Protein AF-0000000083409114 (afdb_homodimer)

Radius of gyration: 28.56 Å; Cα contacts (8 Å, |Δi|>4): 705; chains: 2; bounding box: 82×98×66 Å

Nearest PDB structures (foldseek):
  8jpp-assembly1_R  TM=3.481E-01  e=8.626E-03  Escherichia coli
  3ma9-assembly1_A  TM=4.664E-01  e=6.679E+00  Human immunodeficiency virus 1
  5f15-assembly1_A  TM=1.866E-01  e=8.045E-01  Cupriavidus metallidurans CH34
  8jpp-assembly1_R  TM=3.502E-01  e=9.429E-03  Escherichia coli
  3ma9-assembly1_A  TM=4.610E-01  e=5.212E+00  Human immunodeficiency virus 1

pLDDT: mean 72.62, std 21.24, range [25.19, 94.94]

Foldseek 3Di:
DPACALLNLLVLLLVLLVVLLVVLVVLLVVLVCLQQDDPNHGDDPVRHPVVLVVLSVLLNVLSVLLSVLSVVLNCCLVPVVVVVPDHSSQSSQFLLPPSNLSNLVSLLVLLLSLLVVLLVVLCVLVVNPVVLSVVLVVLSVVLSVLSVVLSVCSNPVTGHDCLDPVNVVSVVSNLVSSLVSLVSSLVVLCVVVPDDVCQVVLVVVVVVCVVVVVVPPDDPPPPPPPLSNNLSSLSNNLSVQLSVLSVVLVVCVVVVGSNNSNSSSNSSSSSSSSSSSNSSSVSVSVVPPPPPPPPPVPPVPPPPPPDD/DPACALLNLLVLLLVLLVVLLVVLVVLLVVLLCLQQDDPNHGDDPVRHPVVLVVLSVLLNVLSVLLSVLSVVLNCCLVPVVVVVPDHSSQSSQFLLPPSNLSNLVSLLVLLLSLLVVLLVVLCVLVVNPVVLSVVLVVLSVVLSVLSVVLSVCSNPVTGHDCLDPVNVVSVVSNLVSSLVSLVSSLVVLVVVDDDPVCQVVLVVVVVVVVVVVVVPPPDPPPPVDPLVRNLSSLSNNLSVQLSVLSVVLVVCVVVVGSNNSNSSSNSSSSSSSSSSSNSSSVSVVVVPPPPPPPPPVVPVPPPPPPPD

Structure (mmCIF, N/CA/C/O backbone):
data_AF-0000000083409114-model_v1
#
loop_
_entity.id
_entity.type
_entity.pdbx_description
1 polymer 'Uncharacterized protein'
#
loop_
_atom_site.group_PDB
_atom_site.id
_atom_site.type_symbol
_atom_site.label_atom_id
_atom_site.label_alt_id
_atom_site.label_comp_id
_atom_site.label_asym_id
_atom_site.label_entity_id
_atom_site.label_seq_id
_atom_site.pdbx_PDB_ins_code
_atom_site.Cartn_x
_atom_site.Cartn_y
_atom_site.Cartn_z
_atom_site.occupancy
_atom_site.B_iso_or_equiv
_atom_site.auth_seq_id
_atom_site.auth_comp_id
_atom_site.auth_asym_id
_atom_site.auth_atom_id
_atom_site.pdbx_PDB_model_num
ATOM 1 N N . MET A 1 1 ? -1.697 -9.398 -28.703 1 34.5 1 MET A N 1
ATOM 2 C CA . MET A 1 1 ? -1.269 -9.32 -27.297 1 34.5 1 MET A CA 1
ATOM 3 C C . MET A 1 1 ? -1.819 -10.492 -26.5 1 34.5 1 MET A C 1
ATOM 5 O O . MET A 1 1 ? -2.967 -10.898 -26.688 1 34.5 1 MET A O 1
ATOM 9 N N . PRO A 1 2 ? -1.059 -11.461 -26.156 1 47.22 2 PRO A N 1
ATOM 10 C CA . PRO A 1 2 ? -1.649 -12.617 -25.484 1 47.22 2 PRO A CA 1
ATOM 11 C C . PRO A 1 2 ? -2.738 -12.219 -24.484 1 47.22 2 PRO A C 1
ATOM 13 O O . PRO A 1 2 ? -2.719 -11.109 -23.953 1 47.22 2 PRO A O 1
ATOM 16 N N . GLU A 1 3 ? -3.936 -12.781 -24.672 1 63.16 3 GLU A N 1
ATOM 17 C CA . GLU A 1 3 ? -5.168 -12.578 -23.922 1 63.16 3 GLU A CA 1
ATOM 18 C C . GLU A 1 3 ? -4.902 -12.555 -22.422 1 63.16 3 GLU A C 1
ATOM 20 O O . GLU A 1 3 ? -4.141 -13.375 -21.906 1 63.16 3 GLU A O 1
ATOM 25 N N . PHE A 1 4 ? -4.91 -11.367 -21.828 1 77.06 4 PHE A N 1
ATOM 26 C CA . PHE A 1 4 ? -4.848 -11.203 -20.391 1 77.06 4 PHE A CA 1
ATOM 27 C C . PHE A 1 4 ? -5.727 -12.234 -19.688 1 77.06 4 PHE A C 1
ATOM 29 O O . PHE A 1 4 ? -6.934 -12.031 -19.531 1 77.06 4 PHE A O 1
ATOM 36 N N . GLY A 1 5 ? -5.035 -13.422 -19.469 1 84.88 5 GLY A N 1
ATOM 37 C CA . GLY A 1 5 ? -5.77 -14.539 -18.906 1 84.88 5 GLY A CA 1
ATOM 38 C C . GLY A 1 5 ? -6.223 -14.297 -17.484 1 84.88 5 GLY A C 1
ATOM 39 O O . GLY A 1 5 ? -5.777 -13.344 -16.828 1 84.88 5 GLY A O 1
ATOM 40 N N . ILE A 1 6 ? -7.109 -15.125 -17.062 1 85.62 6 ILE A N 1
ATOM 41 C CA . ILE A 1 6 ? -7.719 -14.992 -15.734 1 85.62 6 ILE A CA 1
ATOM 42 C C . ILE A 1 6 ? -6.652 -15.172 -14.656 1 85.62 6 ILE A C 1
ATOM 44 O O . ILE A 1 6 ? -6.695 -14.508 -13.617 1 85.62 6 ILE A O 1
ATOM 48 N N . THR A 1 7 ? -5.66 -16.031 -14.906 1 88.5 7 THR A N 1
ATOM 49 C CA . THR A 1 7 ? -4.625 -16.297 -13.914 1 88.5 7 THR A CA 1
ATOM 50 C C . THR A 1 7 ? -3.721 -15.086 -13.742 1 88.5 7 THR A C 1
ATOM 52 O O . THR A 1 7 ? -3.4 -14.695 -12.617 1 88.5 7 THR A O 1
ATOM 55 N N . GLU A 1 8 ? -3.4 -14.445 -14.883 1 89.75 8 GLU A N 1
ATOM 56 C CA . GLU A 1 8 ? -2.617 -13.219 -14.828 1 89.75 8 GLU A CA 1
ATOM 57 C C . GLU A 1 8 ? -3.395 -12.102 -14.141 1 89.75 8 GLU A C 1
ATOM 59 O O . GLU A 1 8 ? -2.836 -11.352 -13.344 1 89.75 8 GLU A O 1
ATOM 64 N N . ALA A 1 9 ? -4.582 -12.07 -14.43 1 89.25 9 ALA A N 1
ATOM 65 C CA . ALA A 1 9 ? -5.43 -11.008 -13.906 1 89.25 9 ALA A CA 1
ATOM 66 C C . ALA A 1 9 ? -5.578 -11.117 -12.391 1 89.25 9 ALA A C 1
ATOM 68 O O . ALA A 1 9 ? -5.645 -10.109 -11.688 1 89.25 9 ALA A O 1
ATOM 69 N N . GLN A 1 10 ? -5.598 -12.289 -11.914 1 90.19 10 GLN A N 1
ATOM 70 C CA . GLN A 1 10 ? -5.766 -12.5 -10.477 1 90.19 10 GLN A CA 1
ATOM 71 C C . GLN A 1 10 ? -4.512 -12.102 -9.711 1 90.19 10 GLN A C 1
ATOM 73 O O . GLN A 1 10 ? -4.598 -11.531 -8.625 1 90.19 10 GLN A O 1
ATOM 7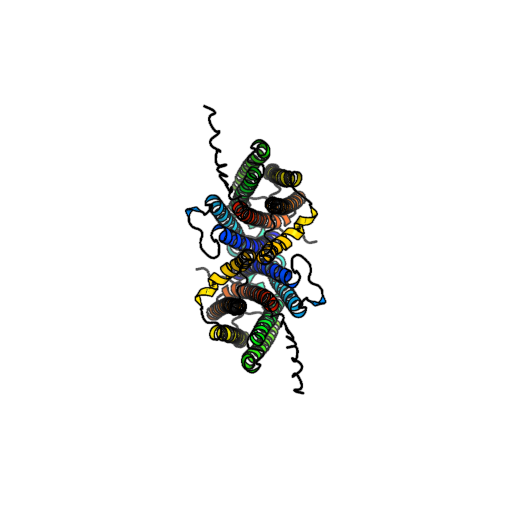8 N N . ILE A 1 11 ? -3.383 -12.359 -10.297 1 91.12 11 ILE A N 1
ATOM 79 C CA . ILE A 1 11 ? -2.131 -11.984 -9.648 1 91.12 11 ILE A CA 1
ATOM 80 C C . ILE A 1 11 ? -1.968 -10.469 -9.672 1 91.12 11 ILE A C 1
ATOM 82 O O . ILE A 1 11 ? -1.666 -9.852 -8.648 1 91.12 11 ILE A O 1
ATOM 86 N N . VAL A 1 12 ? -2.238 -9.93 -10.828 1 91.62 12 VAL A N 1
ATOM 87 C CA . VAL A 1 12 ? -2.129 -8.477 -10.953 1 91.62 12 VAL A CA 1
ATOM 88 C C . VAL A 1 12 ? -3.195 -7.801 -10.102 1 91.62 12 VAL A C 1
ATOM 90 O O . VAL A 1 12 ? -2.949 -6.742 -9.508 1 91.62 12 VAL A O 1
ATOM 93 N N . GLY A 1 13 ? -4.324 -8.414 -10.039 1 92.81 13 GLY A N 1
ATOM 94 C CA . GLY A 1 13 ? -5.383 -7.891 -9.188 1 92.81 13 GLY A CA 1
ATOM 95 C C . GLY A 1 13 ? -5.008 -7.863 -7.719 1 92.81 13 GLY A C 1
ATOM 96 O O . GLY A 1 13 ? -5.285 -6.887 -7.023 1 92.81 13 GLY A O 1
ATOM 97 N N . LEU A 1 14 ? -4.414 -8.914 -7.285 1 93.12 14 LEU A N 1
ATOM 98 C CA . LEU A 1 14 ? -3.979 -8.953 -5.895 1 93.12 14 LEU A CA 1
ATOM 99 C C . LEU A 1 14 ? -2.891 -7.918 -5.637 1 93.12 14 LEU A C 1
ATOM 101 O O . LEU A 1 14 ? -2.865 -7.289 -4.578 1 93.12 14 LEU A O 1
ATOM 105 N N . PHE A 1 15 ? -2.033 -7.812 -6.609 1 93.75 15 PHE A N 1
ATOM 106 C CA . PHE A 1 15 ? -0.981 -6.809 -6.516 1 93.75 15 PHE A CA 1
ATOM 107 C C . PHE A 1 15 ? -1.576 -5.414 -6.359 1 93.75 15 PHE A C 1
ATOM 109 O O . PHE A 1 15 ? -1.217 -4.68 -5.438 1 93.75 15 PHE A O 1
ATOM 116 N N . MET A 1 16 ? -2.445 -5.09 -7.164 1 93.25 16 MET A N 1
ATOM 117 C CA . MET A 1 16 ? -3.078 -3.775 -7.125 1 93.25 16 MET A CA 1
ATOM 118 C C . MET A 1 16 ? -3.861 -3.588 -5.832 1 93.25 16 MET A C 1
ATOM 120 O O . MET A 1 16 ? -3.789 -2.529 -5.203 1 93.25 16 MET A O 1
ATOM 124 N N . GLU A 1 17 ? -4.555 -4.566 -5.488 1 94.94 17 GLU A N 1
ATOM 125 C CA . GLU A 1 17 ? -5.34 -4.52 -4.258 1 94.94 17 GLU A CA 1
ATOM 126 C C . GLU A 1 17 ? -4.449 -4.266 -3.043 1 94.94 17 GLU A C 1
ATOM 128 O O . GLU A 1 17 ? -4.789 -3.463 -2.172 1 94.94 17 GLU A O 1
ATOM 133 N N . SER A 1 18 ? -3.371 -4.91 -3.059 1 94.94 18 SER A N 1
ATOM 134 C CA . SER A 1 18 ? -2.451 -4.793 -1.931 1 94.94 18 SER A CA 1
ATOM 135 C C . SER A 1 18 ? -1.829 -3.402 -1.867 1 94.94 18 SER A C 1
ATOM 137 O O . SER A 1 18 ? -1.67 -2.836 -0.783 1 94.94 18 SER A O 1
ATOM 139 N N . VAL A 1 19 ? -1.502 -2.898 -3.012 1 93.5 19 VAL A N 1
ATOM 140 C CA . VAL A 1 19 ? -0.935 -1.556 -3.059 1 93.5 19 VAL A CA 1
ATOM 141 C C . VAL A 1 19 ? -1.946 -0.548 -2.518 1 93.5 19 VAL A C 1
ATOM 143 O O . VAL A 1 19 ? -1.615 0.274 -1.659 1 93.5 19 VAL A O 1
ATOM 146 N N . PHE A 1 20 ? -3.125 -0.66 -2.957 1 93.62 20 PHE A N 1
ATOM 147 C CA . PHE A 1 20 ? -4.152 0.279 -2.527 1 93.62 20 PHE A CA 1
ATOM 148 C C . PHE A 1 20 ? -4.516 0.053 -1.064 1 93.62 20 PHE A C 1
ATOM 150 O O . PHE A 1 20 ? -4.875 0.995 -0.356 1 93.62 20 PHE A O 1
ATOM 157 N N . TYR A 1 21 ? -4.441 -1.188 -0.615 1 94.5 21 TYR A N 1
ATOM 158 C CA . TYR A 1 21 ? -4.664 -1.463 0.8 1 94.5 21 TYR A CA 1
ATOM 159 C C . TYR A 1 21 ? -3.633 -0.747 1.664 1 94.5 21 TYR A C 1
ATOM 161 O O . TYR A 1 21 ? -3.961 -0.23 2.734 1 94.5 21 TYR A O 1
ATOM 169 N N . GLY A 1 22 ? -2.4 -0.742 1.191 1 92.19 22 GLY A N 1
ATOM 170 C CA . GLY A 1 22 ? -1.379 0.015 1.896 1 92.19 22 GLY A CA 1
ATOM 171 C C . GLY A 1 22 ? -1.703 1.493 2.008 1 92.19 22 GLY A C 1
ATOM 172 O O . GLY A 1 22 ? -1.58 2.08 3.086 1 92.19 22 GLY A O 1
ATOM 173 N N . ILE A 1 23 ? -2.133 2.006 0.949 1 86.94 23 ILE A N 1
ATOM 174 C CA . ILE A 1 23 ? -2.527 3.41 0.94 1 86.94 23 ILE A CA 1
ATOM 175 C C . ILE A 1 23 ? -3.713 3.619 1.88 1 86.94 23 ILE A C 1
ATOM 177 O O . ILE A 1 23 ? -3.75 4.594 2.637 1 86.94 23 ILE A O 1
ATOM 181 N N . TYR A 1 24 ? -4.648 2.713 1.856 1 91.31 24 TYR A N 1
ATOM 182 C CA . TYR A 1 24 ? -5.832 2.768 2.705 1 91.31 24 TYR A CA 1
ATOM 183 C C . TYR A 1 24 ? -5.445 2.75 4.18 1 91.31 24 TYR A C 1
ATOM 185 O O . TYR A 1 24 ? -6.023 3.482 4.988 1 91.31 24 TYR A O 1
ATOM 193 N N . LEU A 1 25 ? -4.449 1.995 4.5 1 89.44 25 LEU A N 1
ATOM 194 C CA . LEU A 1 25 ? -4.035 1.87 5.895 1 89.44 25 LEU A CA 1
ATOM 195 C C . LEU A 1 25 ? -3.496 3.195 6.422 1 89.44 25 LEU A C 1
ATOM 197 O O . LEU A 1 25 ? -3.801 3.59 7.551 1 89.44 25 LEU A O 1
ATOM 201 N N . ILE A 1 26 ? -2.785 3.824 5.602 1 82.56 26 ILE A N 1
ATOM 202 C CA . ILE A 1 26 ? -2.23 5.105 6.027 1 82.56 26 ILE A CA 1
ATOM 203 C C . ILE A 1 26 ? -3.359 6.113 6.234 1 82.56 26 ILE A C 1
ATOM 205 O O . ILE A 1 26 ? -3.365 6.852 7.219 1 82.56 26 ILE A O 1
ATOM 209 N N . THR A 1 27 ? -4.273 6.129 5.301 1 81.94 27 THR A N 1
ATOM 210 C CA . THR A 1 27 ? -5.387 7.062 5.43 1 81.94 27 THR A CA 1
ATOM 211 C C . THR A 1 27 ? -6.254 6.707 6.633 1 81.94 27 THR A C 1
ATOM 213 O O . THR A 1 27 ? -6.801 7.59 7.293 1 81.94 27 THR A O 1
ATOM 216 N N . PHE A 1 28 ? -6.336 5.418 6.934 1 89.12 28 PHE A N 1
ATOM 217 C CA . PHE A 1 28 ? -7.121 4.977 8.078 1 89.12 28 PHE A CA 1
ATOM 218 C C . PHE A 1 28 ? -6.488 5.449 9.383 1 89.12 28 PHE A C 1
ATOM 220 O O . PHE A 1 28 ? -7.172 6.008 10.242 1 89.12 28 PHE A O 1
ATOM 227 N N . PHE A 1 29 ? -5.281 5.262 9.453 1 81.12 29 PHE A N 1
ATOM 228 C CA . PHE A 1 29 ? -4.613 5.633 10.695 1 81.12 29 PHE A CA 1
ATOM 229 C C . PHE A 1 29 ? -4.582 7.145 10.859 1 81.12 29 PHE A C 1
ATOM 231 O O . PHE A 1 29 ? -4.668 7.656 11.977 1 81.12 29 PHE A O 1
ATOM 238 N N . SER A 1 30 ? -4.477 7.77 9.75 1 75.44 30 SER A N 1
ATOM 239 C CA . SER A 1 30 ? -4.578 9.227 9.805 1 75.44 30 SER A CA 1
ATOM 240 C C . SER A 1 30 ? -5.969 9.664 10.25 1 75.44 30 SER A C 1
ATOM 242 O O . SER A 1 30 ? -6.109 10.586 11.055 1 75.44 30 SER A O 1
ATOM 244 N N . CYS A 1 31 ? -6.918 9.039 9.742 1 78.69 31 CYS A N 1
ATOM 245 C CA . CYS A 1 31 ? -8.305 9.344 10.062 1 78.69 31 CYS A CA 1
ATOM 246 C C . CYS A 1 31 ? -8.602 9.047 11.531 1 78.69 31 CYS A C 1
ATOM 248 O O . CYS A 1 31 ? -9.148 9.891 12.242 1 78.69 31 CYS A O 1
ATOM 250 N N . ILE A 1 32 ? -8.164 7.91 12 1 82.5 32 ILE A N 1
ATOM 251 C CA . ILE A 1 32 ? -8.43 7.492 13.367 1 82.5 32 ILE A CA 1
ATOM 252 C C . ILE A 1 32 ? -7.684 8.406 14.344 1 82.5 32 ILE A C 1
ATOM 254 O O . ILE A 1 32 ? -8.188 8.719 15.422 1 82.5 32 ILE A O 1
ATOM 258 N N . SER A 1 33 ? -6.562 8.859 13.969 1 75.12 33 SER A N 1
ATOM 259 C CA . SER A 1 33 ? -5.789 9.766 14.812 1 75.12 33 SER A CA 1
ATOM 260 C C . SER A 1 33 ? -6.512 11.094 15 1 75.12 33 SER A C 1
ATOM 262 O O . SER A 1 33 ? -6.539 11.641 16.109 1 75.12 33 SER A O 1
ATOM 264 N N . VAL A 1 34 ? -7.082 11.523 13.984 1 70.75 34 VAL A N 1
ATOM 265 C CA . VAL A 1 34 ? -7.77 12.812 14.047 1 70.75 34 VAL A CA 1
ATOM 266 C C . VAL A 1 34 ? -9.086 12.664 14.812 1 70.75 34 VAL A C 1
ATOM 268 O O . VAL A 1 34 ? -9.5 13.578 15.523 1 70.75 34 VAL A O 1
ATOM 271 N N . LEU A 1 35 ? -9.625 11.539 14.695 1 77.81 35 LEU A N 1
ATOM 272 C CA . LEU A 1 35 ? -10.898 11.305 15.367 1 77.81 35 LEU A CA 1
ATOM 273 C C . LEU A 1 35 ? -10.695 11.094 16.859 1 77.81 35 LEU A C 1
ATOM 275 O O . LEU A 1 35 ? -11.539 11.484 17.672 1 77.81 35 LEU A O 1
ATOM 279 N N . LEU A 1 36 ? -9.562 10.562 17.172 1 80.62 36 LEU A N 1
ATOM 280 C CA . LEU A 1 36 ? -9.359 10.172 18.562 1 80.62 36 LEU A CA 1
ATOM 281 C C . LEU A 1 36 ? -8.453 11.164 19.281 1 80.62 36 LEU A C 1
ATOM 283 O O . LEU A 1 36 ? -8.484 11.258 20.516 1 80.62 36 LEU A O 1
ATOM 287 N N . MET A 1 37 ? -7.645 11.828 18.578 1 70.06 37 MET A N 1
ATOM 288 C CA . MET A 1 37 ? -6.629 12.656 19.219 1 70.06 37 MET A CA 1
ATOM 289 C C . MET A 1 37 ? -6.922 14.141 18.984 1 70.06 37 MET A C 1
ATOM 291 O O . MET A 1 37 ? -7.352 14.531 17.906 1 70.06 37 MET A O 1
ATOM 295 N N . LYS A 1 38 ? -6.926 14.883 20.125 1 61.81 38 LYS A N 1
ATOM 296 C CA . LYS A 1 38 ? -6.98 16.344 20.094 1 61.81 38 LYS A CA 1
ATOM 297 C C . LYS A 1 38 ? -5.766 16.953 20.781 1 61.81 38 LYS A C 1
ATOM 299 O O . LYS A 1 38 ? -5.512 16.688 21.953 1 61.81 38 LYS A O 1
ATOM 304 N N . ASP A 1 39 ? -5.023 17.766 20.031 1 52.19 39 ASP A N 1
ATOM 305 C CA . ASP A 1 39 ? -3.869 18.469 20.594 1 52.19 39 ASP A CA 1
ATOM 306 C C . ASP A 1 39 ? -2.873 17.5 21.203 1 52.19 39 ASP A C 1
ATOM 308 O O . ASP A 1 39 ? -2.346 17.734 22.297 1 52.19 39 ASP A O 1
ATOM 312 N N . GLY A 1 40 ? -2.65 16.281 20.578 1 54.34 40 GLY A N 1
ATOM 313 C CA . GLY A 1 40 ? -1.663 15.32 21.047 1 54.34 40 GLY A CA 1
ATOM 314 C C . GLY A 1 40 ? -2.193 14.398 22.125 1 54.34 40 GLY A C 1
ATOM 315 O O . GLY A 1 40 ? -1.507 13.461 22.531 1 54.34 40 GLY A O 1
ATOM 316 N N . HIS A 1 41 ? -3.373 14.711 22.594 1 61.94 41 HIS A N 1
ATOM 317 C CA . HIS A 1 41 ? -3.977 13.891 23.641 1 61.94 41 HIS A CA 1
ATOM 318 C C . HIS A 1 41 ? -5.25 13.211 23.141 1 61.94 41 HIS A C 1
ATOM 320 O O . HIS A 1 41 ? -5.848 13.656 22.156 1 61.94 41 HIS A O 1
ATOM 326 N N . LEU A 1 42 ? -5.473 12.031 23.75 1 76.44 42 LEU A N 1
ATOM 327 C CA . LEU A 1 42 ? -6.715 11.336 23.422 1 76.44 42 LEU A CA 1
ATOM 328 C C . LEU A 1 42 ? -7.926 12.18 23.812 1 76.44 42 LEU A C 1
ATOM 330 O O . LEU A 1 42 ? -7.941 12.789 24.891 1 76.44 42 LEU A O 1
ATOM 334 N N . LYS A 1 43 ? -8.82 12.383 22.922 1 76.75 43 LYS A N 1
ATOM 335 C CA . LYS A 1 43 ? -10.047 13.117 23.203 1 76.75 43 LYS A CA 1
ATOM 336 C C . LYS A 1 43 ? -10.859 12.422 24.281 1 76.75 43 LYS A C 1
ATOM 338 O O . LYS A 1 43 ? -10.812 11.195 24.422 1 76.75 43 LYS A O 1
ATOM 343 N N . PRO A 1 44 ? -11.43 13.242 25.125 1 76.62 44 PRO A N 1
ATOM 344 C CA . PRO A 1 44 ? -12.352 12.625 26.078 1 76.62 44 PRO A CA 1
ATOM 345 C C . PRO A 1 44 ? -13.453 11.82 25.406 1 76.62 44 PRO A C 1
ATOM 347 O O . PRO A 1 44 ? -13.875 12.148 24.297 1 76.62 44 PRO A O 1
ATOM 350 N N . TRP A 1 45 ? -13.773 10.664 25.969 1 79.5 45 TRP A N 1
ATOM 351 C CA . TRP A 1 45 ? -14.742 9.711 25.438 1 79.5 45 TRP A CA 1
ATOM 352 C C . TRP A 1 45 ? -16.047 10.414 25.062 1 79.5 45 TRP A C 1
ATOM 354 O O . TRP A 1 45 ? -16.719 10.016 24.109 1 79.5 45 TRP A O 1
ATOM 364 N N . SER A 1 46 ? -16.344 11.539 25.766 1 78.81 46 SER A N 1
ATOM 365 C CA . SER A 1 46 ? -17.609 12.25 25.547 1 78.81 46 SER A CA 1
ATOM 366 C C . SER A 1 46 ? -17.547 13.094 24.281 1 78.81 46 SER A C 1
ATOM 368 O O . SER A 1 46 ? -18.578 13.367 23.672 1 78.81 46 SER A O 1
ATOM 370 N N . THR A 1 47 ? -16.344 13.383 23.781 1 77.38 47 THR A N 1
ATOM 371 C CA . THR A 1 47 ? -16.234 14.281 22.641 1 77.38 47 THR A CA 1
ATOM 372 C C . THR A 1 47 ? -15.953 13.492 21.359 1 77.38 47 THR A C 1
ATOM 374 O O . THR A 1 47 ? -16.047 14.039 20.266 1 77.38 47 THR A O 1
ATOM 377 N N . ILE A 1 48 ? -15.773 12.211 21.562 1 80.19 48 ILE A N 1
ATOM 378 C CA . ILE A 1 48 ? -15.438 11.375 20.406 1 80.19 48 ILE A CA 1
ATOM 379 C C . ILE A 1 48 ? -16.703 11.023 19.641 1 80.19 48 ILE A C 1
ATOM 381 O O . ILE A 1 48 ? -17.719 10.656 20.234 1 80.19 48 ILE A O 1
ATOM 385 N N . ASN A 1 49 ? -16.766 11.32 18.391 1 79.75 49 ASN A N 1
ATOM 386 C CA . ASN A 1 49 ? -17.844 10.883 17.516 1 79.75 49 ASN A CA 1
ATOM 387 C C . ASN A 1 49 ? -17.828 9.367 17.328 1 79.75 49 ASN A C 1
ATOM 389 O O . ASN A 1 49 ? -17.219 8.867 16.375 1 79.75 49 ASN A O 1
ATOM 393 N N . LYS A 1 50 ? -18.531 8.664 18.094 1 84.06 50 LYS A N 1
ATOM 394 C CA . LYS A 1 50 ? -18.5 7.203 18.125 1 84.06 50 LYS A CA 1
ATOM 395 C C . LYS A 1 50 ? -19.016 6.621 16.812 1 84.06 50 LYS A C 1
ATOM 397 O O . LYS A 1 50 ? -18.578 5.555 16.391 1 84.06 50 LYS A O 1
ATOM 402 N N . THR A 1 51 ? -19.953 7.262 16.219 1 82.12 51 THR A N 1
ATOM 403 C CA . THR A 1 51 ? -20.531 6.758 14.977 1 82.12 51 THR A CA 1
ATOM 404 C C . THR A 1 51 ? -19.5 6.766 13.859 1 82.12 51 THR A C 1
ATOM 406 O O . THR A 1 51 ? -19.391 5.805 13.094 1 82.12 51 THR A O 1
ATOM 409 N N . MET A 1 52 ? -18.734 7.793 13.883 1 84.44 52 MET A N 1
ATOM 410 C CA . MET A 1 52 ? -17.719 7.898 12.828 1 84.44 52 MET A CA 1
ATOM 411 C C . MET A 1 52 ? -16.578 6.922 13.078 1 84.44 52 MET A C 1
ATOM 413 O O . MET A 1 52 ? -16.031 6.355 12.133 1 84.44 52 MET A O 1
ATOM 417 N N . VAL A 1 53 ? -16.281 6.711 14.289 1 88.19 53 VAL A N 1
ATOM 418 C CA . VAL A 1 53 ? -15.227 5.77 14.641 1 88.19 53 VAL A CA 1
ATOM 419 C C . VAL A 1 53 ? -15.664 4.348 14.297 1 88.19 53 VAL A C 1
ATOM 421 O O . VAL A 1 53 ? -14.891 3.566 13.742 1 88.19 53 VAL A O 1
ATOM 424 N N . ALA A 1 54 ? -16.891 4.121 14.594 1 89.5 54 ALA A N 1
ATOM 425 C CA . ALA A 1 54 ? -17.422 2.793 14.297 1 89.5 54 ALA A CA 1
ATOM 426 C C . ALA A 1 54 ? -17.453 2.535 12.797 1 89.5 54 ALA A C 1
ATOM 428 O O . ALA A 1 54 ? -17.109 1.439 12.336 1 89.5 54 ALA A O 1
ATOM 429 N N . ALA A 1 55 ? -17.859 3.514 12.094 1 89 55 ALA A N 1
ATOM 430 C CA . ALA A 1 55 ? -17.891 3.377 10.641 1 89 55 ALA A CA 1
ATOM 431 C C . ALA A 1 55 ? -16.5 3.158 10.07 1 89 55 ALA A C 1
ATOM 433 O O . ALA A 1 55 ? -16.312 2.328 9.172 1 89 55 ALA A O 1
ATOM 434 N N . ALA A 1 56 ? -15.57 3.846 10.625 1 90.94 56 ALA A N 1
ATOM 435 C CA . ALA A 1 56 ? -14.188 3.709 10.164 1 90.94 56 ALA A CA 1
ATOM 436 C C . ALA A 1 56 ? -13.641 2.322 10.484 1 90.94 56 ALA A C 1
ATOM 438 O O . ALA A 1 56 ? -12.953 1.715 9.656 1 90.94 56 ALA A O 1
ATOM 439 N N . LEU A 1 57 ? -13.953 1.805 11.617 1 93.06 57 LEU A N 1
ATOM 440 C CA . LEU A 1 57 ? -13.484 0.485 12.023 1 93.06 57 LEU A CA 1
ATOM 441 C C . LEU A 1 57 ? -14.141 -0.607 11.188 1 93.06 57 LEU A C 1
ATOM 443 O O . LEU A 1 57 ? -13.484 -1.586 10.812 1 93.06 57 LEU A O 1
ATOM 447 N N . LEU A 1 58 ? -15.391 -0.372 10.953 1 93.25 58 LEU A N 1
ATOM 448 C CA . LEU A 1 58 ? -16.078 -1.344 10.117 1 93.25 58 LEU A CA 1
ATOM 449 C C . LEU A 1 58 ? -15.484 -1.374 8.711 1 93.25 58 LEU A C 1
ATOM 451 O O . LEU A 1 58 ? -15.297 -2.447 8.133 1 93.25 58 LEU A O 1
ATOM 455 N N . MET A 1 59 ? -15.18 -0.236 8.203 1 93.44 59 MET A N 1
ATOM 456 C CA . MET A 1 59 ? -14.562 -0.153 6.887 1 93.44 59 MET A CA 1
ATOM 457 C C . MET A 1 59 ? -13.203 -0.853 6.875 1 93.44 59 MET A C 1
ATOM 459 O O . MET A 1 59 ? -12.844 -1.499 5.891 1 93.44 59 MET A O 1
ATOM 463 N N . LEU A 1 60 ? -12.461 -0.734 7.938 1 94.56 60 LEU A N 1
ATOM 464 C CA . LEU A 1 60 ? -11.164 -1.396 8.047 1 94.56 60 LEU A CA 1
ATOM 465 C C . LEU A 1 60 ? -11.328 -2.912 8.055 1 94.56 60 LEU A C 1
ATOM 467 O O . LEU A 1 60 ? -10.57 -3.623 7.391 1 94.56 60 LEU A O 1
ATOM 471 N N . ILE A 1 61 ? -12.312 -3.299 8.797 1 94.62 61 ILE A N 1
ATOM 472 C CA . ILE A 1 61 ? -12.531 -4.734 8.922 1 94.62 61 ILE A CA 1
ATOM 473 C C . ILE A 1 61 ? -12.898 -5.32 7.559 1 94.62 61 ILE A C 1
ATOM 475 O O . ILE A 1 61 ? -12.305 -6.309 7.125 1 94.62 61 ILE A O 1
ATOM 479 N N . PHE A 1 62 ? -13.797 -4.703 6.93 1 94.44 62 PHE A N 1
ATOM 480 C CA . PHE A 1 62 ? -14.227 -5.215 5.633 1 94.44 62 PHE A CA 1
ATOM 481 C C . PHE A 1 62 ? -13.109 -5.094 4.602 1 94.44 62 PHE A C 1
ATOM 483 O O . PHE A 1 62 ? -12.938 -5.977 3.762 1 94.44 62 PHE A O 1
ATOM 490 N N . GLY A 1 63 ? -12.406 -4.004 4.633 1 93.12 63 GLY A N 1
ATOM 491 C CA . GLY A 1 63 ? -11.281 -3.846 3.725 1 93.12 63 GLY A CA 1
ATOM 492 C C . GLY A 1 63 ? -10.18 -4.863 3.955 1 93.12 63 GLY A C 1
ATOM 493 O O . GLY A 1 63 ? -9.609 -5.398 3 1 93.12 63 GLY A O 1
ATOM 494 N N . SER A 1 64 ? -9.93 -5.164 5.207 1 94.62 64 SER A N 1
ATOM 495 C CA . SER A 1 64 ? -8.898 -6.141 5.543 1 94.62 64 SER A CA 1
ATOM 496 C C . SER A 1 64 ? -9.328 -7.555 5.18 1 94.62 64 SER A C 1
ATOM 498 O O . SER A 1 64 ? -8.516 -8.359 4.719 1 94.62 64 SER A O 1
ATOM 500 N N . LEU A 1 65 ? -10.531 -7.762 5.414 1 94.56 65 LEU A N 1
ATOM 501 C CA . LEU A 1 65 ? -11.039 -9.078 5.043 1 94.56 65 LEU A CA 1
ATOM 502 C C . LEU A 1 65 ? -11 -9.266 3.531 1 94.56 65 LEU A C 1
ATOM 504 O O . LEU A 1 65 ? -10.703 -10.359 3.047 1 94.56 65 LEU A O 1
ATOM 508 N N . ASP A 1 66 ? -11.289 -8.273 2.84 1 94.38 66 ASP A N 1
ATOM 509 C CA . ASP A 1 66 ? -11.297 -8.344 1.382 1 94.38 66 ASP A CA 1
ATOM 510 C C . ASP A 1 66 ? -9.922 -8.727 0.843 1 94.38 66 ASP A C 1
ATOM 512 O O . ASP A 1 66 ? -9.797 -9.641 0.03 1 94.38 66 ASP A O 1
ATOM 516 N N . VAL A 1 67 ? -8.945 -8.055 1.31 1 94.25 67 VAL A N 1
ATOM 517 C CA . VAL A 1 67 ? -7.59 -8.32 0.832 1 94.25 67 VAL A CA 1
ATOM 518 C C . VAL A 1 67 ? -7.129 -9.688 1.331 1 94.25 67 VAL A C 1
ATOM 520 O O . VAL A 1 67 ? -6.438 -10.422 0.614 1 94.25 67 VAL A O 1
ATOM 523 N N . ALA A 1 68 ? -7.508 -10.047 2.549 1 94.12 68 ALA A N 1
ATOM 524 C CA . ALA A 1 68 ? -7.145 -11.352 3.104 1 94.12 68 ALA A CA 1
ATOM 525 C C . ALA A 1 68 ? -7.762 -12.484 2.291 1 94.12 68 ALA A C 1
ATOM 527 O O . ALA A 1 68 ? -7.102 -13.492 2.023 1 94.12 68 ALA A O 1
ATOM 528 N N . PHE A 1 69 ? -8.969 -12.289 1.929 1 93.69 69 PHE A N 1
ATOM 529 C CA . PHE A 1 69 ? -9.641 -13.32 1.141 1 93.69 69 PHE A CA 1
ATOM 530 C C . PHE A 1 69 ? -9.062 -13.383 -0.268 1 93.69 69 PHE A C 1
ATOM 532 O O . PHE A 1 69 ? -9 -14.453 -0.873 1 93.69 69 PHE A O 1
ATOM 539 N N . GLY A 1 70 ? -8.695 -12.195 -0.792 1 92.88 70 GLY A N 1
ATOM 540 C CA . GLY A 1 70 ? -7.996 -12.211 -2.066 1 92.88 70 GLY A CA 1
ATOM 541 C C . GLY A 1 70 ? -6.691 -12.977 -2.02 1 92.88 70 GLY A C 1
ATOM 542 O O . GLY A 1 70 ? -6.383 -13.742 -2.936 1 92.88 70 GLY A O 1
ATOM 543 N N . LEU A 1 71 ? -5.98 -12.773 -0.973 1 93.5 71 LEU A N 1
ATOM 544 C CA . LEU A 1 71 ? -4.723 -13.492 -0.785 1 93.5 71 LEU A CA 1
ATOM 545 C C . LEU A 1 71 ? -4.973 -14.992 -0.624 1 93.5 71 LEU A C 1
ATOM 547 O O . LEU A 1 71 ? -4.289 -15.805 -1.242 1 93.5 71 LEU A O 1
ATOM 551 N N . ARG A 1 72 ? -5.949 -15.297 0.157 1 93.38 72 ARG A N 1
ATOM 552 C CA . ARG A 1 72 ? -6.277 -16.703 0.381 1 93.38 72 ARG A CA 1
ATOM 553 C C . ARG A 1 72 ? -6.695 -17.375 -0.918 1 93.38 72 ARG A C 1
ATOM 555 O O . ARG A 1 72 ? -6.328 -18.531 -1.172 1 93.38 72 ARG A O 1
ATOM 562 N N . HIS A 1 73 ? -7.418 -16.688 -1.65 1 92.62 73 HIS A N 1
ATOM 563 C CA . HIS A 1 73 ? -7.875 -17.234 -2.924 1 92.62 73 HIS A CA 1
ATOM 564 C C . HIS A 1 73 ? -6.699 -17.516 -3.848 1 92.62 73 HIS A C 1
ATOM 566 O O . HIS A 1 73 ? -6.672 -18.562 -4.512 1 92.62 73 HIS A O 1
ATOM 572 N N . ASN A 1 74 ? -5.785 -16.656 -3.93 1 92.19 74 ASN A N 1
ATOM 573 C CA . ASN A 1 74 ? -4.594 -16.875 -4.742 1 92.19 74 ASN A CA 1
ATOM 574 C C . ASN A 1 74 ? -3.756 -18.031 -4.211 1 92.19 74 ASN A C 1
ATOM 576 O O . ASN A 1 74 ? -3.234 -18.844 -4.992 1 92.19 74 ASN A O 1
ATOM 580 N N . LEU A 1 75 ? -3.65 -18.188 -2.936 1 91.44 75 LEU A N 1
ATOM 581 C CA . LEU A 1 75 ? -2.908 -19.281 -2.338 1 91.44 75 LEU A CA 1
ATOM 582 C C . LEU A 1 75 ? -3.598 -20.625 -2.615 1 91.44 75 LEU A C 1
ATOM 584 O O . LEU A 1 75 ? -2.936 -21.609 -2.916 1 91.44 75 LEU A O 1
ATOM 588 N N . ASP A 1 76 ? -4.859 -20.562 -2.531 1 91.25 76 ASP A N 1
ATOM 589 C CA . ASP A 1 76 ? -5.621 -21.781 -2.805 1 91.25 76 ASP A CA 1
ATOM 590 C C . ASP A 1 76 ? -5.453 -22.219 -4.258 1 91.25 76 ASP A C 1
ATOM 592 O O . ASP A 1 76 ? -5.266 -23.406 -4.539 1 91.25 76 ASP A O 1
ATOM 596 N N . ALA A 1 77 ? -5.461 -21.297 -5.145 1 89.56 77 ALA A N 1
ATOM 597 C CA . ALA A 1 77 ? -5.438 -21.609 -6.574 1 89.56 77 ALA A CA 1
ATOM 598 C C . ALA A 1 77 ? -4.031 -22 -7.023 1 89.56 77 ALA A C 1
ATOM 600 O O . ALA A 1 77 ? -3.857 -22.984 -7.754 1 89.56 77 ALA A O 1
ATOM 601 N N . PHE A 1 78 ? -3.041 -21.297 -6.535 1 89.25 78 PHE A N 1
ATOM 602 C CA . PHE A 1 78 ? -1.701 -21.469 -7.082 1 89.25 78 PHE A CA 1
ATOM 603 C C . PHE A 1 78 ? -0.897 -22.453 -6.234 1 89.25 78 PHE A C 1
ATOM 605 O O . PHE A 1 78 ? 0.108 -23 -6.695 1 89.25 78 PHE A O 1
ATOM 612 N N . VAL A 1 79 ? -1.311 -22.719 -4.996 1 87.88 79 VAL A N 1
ATOM 613 C CA . VAL A 1 79 ? -0.487 -23.562 -4.137 1 87.88 79 VAL A CA 1
ATOM 614 C C . VAL A 1 79 ? -1.277 -24.812 -3.719 1 87.88 79 VAL A C 1
ATOM 616 O O . VAL A 1 79 ? -0.972 -25.922 -4.148 1 87.88 79 VAL A O 1
ATOM 619 N N . TYR A 1 80 ? -2.369 -24.625 -3.012 1 86.06 80 TYR A N 1
ATOM 620 C CA . TYR A 1 80 ? -3.035 -25.734 -2.338 1 86.06 80 TYR A CA 1
ATOM 621 C C . TYR A 1 80 ? -3.777 -26.609 -3.336 1 86.06 80 TYR A C 1
ATOM 623 O O . TYR A 1 80 ? -3.631 -27.828 -3.322 1 86.06 80 TYR A O 1
ATOM 631 N N . GLN A 1 81 ? -4.488 -26 -4.172 1 84.12 81 GLN A N 1
ATOM 632 C CA . GLN A 1 81 ? -5.238 -26.797 -5.145 1 84.12 81 GLN A CA 1
ATOM 633 C C . GLN A 1 81 ? -4.34 -27.266 -6.285 1 84.12 81 GLN A C 1
ATOM 635 O O . GLN A 1 81 ? -4.559 -28.328 -6.852 1 84.12 81 GLN A O 1
ATOM 640 N N . PHE A 1 82 ? -3.402 -26.5 -6.5 1 80.44 82 PHE A N 1
ATOM 641 C CA . PHE A 1 82 ? -2.424 -26.906 -7.5 1 80.44 82 PHE A CA 1
ATOM 642 C C . PHE A 1 82 ? -1.729 -28.203 -7.078 1 80.44 82 PHE A C 1
ATOM 644 O O . PHE A 1 82 ? -1.51 -29.094 -7.898 1 80.44 82 PHE A O 1
ATOM 651 N N . ALA A 1 83 ? -1.404 -28.219 -5.855 1 78.19 83 ALA A N 1
ATOM 652 C CA . ALA A 1 83 ? -0.765 -29.422 -5.316 1 78.19 83 ALA A CA 1
ATOM 653 C C . ALA A 1 83 ? -1.672 -30.641 -5.461 1 78.19 83 ALA A C 1
ATOM 655 O O . ALA A 1 83 ? -1.191 -31.766 -5.547 1 78.19 83 ALA A O 1
ATOM 656 N N . LYS A 1 84 ? -2.939 -30.453 -5.598 1 83.75 84 LYS A N 1
ATOM 657 C CA . LYS A 1 84 ? -3.914 -31.531 -5.738 1 83.75 84 LYS A CA 1
ATOM 658 C C . LYS A 1 84 ? -4.203 -31.812 -7.207 1 83.75 84 LYS A C 1
ATOM 660 O O . LYS A 1 84 ? -5.027 -32.688 -7.523 1 83.75 84 LYS A O 1
ATOM 665 N N . GLY A 1 85 ? -3.623 -31 -8.094 1 83.81 85 GLY A N 1
ATOM 666 C CA . GLY A 1 85 ? -3.752 -31.266 -9.516 1 83.81 85 GLY A CA 1
ATOM 667 C C . GLY A 1 85 ? -4.77 -30.391 -10.203 1 83.81 85 GLY A C 1
ATOM 668 O O . GLY A 1 85 ? -5.066 -30.578 -11.391 1 83.81 85 GLY A O 1
ATOM 669 N N . VAL A 1 86 ? -5.316 -29.5 -9.531 1 86 86 VAL A N 1
ATOM 670 C CA . VAL A 1 86 ? -6.301 -28.594 -10.117 1 86 86 VAL A CA 1
ATOM 671 C C . VAL A 1 86 ? -5.59 -27.391 -10.742 1 86 86 VAL A C 1
ATOM 673 O O . VAL A 1 86 ? -4.738 -26.766 -10.102 1 86 86 VAL A O 1
ATOM 676 N N . ARG A 1 87 ? -5.941 -27.188 -11.945 1 86.75 87 ARG A N 1
ATOM 677 C CA . ARG A 1 87 ? -5.34 -26.031 -12.609 1 86.75 87 ARG A CA 1
ATOM 678 C C . ARG A 1 87 ? -5.875 -24.719 -12.039 1 86.75 87 ARG A C 1
ATOM 680 O O . ARG A 1 87 ? -7.062 -24.625 -11.711 1 86.75 87 ARG A O 1
ATOM 687 N N . PRO A 1 88 ? -5.035 -23.734 -11.922 1 88.06 88 PRO A N 1
ATOM 688 C CA . PRO A 1 88 ? -5.465 -22.453 -11.359 1 88.06 88 PRO A CA 1
ATOM 689 C C . PRO A 1 88 ? -6.617 -21.812 -12.133 1 88.06 88 PRO A C 1
ATOM 691 O O . PRO A 1 88 ? -7.508 -21.203 -11.539 1 88.06 88 PRO A O 1
ATOM 694 N N . GLU A 1 89 ? -6.652 -21.969 -13.352 1 84.88 89 GLU A N 1
ATOM 695 C CA . GLU A 1 89 ? -7.719 -21.406 -14.172 1 84.88 89 GLU A CA 1
ATOM 696 C C . GLU A 1 89 ? -9.078 -22 -13.805 1 84.88 89 GLU A C 1
ATOM 698 O O . GLU A 1 89 ? -10.086 -21.281 -13.797 1 84.88 89 GLU A O 1
ATOM 703 N N . ASP A 1 90 ? -9.086 -23.266 -13.461 1 85.5 90 ASP A N 1
ATOM 704 C CA . ASP A 1 90 ? -10.32 -23.953 -13.094 1 85.5 90 ASP A CA 1
ATOM 705 C C . ASP A 1 90 ? -10.789 -23.516 -11.703 1 85.5 90 ASP A C 1
ATOM 707 O O . ASP A 1 90 ? -11.992 -23.406 -11.453 1 85.5 90 ASP A O 1
ATOM 711 N N . GLU A 1 91 ? -9.836 -23.344 -10.891 1 86.38 91 GLU A N 1
ATOM 712 C CA . GLU A 1 91 ? -10.18 -22.891 -9.547 1 86.38 91 GLU A CA 1
ATOM 713 C C . GLU A 1 91 ? -10.781 -21.484 -9.57 1 86.38 91 GLU A C 1
ATOM 715 O O . GLU A 1 91 ? -11.758 -21.203 -8.867 1 86.38 91 GLU A O 1
ATOM 720 N N . PHE A 1 92 ? -10.227 -20.688 -10.43 1 86.38 92 PHE A N 1
ATOM 721 C CA . PHE A 1 92 ? -10.719 -19.312 -10.5 1 86.38 92 PHE A CA 1
ATOM 722 C C . PHE A 1 92 ? -12.047 -19.25 -11.234 1 86.38 92 PHE A C 1
ATOM 724 O O . PHE A 1 92 ? -12.812 -18.281 -11.078 1 86.38 92 PHE A O 1
ATOM 731 N N . ALA A 1 93 ? -12.336 -20.234 -11.977 1 83.75 93 ALA A N 1
ATOM 732 C CA . ALA A 1 93 ? -13.594 -20.281 -12.711 1 83.75 93 ALA A CA 1
ATOM 733 C C . ALA A 1 93 ? -14.75 -20.688 -11.797 1 83.75 93 ALA A C 1
ATOM 735 O O . ALA A 1 93 ? -15.914 -20.516 -12.148 1 83.75 93 ALA A O 1
ATOM 736 N N . ARG A 1 94 ? -14.43 -21.219 -10.617 1 85.44 94 ARG A N 1
ATOM 737 C CA . ARG A 1 94 ? -15.461 -21.547 -9.625 1 85.44 94 ARG A CA 1
ATOM 738 C C . ARG A 1 94 ? -15.891 -20.297 -8.867 1 85.44 94 ARG A C 1
ATOM 740 O O . ARG A 1 94 ? -15.438 -20.062 -7.746 1 85.44 94 ARG A O 1
ATOM 747 N N . ILE A 1 95 ? -16.812 -19.594 -9.359 1 82.94 95 ILE A N 1
ATOM 748 C CA . ILE A 1 95 ? -17.219 -18.297 -8.852 1 82.94 95 ILE A CA 1
ATOM 749 C C . ILE A 1 95 ? -18.047 -18.469 -7.582 1 82.94 95 ILE A C 1
ATOM 751 O O . ILE A 1 95 ? -18.141 -17.562 -6.758 1 82.94 95 ILE A O 1
ATOM 755 N N . SER A 1 96 ? -18.594 -19.703 -7.398 1 87 96 SER A N 1
ATOM 756 C CA . SER A 1 96 ? -19.453 -19.938 -6.246 1 87 96 SER A CA 1
ATOM 757 C C . SER A 1 96 ? -18.625 -20.266 -5.004 1 87 96 SER A C 1
ATOM 759 O O . SER A 1 96 ? -19.188 -20.469 -3.922 1 87 96 SER A O 1
ATOM 761 N N . LYS A 1 97 ? -17.391 -20.312 -5.191 1 89.12 97 LYS A N 1
ATOM 762 C CA . LYS A 1 97 ? -16.547 -20.547 -4.02 1 89.12 97 LYS A CA 1
ATOM 763 C C . LYS A 1 97 ? -16.812 -19.5 -2.941 1 89.12 97 LYS A C 1
ATOM 765 O O . LYS A 1 97 ? -17 -18.312 -3.246 1 89.12 97 LYS A O 1
ATOM 770 N N . TRP A 1 98 ? -16.797 -19.844 -1.736 1 89.44 98 TRP A N 1
ATOM 771 C CA . TRP A 1 98 ? -17.141 -18.984 -0.615 1 89.44 98 TRP A CA 1
ATOM 772 C C . TRP A 1 98 ? -16.219 -17.766 -0.561 1 89.44 98 TRP A C 1
ATOM 774 O O . TRP A 1 98 ? -16.641 -16.688 -0.147 1 89.44 98 TRP A O 1
ATOM 784 N N . LEU A 1 99 ? -15.008 -17.922 -1.025 1 90.56 99 LEU A N 1
ATOM 785 C CA . LEU A 1 99 ? -14.055 -16.812 -0.999 1 90.56 99 LEU A CA 1
ATOM 786 C C . LEU A 1 99 ? -14.5 -15.695 -1.932 1 90.56 99 LEU A C 1
ATOM 788 O O . LEU A 1 99 ? -14.414 -14.516 -1.578 1 90.56 99 LEU A O 1
ATOM 792 N N . ASN A 1 100 ? -15 -16.062 -3.027 1 88.38 100 ASN A N 1
ATOM 793 C CA . ASN A 1 100 ? -15.469 -15.078 -3.99 1 88.38 100 ASN A CA 1
ATOM 794 C C . ASN A 1 100 ? -16.75 -14.391 -3.508 1 88.38 100 ASN A C 1
ATOM 796 O O . ASN A 1 100 ? -16.891 -13.172 -3.652 1 88.38 100 ASN A O 1
ATOM 800 N N . VAL A 1 101 ? -17.562 -15.18 -2.928 1 89 101 VAL A N 1
ATOM 801 C CA . VAL A 1 101 ? -18.828 -14.648 -2.426 1 89 101 VAL A CA 1
ATOM 802 C C . VAL A 1 101 ? -18.562 -13.656 -1.294 1 89 101 VAL A C 1
ATOM 804 O O . VAL A 1 101 ? -19.156 -12.578 -1.252 1 89 101 VAL A O 1
ATOM 807 N N . MET A 1 102 ? -17.672 -14 -0.485 1 91.56 102 MET A N 1
ATOM 808 C CA . MET A 1 102 ? -17.344 -13.125 0.641 1 91.56 102 MET A CA 1
ATOM 809 C C . MET A 1 102 ? -16.672 -11.852 0.163 1 91.56 102 MET A C 1
ATOM 811 O O . MET A 1 102 ? -16.859 -10.781 0.74 1 91.56 102 MET A O 1
ATOM 815 N N . LYS A 1 103 ? -15.836 -11.977 -0.808 1 90.75 103 LYS A N 1
ATOM 816 C CA . LYS A 1 103 ? -15.195 -10.789 -1.359 1 90.75 103 LYS A CA 1
ATOM 817 C C . LYS A 1 103 ? -16.219 -9.797 -1.899 1 90.75 103 LYS A C 1
ATOM 819 O O . LYS A 1 103 ? -16.109 -8.594 -1.673 1 90.75 103 LYS A O 1
ATOM 824 N N . PHE A 1 104 ? -17.203 -10.328 -2.523 1 88.88 104 PHE A N 1
ATOM 825 C CA . PHE A 1 104 ? -18.25 -9.461 -3.045 1 88.88 104 PHE A CA 1
ATOM 826 C C . PHE A 1 104 ? -19.094 -8.883 -1.912 1 88.88 104 PHE A C 1
ATOM 828 O O . PHE A 1 104 ? -19.516 -7.727 -1.966 1 88.88 104 PHE A O 1
ATOM 835 N N . ALA A 1 105 ? -19.328 -9.727 -1.008 1 90.56 105 ALA A N 1
ATOM 836 C CA . ALA A 1 105 ? -20.078 -9.258 0.153 1 90.56 105 ALA A CA 1
ATOM 837 C C . ALA A 1 105 ? -19.344 -8.125 0.865 1 90.56 105 ALA A C 1
ATOM 839 O O . ALA A 1 105 ? -19.969 -7.156 1.309 1 90.56 105 ALA A O 1
ATOM 840 N N . ASN A 1 106 ? -18.078 -8.289 0.97 1 91.81 106 ASN A N 1
ATOM 841 C CA . ASN A 1 106 ? -17.281 -7.246 1.59 1 91.81 106 ASN A CA 1
ATOM 842 C C . ASN A 1 106 ? -17.312 -5.953 0.778 1 91.81 106 ASN A C 1
ATOM 844 O O . ASN A 1 106 ? -17.422 -4.863 1.341 1 91.81 106 ASN A O 1
ATOM 848 N N . TYR A 1 107 ? -17.188 -6.102 -0.503 1 88.25 107 TYR A N 1
ATOM 849 C CA . TYR A 1 107 ? -17.281 -4.945 -1.389 1 88.25 107 TYR A CA 1
ATOM 850 C C . TYR A 1 107 ? -18.609 -4.234 -1.229 1 88.25 107 TYR A C 1
ATOM 852 O O . TYR A 1 107 ? -18.672 -3.006 -1.126 1 88.25 107 TYR A O 1
ATOM 860 N N . SER A 1 108 ? -19.625 -5.004 -1.178 1 89.56 108 SER A N 1
ATOM 861 C CA . SER A 1 108 ? -20.969 -4.449 -1.039 1 89.56 108 SER A CA 1
ATOM 862 C C . SER A 1 108 ? -21.141 -3.74 0.301 1 89.56 108 SER A C 1
ATOM 864 O O . SER A 1 108 ? -21.719 -2.658 0.366 1 89.56 108 SER A O 1
ATOM 866 N N . ALA A 1 109 ? -20.641 -4.359 1.269 1 91.31 109 ALA A N 1
ATOM 867 C CA . ALA A 1 109 ? -20.734 -3.764 2.6 1 91.31 109 ALA A CA 1
ATOM 868 C C . ALA A 1 109 ? -19.969 -2.449 2.668 1 91.31 109 ALA A C 1
ATOM 870 O O . ALA A 1 109 ? -20.453 -1.464 3.225 1 91.31 109 ALA A O 1
ATOM 871 N N . GLN A 1 110 ? -18.844 -2.441 2.084 1 90.44 110 GLN A N 1
ATOM 872 C CA . GLN A 1 110 ? -18.031 -1.228 2.072 1 90.44 110 GLN A CA 1
ATOM 873 C C . GLN A 1 110 ? -18.719 -0.115 1.285 1 90.44 110 GLN A C 1
ATOM 875 O O . GLN A 1 110 ? -18.703 1.047 1.696 1 90.44 110 GLN A O 1
ATOM 880 N N . THR A 1 111 ? -19.266 -0.525 0.218 1 86.31 111 THR A N 1
ATOM 881 C CA . THR A 1 111 ? -19.969 0.45 -0.606 1 86.31 111 THR A CA 1
ATOM 882 C C . THR A 1 111 ? -21.188 1.009 0.135 1 86.31 111 THR A C 1
ATOM 884 O O . THR A 1 111 ? -21.453 2.211 0.083 1 86.31 111 THR A O 1
ATOM 887 N N . PHE A 1 112 ? -21.812 0.143 0.814 1 89.12 112 PHE A N 1
ATOM 888 C CA . PHE A 1 112 ? -22.984 0.551 1.564 1 89.12 112 PHE A CA 1
ATOM 889 C C . PHE A 1 112 ? -22.625 1.555 2.65 1 89.12 112 PHE A C 1
ATOM 891 O O . PHE A 1 112 ? -23.266 2.592 2.791 1 89.12 112 PHE A O 1
ATOM 898 N N . ILE A 1 113 ? -21.609 1.25 3.314 1 88.19 113 ILE A N 1
ATOM 899 C CA . ILE A 1 113 ? -21.156 2.125 4.391 1 88.19 113 ILE A CA 1
ATOM 900 C C . ILE A 1 113 ? -20.625 3.43 3.805 1 88.19 113 ILE A C 1
ATOM 902 O O . ILE A 1 113 ? -20.953 4.516 4.285 1 88.19 113 ILE A O 1
ATOM 906 N N . GLY A 1 114 ? -19.797 3.283 2.807 1 83.44 114 GLY A N 1
ATOM 907 C CA . GLY A 1 114 ? -19.219 4.457 2.184 1 83.44 114 GLY A CA 1
ATOM 908 C C . GLY A 1 114 ? -20.25 5.418 1.629 1 83.44 114 GLY A C 1
ATOM 909 O O . GLY A 1 114 ? -20.188 6.621 1.894 1 83.44 114 GLY A O 1
ATOM 910 N N . ASP A 1 115 ? -21.188 4.887 0.941 1 82.75 115 ASP A N 1
ATOM 911 C CA . ASP A 1 115 ? -22.25 5.715 0.37 1 82.75 115 ASP A CA 1
ATOM 912 C C . ASP A 1 115 ? -23.125 6.309 1.464 1 82.75 115 ASP A C 1
ATOM 914 O O . ASP A 1 115 ? -23.625 7.434 1.333 1 82.75 115 ASP A O 1
ATOM 918 N N . GLY A 1 116 ? -23.281 5.578 2.477 1 82.88 116 GLY A N 1
ATOM 919 C CA . GLY A 1 116 ? -24.062 6.086 3.592 1 82.88 116 GLY A CA 1
ATOM 920 C C . GLY A 1 116 ? -23.469 7.34 4.215 1 82.88 116 GLY A C 1
ATOM 921 O O . GLY A 1 116 ? -24.203 8.297 4.496 1 82.88 116 GLY A O 1
ATOM 922 N N . ILE A 1 117 ? -22.234 7.293 4.352 1 78.06 117 ILE A N 1
ATOM 923 C CA . ILE A 1 117 ? -21.562 8.438 4.965 1 78.06 117 ILE A CA 1
ATOM 924 C C . ILE A 1 117 ? -21.578 9.617 3.994 1 78.06 117 ILE A C 1
ATOM 926 O O . ILE A 1 117 ? -21.703 10.766 4.41 1 78.06 117 ILE A O 1
ATOM 930 N N . LEU A 1 118 ? -21.422 9.266 2.791 1 77.25 118 LEU A N 1
ATOM 931 C CA . LEU A 1 118 ? -21.484 10.312 1.776 1 77.25 118 LEU A CA 1
ATOM 932 C C . LEU A 1 118 ? -22.844 11.008 1.793 1 77.25 118 LEU A C 1
ATOM 934 O O . LEU A 1 118 ? -22.922 12.234 1.716 1 77.25 118 LEU A O 1
ATOM 938 N N . LEU A 1 119 ? -23.859 10.258 1.943 1 78.88 119 LEU A N 1
ATOM 939 C CA . LEU A 1 119 ? -25.219 10.789 1.995 1 78.88 119 LEU A CA 1
ATOM 940 C C . LEU A 1 119 ? -25.438 11.594 3.27 1 78.88 119 LEU A C 1
ATOM 942 O O . LEU A 1 119 ? -26.094 12.641 3.24 1 78.88 119 LEU A O 1
ATOM 946 N N . PHE A 1 120 ? -24.875 11.148 4.262 1 75.94 120 PHE A N 1
ATOM 947 C CA . PHE A 1 120 ? -24.984 11.836 5.539 1 75.94 120 PHE A CA 1
ATOM 948 C C . PHE A 1 120 ? -24.312 13.203 5.484 1 75.94 120 PHE A C 1
ATOM 950 O O . PHE A 1 120 ? -24.859 14.188 5.988 1 75.94 120 PHE A O 1
ATOM 957 N N . ARG A 1 121 ? -23.25 13.242 4.918 1 67.56 121 ARG A N 1
ATOM 958 C CA . ARG A 1 121 ? -22.531 14.508 4.781 1 67.56 121 ARG A CA 1
ATOM 959 C C . ARG A 1 121 ? -23.297 15.484 3.908 1 67.56 121 ARG A C 1
ATOM 961 O O . ARG A 1 121 ? -23.344 16.688 4.195 1 67.56 121 ARG A O 1
ATOM 968 N N . CYS A 1 122 ? -23.797 14.922 2.9 1 70.5 122 CYS A N 1
ATOM 969 C CA . CYS A 1 122 ? -24.609 15.758 2.023 1 70.5 122 CYS A CA 1
ATOM 970 C C . CYS A 1 122 ? -25.844 16.297 2.762 1 70.5 122 CYS A C 1
ATOM 972 O O . CYS A 1 122 ? -26.234 17.438 2.566 1 70.5 122 CYS A O 1
ATOM 974 N N . TYR A 1 123 ? -26.328 15.492 3.617 1 72.81 123 TYR A N 1
ATOM 975 C CA . TYR A 1 123 ? -27.484 15.891 4.414 1 72.81 123 TYR A CA 1
ATOM 976 C C . TYR A 1 123 ? -27.125 17.031 5.363 1 72.81 123 TYR A C 1
ATOM 978 O O . TYR A 1 123 ? -27.891 17.969 5.531 1 72.81 123 TYR A O 1
ATOM 986 N N . ILE A 1 124 ? -25.922 16.969 5.875 1 66.44 124 ILE A N 1
ATOM 987 C CA . ILE A 1 124 ? -25.484 17.984 6.832 1 66.44 124 ILE A CA 1
ATOM 988 C C . ILE A 1 124 ? -25.141 19.281 6.098 1 66.44 124 ILE A C 1
ATOM 990 O O . ILE A 1 124 ? -25.453 20.375 6.578 1 66.44 124 ILE A O 1
ATOM 994 N N . ILE A 1 125 ? -24.578 19.203 5.039 1 63.97 125 ILE A N 1
ATOM 995 C CA . ILE A 1 125 ? -24.141 20.375 4.281 1 63.97 125 ILE A CA 1
ATOM 996 C C . ILE A 1 125 ? -25.359 21.125 3.75 1 63.97 125 ILE A C 1
ATOM 998 O O . ILE A 1 125 ? -25.344 22.359 3.689 1 63.97 125 ILE A O 1
ATOM 1002 N N . TYR A 1 126 ? -26.406 20.344 3.406 1 66.06 126 TYR A N 1
ATOM 1003 C CA . TYR A 1 126 ? -27.594 21 2.873 1 66.06 126 TYR A CA 1
ATOM 1004 C C . TYR A 1 126 ? -28.594 21.312 3.986 1 66.06 126 TYR A C 1
ATOM 1006 O O . TYR A 1 126 ? -29.797 21.188 3.799 1 66.06 126 TYR A O 1
ATOM 1014 N N . ASN A 1 127 ? -27.984 21.719 5.008 1 62.66 127 ASN A N 1
ATOM 1015 C CA . ASN A 1 127 ? -28.766 22.219 6.141 1 62.66 127 ASN A CA 1
ATOM 1016 C C . ASN A 1 127 ? -29.875 21.25 6.543 1 62.66 127 ASN A C 1
ATOM 1018 O O . ASN A 1 127 ? -31 21.672 6.809 1 62.66 127 ASN A O 1
ATOM 1022 N N . ARG A 1 128 ? -29.625 19.906 6.324 1 68.5 128 ARG A N 1
ATOM 1023 C CA . ARG A 1 128 ? -30.484 18.844 6.805 1 68.5 128 ARG A CA 1
ATOM 1024 C C . ARG A 1 128 ? -31.828 18.844 6.062 1 68.5 128 ARG A C 1
ATOM 1026 O O . ARG A 1 128 ? -32.875 18.625 6.672 1 68.5 128 ARG A O 1
ATOM 1033 N N . ARG A 1 129 ? -31.75 19.516 4.93 1 65.88 129 ARG A N 1
ATOM 1034 C CA . ARG A 1 129 ? -32.938 19.422 4.094 1 65.88 129 ARG A CA 1
ATOM 1035 C C . ARG A 1 129 ? -33.094 18.031 3.498 1 65.88 129 ARG A C 1
ATOM 1037 O O . ARG A 1 129 ? -32.312 17.625 2.648 1 65.88 129 ARG A O 1
ATOM 1044 N N . TRP A 1 130 ? -34.125 17.281 3.852 1 73.75 130 TRP A N 1
ATOM 1045 C CA . TRP A 1 130 ? -34.312 15.867 3.539 1 73.75 130 TRP A CA 1
ATOM 1046 C C . TRP A 1 130 ? -34.656 15.672 2.068 1 73.75 130 TRP A C 1
ATOM 1048 O O . TRP A 1 130 ? -34.344 14.641 1.479 1 73.75 130 TRP A O 1
ATOM 1058 N N . TRP A 1 131 ? -35.25 16.703 1.453 1 72.19 131 TRP A N 1
ATOM 1059 C CA . TRP A 1 131 ? -35.719 16.516 0.088 1 72.19 131 TRP A CA 1
ATOM 1060 C C . TRP A 1 131 ? -34.562 16.391 -0.887 1 72.19 131 TRP A C 1
ATOM 1062 O O . TRP A 1 131 ? -34.688 15.766 -1.944 1 72.19 131 TRP A O 1
ATOM 1072 N N . VAL A 1 132 ? -33.438 16.922 -0.567 1 69.5 132 VAL A N 1
ATOM 1073 C CA . VAL A 1 132 ? -32.281 16.906 -1.462 1 69.5 132 VAL A CA 1
ATOM 1074 C C . VAL A 1 132 ? -31.656 15.516 -1.459 1 69.5 132 VAL A C 1
ATOM 1076 O O . VAL A 1 132 ? -31.109 15.078 -2.471 1 69.5 132 VAL A O 1
ATOM 1079 N N . VAL A 1 133 ? -31.953 14.727 -0.331 1 76.69 133 VAL A N 1
ATOM 1080 C CA . VAL A 1 133 ? -31.219 13.469 -0.212 1 76.69 133 VAL A CA 1
ATOM 1081 C C . VAL A 1 133 ? -32.156 12.297 -0.445 1 76.69 133 VAL A C 1
ATOM 1083 O O . VAL A 1 133 ? -31.734 11.133 -0.416 1 76.69 133 VAL A O 1
ATOM 1086 N N . VAL A 1 134 ? -33.406 12.547 -0.817 1 81.69 134 VAL A N 1
ATOM 1087 C CA . VAL A 1 134 ? -34.375 11.461 -0.96 1 81.69 134 VAL A CA 1
ATOM 1088 C C . VAL A 1 134 ? -34 10.586 -2.154 1 81.69 134 VAL A C 1
ATOM 1090 O O . VAL A 1 134 ? -33.969 9.359 -2.051 1 81.69 134 VAL A O 1
ATOM 1093 N N . LEU A 1 135 ? -33.688 11.148 -3.258 1 82.12 135 LEU A N 1
ATOM 1094 C CA . LEU A 1 135 ? -33.375 10.391 -4.461 1 82.12 135 LEU A CA 1
ATOM 1095 C C . LEU A 1 135 ? -32.094 9.594 -4.266 1 82.12 135 LEU A C 1
ATOM 1097 O O . LEU A 1 135 ? -32.062 8.383 -4.5 1 82.12 135 LEU A O 1
ATOM 1101 N N . PRO A 1 136 ? -31.109 10.281 -3.725 1 84.19 136 PRO A N 1
ATOM 1102 C CA . PRO A 1 136 ? -29.891 9.508 -3.5 1 84.19 136 PRO A CA 1
ATOM 1103 C C . PRO A 1 136 ? -30.078 8.383 -2.482 1 84.19 136 PRO A C 1
ATOM 1105 O O . PRO A 1 136 ? -29.422 7.344 -2.58 1 84.19 136 PRO A O 1
ATOM 1108 N N . VAL A 1 137 ? -30.953 8.508 -1.6 1 87.25 137 VAL A N 1
ATOM 1109 C CA . VAL A 1 137 ? -31.203 7.469 -0.604 1 87.25 137 VAL A CA 1
ATOM 1110 C C . VAL A 1 137 ? -31.906 6.285 -1.258 1 87.25 137 VAL A C 1
ATOM 1112 O O . VAL A 1 137 ? -31.594 5.129 -0.966 1 87.25 137 VAL A O 1
ATOM 1115 N N . LEU A 1 138 ? -32.812 6.586 -2.094 1 89.94 138 LEU A N 1
ATOM 1116 C CA . LEU A 1 138 ? -33.5 5.52 -2.809 1 89.94 138 LEU A CA 1
ATOM 1117 C C . LEU A 1 138 ? -32.531 4.738 -3.693 1 89.94 138 LEU A C 1
ATOM 1119 O O . LEU A 1 138 ? -32.594 3.51 -3.766 1 89.94 138 LEU A O 1
ATOM 1123 N N . MET A 1 139 ? -31.703 5.395 -4.309 1 90.31 139 MET A N 1
ATOM 1124 C CA . MET A 1 139 ? -30.688 4.75 -5.152 1 90.31 139 MET A CA 1
ATOM 1125 C C . MET A 1 139 ? -29.719 3.924 -4.312 1 90.31 139 MET A C 1
ATOM 1127 O O . MET A 1 139 ? -29.297 2.852 -4.734 1 90.31 139 MET A O 1
ATOM 1131 N N . TRP A 1 140 ? -29.422 4.484 -3.166 1 89.75 140 TRP A N 1
ATOM 1132 C CA . TRP A 1 140 ? -28.547 3.779 -2.229 1 89.75 140 TRP A CA 1
ATOM 1133 C C . TRP A 1 140 ? -29.172 2.461 -1.788 1 89.75 140 TRP A C 1
ATOM 1135 O O . TRP A 1 140 ? -28.516 1.423 -1.776 1 89.75 140 TRP A O 1
ATOM 1145 N N . LEU A 1 141 ? -30.453 2.453 -1.568 1 91.88 141 LEU A N 1
ATOM 1146 C CA . LEU A 1 141 ? -31.156 1.25 -1.159 1 91.88 141 LEU A CA 1
ATOM 1147 C C . LEU A 1 141 ? -31.297 0.275 -2.324 1 91.88 141 LEU A C 1
ATOM 1149 O O . LEU A 1 141 ? -31.203 -0.94 -2.137 1 91.88 141 LEU A O 1
ATOM 1153 N N . ALA A 1 142 ? -31.5 0.833 -3.422 1 91.75 142 ALA A N 1
ATOM 1154 C CA . ALA A 1 142 ? -31.578 -0.005 -4.613 1 91.75 142 ALA A CA 1
ATOM 1155 C C . ALA A 1 142 ? -30.25 -0.695 -4.887 1 91.75 142 ALA A C 1
ATOM 1157 O O . ALA A 1 142 ? -30.219 -1.865 -5.273 1 91.75 142 ALA A O 1
ATOM 1158 N N . THR A 1 143 ? -29.203 0.025 -4.688 1 90.69 143 THR A N 1
ATOM 1159 C CA . THR A 1 143 ? -27.875 -0.548 -4.867 1 90.69 143 THR A CA 1
ATOM 1160 C C . THR A 1 143 ? -27.641 -1.691 -3.883 1 90.69 143 THR A C 1
ATOM 1162 O O . THR A 1 143 ? -27.094 -2.73 -4.25 1 90.69 143 THR A O 1
ATOM 1165 N N . ALA A 1 144 ? -28.062 -1.506 -2.686 1 91.38 144 ALA A N 1
ATOM 1166 C CA . ALA A 1 144 ? -27.922 -2.553 -1.676 1 91.38 144 ALA A CA 1
ATOM 1167 C C . ALA A 1 144 ? -28.719 -3.793 -2.055 1 91.38 144 ALA A C 1
ATOM 1169 O O . ALA A 1 144 ? -28.25 -4.918 -1.905 1 91.38 144 ALA A O 1
ATOM 1170 N N . ALA A 1 145 ? -29.859 -3.562 -2.574 1 91.94 145 ALA A N 1
ATOM 1171 C CA . ALA A 1 145 ? -30.719 -4.672 -2.969 1 91.94 145 ALA A CA 1
ATOM 1172 C C . ALA A 1 145 ? -30.125 -5.445 -4.141 1 91.94 145 ALA A C 1
ATOM 1174 O O . ALA A 1 145 ? -30.047 -6.676 -4.109 1 91.94 145 ALA A O 1
ATOM 1175 N N . THR A 1 146 ? -29.719 -4.734 -5.113 1 91.12 146 THR A N 1
ATOM 1176 C CA . THR A 1 146 ? -29.141 -5.383 -6.289 1 91.12 146 THR A CA 1
ATOM 1177 C C . THR A 1 146 ? -27.859 -6.113 -5.926 1 91.12 146 THR A C 1
ATOM 1179 O O . THR A 1 146 ? -27.578 -7.199 -6.445 1 91.12 146 THR A O 1
ATOM 1182 N N . SER A 1 147 ? -27.062 -5.523 -5.082 1 90.69 147 SER A N 1
ATOM 1183 C CA . SER A 1 147 ? -25.812 -6.168 -4.66 1 90.69 147 SER A CA 1
ATOM 1184 C C . SER A 1 147 ? -26.094 -7.445 -3.873 1 90.69 147 SER A C 1
ATOM 1186 O O . SER A 1 147 ? -25.375 -8.43 -4.004 1 90.69 147 SER A O 1
ATOM 1188 N N . THR A 1 148 ? -27.141 -7.441 -3.074 1 90.44 148 THR A N 1
ATOM 1189 C CA . THR A 1 148 ? -27.516 -8.625 -2.299 1 90.44 148 THR A CA 1
ATOM 1190 C C . THR A 1 148 ? -27.969 -9.75 -3.217 1 90.44 148 THR A C 1
ATOM 1192 O O . THR A 1 148 ? -27.625 -10.914 -3.01 1 90.44 148 THR A O 1
ATOM 1195 N N . VAL A 1 149 ? -28.703 -9.375 -4.219 1 90 149 VAL A N 1
ATOM 1196 C CA . VAL A 1 149 ? -29.172 -10.375 -5.172 1 90 149 VAL A CA 1
ATOM 1197 C C . VAL A 1 149 ? -27.984 -10.945 -5.949 1 90 149 VAL A C 1
ATOM 1199 O O . VAL A 1 149 ? -27.922 -12.148 -6.207 1 90 149 VAL A O 1
ATOM 1202 N N . THR A 1 150 ? -27.078 -10.094 -6.301 1 88.06 150 THR A N 1
ATOM 1203 C CA . THR A 1 150 ? -25.875 -10.539 -7.004 1 88.06 150 THR A CA 1
ATOM 1204 C C . THR A 1 150 ? -25.094 -11.523 -6.148 1 88.06 150 THR A C 1
ATOM 1206 O O . THR A 1 150 ? -24.578 -12.531 -6.656 1 88.06 150 THR A O 1
ATOM 1209 N N . CYS A 1 151 ? -24.969 -11.242 -4.895 1 88.88 151 CYS A N 1
ATOM 1210 C CA . CYS A 1 151 ? -24.281 -12.141 -3.979 1 88.88 151 CYS A CA 1
ATOM 1211 C C . CYS A 1 151 ? -24.969 -13.492 -3.916 1 88.88 151 CYS A C 1
ATOM 1213 O O . CYS A 1 151 ? -24.312 -14.531 -3.887 1 88.88 151 CYS A O 1
ATOM 1215 N N . TYR A 1 152 ? -26.266 -13.445 -3.922 1 88.5 152 TYR A N 1
ATOM 1216 C CA . TYR A 1 152 ? -27.031 -14.68 -3.875 1 88.5 152 TYR A CA 1
ATOM 1217 C C . TYR A 1 152 ? -26.812 -15.508 -5.137 1 88.5 152 TYR A C 1
ATOM 1219 O O . TYR A 1 152 ? -26.625 -16.719 -5.066 1 88.5 152 TYR A O 1
ATOM 1227 N N . ILE A 1 153 ? -26.859 -14.906 -6.25 1 87.38 153 ILE A N 1
ATOM 1228 C CA . ILE A 1 153 ? -26.656 -15.594 -7.52 1 87.38 153 ILE A CA 1
ATOM 1229 C C . ILE A 1 153 ? -25.234 -16.172 -7.57 1 87.38 153 ILE A C 1
ATOM 1231 O O . ILE A 1 153 ? -25.031 -17.297 -8.031 1 87.38 153 ILE A O 1
ATOM 1235 N N . GLU A 1 154 ? -24.297 -15.43 -7.098 1 87.25 154 GLU A N 1
ATOM 1236 C CA . GLU A 1 154 ? -22.906 -15.891 -7.078 1 87.25 154 GLU A CA 1
ATOM 1237 C C . GLU A 1 154 ? -22.75 -17.141 -6.219 1 87.25 154 GLU A C 1
ATOM 1239 O O . GLU A 1 154 ? -22 -18.062 -6.57 1 87.25 154 GLU A O 1
ATOM 1244 N N . ALA A 1 155 ? -23.453 -17.188 -5.156 1 88.5 155 ALA A N 1
ATOM 1245 C CA . ALA A 1 155 ? -23.328 -18.312 -4.23 1 88.5 155 ALA A CA 1
ATOM 1246 C C . ALA A 1 155 ? -23.953 -19.562 -4.82 1 88.5 155 ALA A C 1
ATOM 1248 O O . ALA A 1 155 ? -23.609 -20.688 -4.43 1 88.5 155 ALA A O 1
ATOM 1249 N N . THR A 1 156 ? -24.812 -19.422 -5.867 1 87.25 156 THR A N 1
ATOM 1250 C CA . THR A 1 156 ? -25.594 -20.578 -6.32 1 87.25 156 THR A CA 1
ATOM 1251 C C . THR A 1 156 ? -25.219 -20.953 -7.758 1 87.25 156 THR A C 1
ATOM 1253 O O . THR A 1 156 ? -25.531 -22.047 -8.227 1 87.25 156 THR A O 1
ATOM 1256 N N . ILE A 1 157 ? -24.5 -20.266 -8.516 1 81.5 157 ILE A N 1
ATOM 1257 C CA . ILE A 1 157 ? -24.312 -20.438 -9.953 1 81.5 157 ILE A CA 1
ATOM 1258 C C . ILE A 1 157 ? -23.266 -21.516 -10.211 1 81.5 157 ILE A C 1
ATOM 1260 O O . ILE A 1 157 ? -23.297 -22.172 -11.25 1 81.5 157 ILE A O 1
ATOM 1264 N N . GLY A 1 158 ? -22.438 -21.891 -9.305 1 79.19 158 GLY A N 1
ATOM 1265 C CA . GLY A 1 158 ? -21.391 -22.875 -9.516 1 79.19 158 GLY A CA 1
ATOM 1266 C C . GLY A 1 158 ? -20.188 -22.328 -10.25 1 79.19 158 GLY A C 1
ATOM 1267 O O . GLY A 1 158 ? -19.438 -21.5 -9.711 1 79.19 158 GLY A O 1
ATOM 1268 N N . SER A 1 159 ? -20.078 -22.75 -11.609 1 78.44 159 SER A N 1
ATOM 1269 C CA . SER A 1 159 ? -18.922 -22.312 -12.375 1 78.44 159 SER A CA 1
ATOM 1270 C C . SER A 1 159 ? -19.328 -21.328 -13.469 1 78.44 159 SER A C 1
ATOM 1272 O O . SER A 1 159 ? -20.469 -21.344 -13.938 1 78.44 159 SER A O 1
ATOM 1274 N N . GLY A 1 160 ? -18.594 -20.281 -13.641 1 70.25 160 GLY A N 1
ATOM 1275 C CA . GLY A 1 160 ? -18.859 -19.344 -14.727 1 70.25 160 GLY A CA 1
ATOM 1276 C C . GLY A 1 160 ? -18.031 -18.078 -14.656 1 70.25 160 GLY A C 1
ATOM 1277 O O . GLY A 1 160 ? -16.969 -18.062 -14.031 1 70.25 160 GLY A O 1
ATOM 1278 N N . ASN A 1 161 ? -18.391 -17.188 -15.617 1 67.81 161 ASN A N 1
ATOM 1279 C CA . ASN A 1 161 ? -17.75 -15.883 -15.68 1 67.81 161 ASN A CA 1
ATOM 1280 C C . ASN A 1 161 ? -18.688 -14.766 -15.258 1 67.81 161 ASN A C 1
ATOM 1282 O O . ASN A 1 161 ? -19.906 -14.961 -15.195 1 67.81 161 ASN A O 1
ATOM 1286 N N . LEU A 1 162 ? -18.141 -13.695 -14.836 1 66.56 162 LEU A N 1
ATOM 1287 C CA . LEU A 1 162 ? -18.906 -12.547 -14.375 1 66.56 162 LEU A CA 1
ATOM 1288 C C . LEU A 1 162 ? -19.781 -11.992 -15.492 1 66.56 162 LEU A C 1
ATOM 1290 O O . LEU A 1 162 ? -20.719 -11.227 -15.242 1 66.56 162 LEU A O 1
ATOM 1294 N N . ASN A 1 163 ? -19.562 -12.398 -16.641 1 67.56 163 ASN A N 1
ATOM 1295 C CA . ASN A 1 163 ? -20.312 -11.891 -17.797 1 67.56 163 ASN A CA 1
ATOM 1296 C C . ASN A 1 163 ? -21.453 -12.82 -18.172 1 67.56 163 ASN A C 1
ATOM 1298 O O . ASN A 1 163 ? -22.047 -12.68 -19.25 1 67.56 163 ASN A O 1
ATOM 1302 N N . GLN A 1 164 ? -21.797 -13.633 -17.312 1 74.5 164 GLN A N 1
ATOM 1303 C CA . GLN A 1 164 ? -22.938 -14.523 -17.562 1 74.5 164 GLN A CA 1
ATOM 1304 C C . GLN A 1 164 ? -24.25 -13.758 -17.5 1 74.5 164 GLN A C 1
ATOM 1306 O O . GLN A 1 164 ? -24.375 -12.781 -16.75 1 74.5 164 GLN A O 1
ATOM 1311 N N . THR A 1 165 ? -25.109 -14.18 -18.219 1 75.06 165 THR A N 1
ATOM 1312 C CA . THR A 1 165 ? -26.406 -13.523 -18.438 1 75.06 165 THR A CA 1
ATOM 1313 C C . THR A 1 165 ? -27.125 -13.336 -17.109 1 75.06 165 THR A C 1
ATOM 1315 O O . THR A 1 165 ? -27.891 -12.383 -16.938 1 75.06 165 THR A O 1
ATOM 1318 N N . GLN A 1 166 ? -26.828 -14.109 -16.219 1 75.75 166 GLN A N 1
ATOM 1319 C CA . GLN A 1 166 ? -27.516 -14.039 -14.93 1 75.75 166 GLN A CA 1
ATOM 1320 C C . GLN A 1 166 ? -27 -12.883 -14.086 1 75.75 166 GLN A C 1
ATOM 1322 O O . GLN A 1 166 ? -27.75 -12.297 -13.297 1 75.75 166 GLN A O 1
ATOM 1327 N N . PHE A 1 167 ? -25.734 -12.492 -14.352 1 81.5 167 PHE A N 1
ATOM 1328 C CA . PHE A 1 167 ? -25.109 -11.453 -13.555 1 81.5 167 PHE A CA 1
ATOM 1329 C C . PHE A 1 167 ? -25.281 -10.086 -14.203 1 81.5 167 PHE A C 1
ATOM 1331 O O . PHE A 1 167 ? -25.297 -9.062 -13.523 1 81.5 167 PHE A O 1
ATOM 1338 N N . GLU A 1 168 ? -25.516 -10.07 -15.43 1 81.94 168 GLU A N 1
ATOM 1339 C CA . GLU A 1 168 ? -25.344 -8.859 -16.234 1 81.94 168 GLU A CA 1
ATOM 1340 C C . GLU A 1 168 ? -26.312 -7.77 -15.789 1 81.94 168 GLU A C 1
ATOM 1342 O O . GLU A 1 168 ? -25.906 -6.633 -15.539 1 81.94 168 GLU A O 1
ATOM 1347 N N . PRO A 1 169 ? -27.609 -8.133 -15.578 1 84.5 169 PRO A N 1
ATOM 1348 C CA . PRO A 1 169 ? -28.516 -7.039 -15.203 1 84.5 169 PRO A CA 1
ATOM 1349 C C . PRO A 1 169 ? -28.234 -6.492 -13.805 1 84.5 169 PRO A C 1
ATOM 1351 O O . PRO A 1 169 ? -28.375 -5.289 -13.57 1 84.5 169 PRO A O 1
ATOM 1354 N N . PHE A 1 170 ? -27.844 -7.27 -12.969 1 85.94 170 PHE A N 1
ATOM 1355 C CA . PHE A 1 170 ? -27.656 -6.855 -11.586 1 85.94 170 PHE A CA 1
ATOM 1356 C C . PHE A 1 170 ? -26.328 -6.117 -11.414 1 85.94 170 PHE A C 1
ATOM 1358 O O . PHE A 1 170 ? -26.266 -5.098 -10.727 1 85.94 170 PHE A O 1
ATOM 1365 N N . ILE A 1 171 ? -25.312 -6.574 -12.094 1 83.88 171 ILE A N 1
ATOM 1366 C CA . ILE A 1 171 ? -24.016 -5.91 -12.023 1 83.88 171 ILE A CA 1
ATOM 1367 C C . ILE A 1 171 ? -24.094 -4.551 -12.711 1 83.88 171 ILE A C 1
ATOM 1369 O O . ILE A 1 171 ? -23.609 -3.549 -12.172 1 83.88 171 ILE A O 1
ATOM 1373 N N . THR A 1 172 ? -24.719 -4.539 -13.781 1 85.62 172 THR A N 1
ATOM 1374 C CA . THR A 1 172 ? -24.875 -3.285 -14.508 1 85.62 172 THR A CA 1
ATOM 1375 C C . THR A 1 172 ? -25.703 -2.289 -13.703 1 85.62 172 THR A C 1
ATOM 1377 O O . THR A 1 172 ? -25.359 -1.112 -13.609 1 85.62 172 THR A O 1
ATOM 1380 N N . SER A 1 173 ? -26.766 -2.805 -13.164 1 87.88 173 SER A N 1
ATOM 1381 C CA . SER A 1 173 ? -27.609 -1.941 -12.344 1 87.88 173 SER A CA 1
ATOM 1382 C C . SER A 1 173 ? -26.844 -1.382 -11.148 1 87.88 173 SER A C 1
ATOM 1384 O O . SER A 1 173 ? -26.953 -0.197 -10.828 1 87.88 173 SER A O 1
ATOM 1386 N N . THR A 1 174 ? -26.109 -2.195 -10.555 1 85.5 174 THR A N 1
ATOM 1387 C CA . THR A 1 174 ? -25.328 -1.765 -9.398 1 85.5 174 THR A CA 1
ATOM 1388 C C . THR A 1 174 ? -24.328 -0.679 -9.789 1 85.5 174 THR A C 1
ATOM 1390 O O . THR A 1 174 ? -24.203 0.334 -9.102 1 85.5 174 THR A O 1
ATOM 1393 N N . LEU A 1 175 ? -23.672 -0.86 -10.906 1 85.56 175 LEU A N 1
ATOM 1394 C CA . LEU A 1 175 ? -22.656 0.093 -11.359 1 85.56 175 LEU A CA 1
ATOM 1395 C C . LEU A 1 175 ? -23.297 1.409 -11.781 1 85.56 175 LEU A C 1
ATOM 1397 O O . LEU A 1 175 ? -22.812 2.484 -11.43 1 85.56 175 LEU A O 1
ATOM 1401 N N . VAL A 1 176 ? -24.391 1.3 -12.383 1 86.88 176 VAL A N 1
ATOM 1402 C CA . VAL A 1 176 ? -25.094 2.492 -12.859 1 86.88 176 VAL A CA 1
ATOM 1403 C C . VAL A 1 176 ? -25.672 3.262 -11.672 1 86.88 176 VAL A C 1
ATOM 1405 O O . VAL A 1 176 ? -25.578 4.488 -11.609 1 86.88 176 VAL A O 1
ATOM 1408 N N . LEU A 1 177 ? -26.234 2.561 -10.781 1 87.44 177 LEU A N 1
ATOM 1409 C CA . LEU A 1 177 ? -26.797 3.193 -9.594 1 87.44 177 LEU A CA 1
ATOM 1410 C C . LEU A 1 177 ? -25.719 3.861 -8.758 1 87.44 177 LEU A C 1
ATOM 1412 O O . LEU A 1 177 ? -25.906 4.973 -8.258 1 87.44 177 LEU A O 1
ATOM 1416 N N . THR A 1 178 ? -24.656 3.215 -8.641 1 83.75 178 THR A N 1
ATOM 1417 C CA . THR A 1 178 ? -23.547 3.777 -7.895 1 83.75 178 THR A CA 1
ATOM 1418 C C . THR A 1 178 ? -23 5.023 -8.586 1 83.75 178 THR A C 1
ATOM 1420 O O . THR A 1 178 ? -22.719 6.031 -7.934 1 83.75 178 THR A O 1
ATOM 1423 N N . LEU A 1 179 ? -22.875 4.898 -9.844 1 83.69 179 LEU A N 1
ATOM 1424 C CA . LEU A 1 179 ? -22.391 6.039 -10.617 1 83.69 179 LEU A CA 1
ATOM 1425 C C . LEU A 1 179 ? -23.359 7.211 -10.5 1 83.69 179 LEU A C 1
ATOM 1427 O O . LEU A 1 179 ? -22.938 8.352 -10.281 1 83.69 179 LEU A O 1
ATOM 1431 N N . ALA A 1 180 ? -24.562 6.91 -10.594 1 83.12 180 ALA A N 1
ATOM 1432 C CA . ALA A 1 180 ? -25.594 7.945 -10.516 1 83.12 180 ALA A CA 1
ATOM 1433 C C . ALA A 1 180 ? -25.641 8.586 -9.133 1 83.12 180 ALA A C 1
ATOM 1435 O O . ALA A 1 180 ? -25.719 9.812 -9.016 1 83.12 180 ALA A O 1
ATOM 1436 N N . THR A 1 181 ? -25.609 7.801 -8.164 1 81.19 181 THR A N 1
ATOM 1437 C CA . THR A 1 181 ? -25.641 8.305 -6.793 1 81.19 181 THR A CA 1
ATOM 1438 C C . THR A 1 181 ? -24.438 9.211 -6.531 1 81.19 181 THR A C 1
ATOM 1440 O O . THR A 1 181 ? -24.578 10.289 -5.957 1 81.19 181 THR A O 1
ATOM 1443 N N . ASN A 1 182 ? -23.266 8.859 -6.984 1 78.5 182 ASN A N 1
ATOM 1444 C CA . ASN A 1 182 ? -22.047 9.641 -6.766 1 78.5 182 ASN A CA 1
ATOM 1445 C C . ASN A 1 182 ? -22.047 10.93 -7.586 1 78.5 182 ASN A C 1
ATOM 1447 O O . ASN A 1 182 ? -21.625 11.977 -7.098 1 78.5 182 ASN A O 1
ATOM 1451 N N . LEU A 1 183 ? -22.531 10.773 -8.734 1 77.19 183 LEU A N 1
ATOM 1452 C CA . LEU A 1 183 ? -22.609 11.953 -9.586 1 77.19 183 LEU A CA 1
ATOM 1453 C C . LEU A 1 183 ? -23.594 12.969 -9.023 1 77.19 183 LEU A C 1
ATOM 1455 O O . LEU A 1 183 ? -23.297 14.172 -8.984 1 77.19 183 LEU A O 1
ATOM 1459 N N . ILE A 1 184 ? -24.688 12.539 -8.555 1 75.88 184 ILE A N 1
ATOM 1460 C CA . ILE A 1 184 ? -25.719 13.414 -8.016 1 75.88 184 ILE A CA 1
ATOM 1461 C C . ILE A 1 184 ? -25.219 14.055 -6.719 1 75.88 184 ILE A C 1
ATOM 1463 O O . ILE A 1 184 ? -25.391 15.258 -6.504 1 75.88 184 ILE A O 1
ATOM 1467 N N . THR A 1 185 ? -24.578 13.32 -5.957 1 73.38 185 THR A N 1
ATOM 1468 C CA . THR A 1 185 ? -24.109 13.828 -4.676 1 73.38 185 THR A CA 1
ATOM 1469 C C . THR A 1 185 ? -22.922 14.773 -4.879 1 73.38 185 THR A C 1
ATOM 1471 O O . THR A 1 185 ? -22.797 15.773 -4.16 1 73.38 185 THR A O 1
ATOM 1474 N N . THR A 1 186 ? -22.016 14.43 -5.824 1 69.31 186 THR A N 1
ATOM 1475 C CA . THR A 1 186 ? -20.859 15.281 -6.109 1 69.31 186 THR A CA 1
ATOM 1476 C C . THR A 1 186 ? -21.297 16.578 -6.793 1 69.31 186 THR A C 1
ATOM 1478 O O . THR A 1 186 ? -20.781 17.656 -6.488 1 69.31 186 THR A O 1
ATOM 1481 N N . PHE A 1 187 ? -22.156 16.484 -7.684 1 64.19 187 PHE A N 1
ATOM 1482 C CA . PHE A 1 187 ? -22.625 17.672 -8.406 1 64.19 187 PHE A CA 1
ATOM 1483 C C . PHE A 1 187 ? -23.484 18.547 -7.504 1 64.19 187 PHE A C 1
ATOM 1485 O O . PHE A 1 187 ? -23.438 19.766 -7.598 1 64.19 187 PHE A O 1
ATOM 1492 N N . CYS A 1 188 ? -24.266 17.922 -6.73 1 57.12 188 CYS A N 1
ATOM 1493 C CA . CYS A 1 188 ? -25.016 18.703 -5.766 1 57.12 188 CYS A CA 1
ATOM 1494 C C . CYS A 1 188 ? -24.078 19.562 -4.918 1 57.12 188 CYS A C 1
ATOM 1496 O O . CYS A 1 188 ? -24.406 20.719 -4.602 1 57.12 188 CYS A O 1
ATOM 1498 N N . ASP A 1 189 ? -22.922 18.984 -4.723 1 52.28 189 ASP A N 1
ATOM 1499 C CA . ASP A 1 189 ? -21.938 19.719 -3.941 1 52.28 189 ASP A CA 1
ATOM 1500 C C . ASP A 1 189 ? -21.312 20.844 -4.762 1 52.28 189 ASP A C 1
ATOM 1502 O O . ASP A 1 189 ? -21.094 21.953 -4.254 1 52.28 189 ASP A O 1
ATOM 1506 N N . ILE A 1 190 ? -20.891 20.469 -5.988 1 49.47 190 ILE A N 1
ATOM 1507 C CA . ILE A 1 190 ? -20.312 21.469 -6.883 1 49.47 190 ILE A CA 1
ATOM 1508 C C . ILE A 1 190 ? -21.281 22.625 -7.066 1 49.47 190 ILE A C 1
ATOM 1510 O O . ILE A 1 190 ? -20.875 23.781 -7.078 1 49.47 190 ILE A O 1
ATOM 1514 N N . SER A 1 191 ? -22.453 22.297 -7.492 1 43.09 191 SER A N 1
ATOM 1515 C CA . SER A 1 191 ? -23.438 23.359 -7.719 1 43.09 191 SER A CA 1
ATOM 1516 C C . SER A 1 191 ? -23.453 24.344 -6.559 1 43.09 191 SER A C 1
ATOM 1518 O O . SER A 1 191 ? -23.641 25.547 -6.766 1 43.09 191 SER A O 1
ATOM 1520 N N . SER A 1 192 ? -23.391 23.75 -5.484 1 38.34 192 SER A N 1
ATOM 1521 C CA . SER A 1 192 ? -23.344 24.766 -4.438 1 38.34 192 SER A CA 1
ATOM 1522 C C . SER A 1 192 ? -22 25.469 -4.402 1 38.34 192 SER A C 1
ATOM 1524 O O . SER A 1 192 ? -21.891 26.625 -3.99 1 38.34 192 SER A O 1
ATOM 1526 N N . GLY A 1 193 ? -20.672 24.656 -4.258 1 37.72 193 GLY A N 1
ATOM 1527 C CA . GLY A 1 193 ? -19.328 25.219 -4.23 1 37.72 193 GLY A CA 1
ATOM 1528 C C . GLY A 1 193 ? -18.594 25.094 -5.551 1 37.72 193 GLY A C 1
ATOM 1529 O O . GLY A 1 193 ? -18.312 23.984 -6.004 1 37.72 193 GLY A O 1
ATOM 1530 N N . LEU A 1 194 ? -18.359 25.922 -6.434 1 32.91 194 LEU A N 1
ATOM 1531 C CA . LEU A 1 194 ? -18.203 25.984 -7.879 1 32.91 194 LEU A CA 1
ATOM 1532 C C . LEU A 1 194 ? -16.906 25.312 -8.312 1 32.91 194 LEU A C 1
ATOM 1534 O O . LEU A 1 194 ? -16.844 24.703 -9.391 1 32.91 194 LEU A O 1
ATOM 1538 N N . THR A 1 195 ? -15.492 25.672 -8.125 1 29.81 195 THR A N 1
ATOM 1539 C CA . THR A 1 195 ? -14.391 25.672 -9.078 1 29.81 195 THR A CA 1
ATOM 1540 C C . THR A 1 195 ? -13.734 24.297 -9.148 1 29.81 195 THR A C 1
ATOM 1542 O O . THR A 1 195 ? -13.281 23.766 -8.133 1 29.81 195 THR A O 1
ATOM 1545 N N . ALA A 1 196 ? -13.836 23.422 -10.133 1 31.08 196 ALA A N 1
ATOM 1546 C CA . ALA A 1 196 ? -13.461 22.094 -10.609 1 31.08 196 ALA A CA 1
ATOM 1547 C C . ALA A 1 196 ? -11.969 21.859 -10.453 1 31.08 196 ALA A C 1
ATOM 1549 O O . ALA A 1 196 ? -11.539 20.75 -10.148 1 31.08 196 ALA A O 1
ATOM 1550 N N . HIS A 1 197 ? -11.125 22.703 -11.039 1 30.78 197 HIS A N 1
ATOM 1551 C CA . HIS A 1 197 ? -9.688 22.609 -11.266 1 30.78 197 HIS A CA 1
ATOM 1552 C C . HIS A 1 197 ? -8.938 22.328 -9.961 1 30.78 197 HIS A C 1
ATOM 1554 O O . HIS A 1 197 ? -7.75 22.016 -9.977 1 30.78 197 HIS A O 1
ATOM 1560 N N . ARG A 1 198 ? -9.578 22.766 -8.852 1 32.31 198 ARG A N 1
ATOM 1561 C CA . ARG A 1 198 ? -8.938 22.812 -7.539 1 32.31 198 ARG A CA 1
ATOM 1562 C C . ARG A 1 198 ? -8.812 21.422 -6.938 1 32.31 198 ARG A C 1
ATOM 1564 O O . ARG A 1 198 ? -8.273 21.266 -5.84 1 32.31 198 ARG A O 1
ATOM 1571 N N . PHE A 1 199 ? -9.242 20.406 -7.684 1 31.42 199 PHE A N 1
ATOM 1572 C CA . PHE A 1 199 ? -9.469 19.094 -7.102 1 31.42 199 PHE A CA 1
ATOM 1573 C C . PHE A 1 199 ? -8.148 18.359 -6.883 1 31.42 199 PHE A C 1
ATOM 1575 O O . PHE A 1 199 ? -7.906 17.828 -5.805 1 31.42 199 PHE A O 1
ATOM 1582 N N . LEU A 1 200 ? -7.418 18.266 -7.98 1 31.83 200 LEU A N 1
ATOM 1583 C CA . LEU A 1 200 ? -6.148 17.547 -7.898 1 31.83 200 LEU A CA 1
ATOM 1584 C C . LEU A 1 200 ? -5.18 18.266 -6.965 1 31.83 200 LEU A C 1
ATOM 1586 O O . LEU A 1 200 ? -4.465 17.625 -6.191 1 31.83 200 LEU A O 1
ATOM 1590 N N . ALA A 1 201 ? -5.211 19.594 -7.082 1 31.2 201 ALA A N 1
ATOM 1591 C CA . ALA A 1 201 ? -4.367 20.484 -6.285 1 31.2 201 ALA A CA 1
ATOM 1592 C C . ALA A 1 201 ? -4.738 20.422 -4.809 1 31.2 201 ALA A C 1
ATOM 1594 O O . ALA A 1 201 ? -3.875 20.562 -3.938 1 31.2 201 ALA A O 1
ATOM 1595 N N . LEU A 1 202 ? -5.914 20.031 -4.613 1 32.12 202 LEU A N 1
ATOM 1596 C CA . LEU A 1 202 ? -6.465 20.078 -3.264 1 32.12 202 LEU A CA 1
ATOM 1597 C C . LEU A 1 202 ? -5.984 18.875 -2.443 1 32.12 202 LEU A C 1
ATOM 159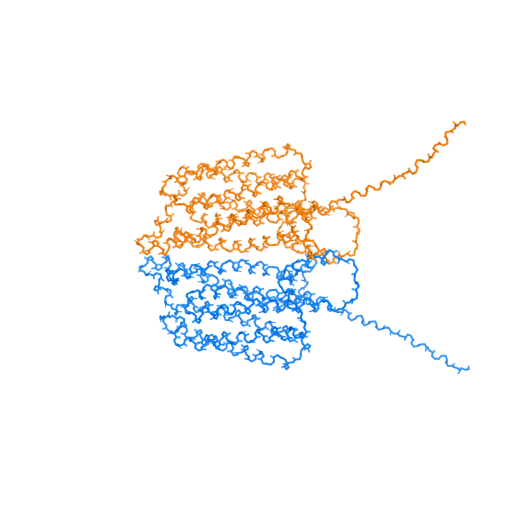9 O O . LEU A 1 202 ? -5.734 19 -1.242 1 32.12 202 LEU A O 1
ATOM 1603 N N . ILE A 1 203 ? -5.809 17.812 -3.125 1 33.94 203 ILE A N 1
ATOM 1604 C CA . ILE A 1 203 ? -5.266 16.703 -2.342 1 33.94 203 ILE A CA 1
ATOM 1605 C C . ILE A 1 203 ? -3.871 17.062 -1.84 1 33.94 203 ILE A C 1
ATOM 1607 O O . ILE A 1 203 ? -3.557 16.859 -0.665 1 33.94 203 ILE A O 1
ATOM 1611 N N . VAL A 1 204 ? -3.01 17.594 -2.754 1 35.28 204 VAL A N 1
ATOM 1612 C CA . VAL A 1 204 ? -1.682 18.078 -2.396 1 35.28 204 VAL A CA 1
ATOM 1613 C C . VAL A 1 204 ? -1.808 19.297 -1.487 1 35.28 204 VAL A C 1
ATOM 1615 O O . VAL A 1 204 ? -1.067 19.438 -0.511 1 35.28 204 VAL A O 1
ATOM 1618 N N . TYR A 1 205 ? -2.818 20.156 -1.801 1 34.97 205 TYR A N 1
ATOM 1619 C CA . TYR A 1 205 ? -3.047 21.359 -1.028 1 34.97 205 TYR A CA 1
ATOM 1620 C C . TYR A 1 205 ? -3.539 21.031 0.376 1 34.97 205 TYR A C 1
ATOM 1622 O O . TYR A 1 205 ? -3.098 21.641 1.354 1 34.97 205 TYR A O 1
ATOM 1630 N N . ARG A 1 206 ? -4.391 20.078 0.427 1 34.78 206 ARG A N 1
ATOM 1631 C CA . ARG A 1 206 ? -4.973 19.719 1.72 1 34.78 206 ARG A CA 1
ATOM 1632 C C . ARG A 1 206 ? -3.922 19.109 2.639 1 34.78 206 ARG A C 1
ATOM 1634 O O . ARG A 1 206 ? -3.873 19.422 3.83 1 34.78 206 ARG A O 1
ATOM 1641 N N . ILE A 1 207 ? -3.098 18.312 2.08 1 35.34 207 ILE A N 1
ATOM 1642 C CA . ILE A 1 207 ? -1.924 17.875 2.83 1 35.34 207 ILE A CA 1
ATOM 1643 C C . ILE A 1 207 ? -1.072 19.078 3.203 1 35.34 207 ILE A C 1
ATOM 1645 O O . ILE A 1 207 ? -0.599 19.188 4.336 1 35.34 207 ILE A O 1
ATOM 1649 N N . TYR A 1 208 ? -1.053 20.047 2.191 1 33.97 208 TYR A N 1
ATOM 1650 C CA . TYR A 1 208 ? -0.323 21.297 2.385 1 33.97 208 TYR A CA 1
ATOM 1651 C C . TYR A 1 208 ? -1.028 22.188 3.4 1 33.97 208 TYR A C 1
ATOM 1653 O O . TYR A 1 208 ? -0.38 22.797 4.25 1 33.97 208 TYR A O 1
ATOM 1661 N N . ARG A 1 209 ? -2.318 22.406 3.164 1 36.62 209 ARG A N 1
ATOM 1662 C CA . ARG A 1 209 ? -3.08 23.328 4 1 36.62 209 ARG A CA 1
ATOM 1663 C C . ARG A 1 209 ? -3.127 22.828 5.445 1 36.62 209 ARG A C 1
ATOM 1665 O O . ARG A 1 209 ? -3.035 23.641 6.379 1 36.62 209 ARG A O 1
ATOM 1672 N N . ILE A 1 210 ? -3.234 21.641 5.629 1 37.12 210 ILE A N 1
ATOM 1673 C CA . ILE A 1 210 ? -3.154 21.094 6.977 1 37.12 210 ILE A CA 1
ATOM 1674 C C . ILE A 1 210 ? -1.772 21.375 7.566 1 37.12 210 ILE A C 1
ATOM 1676 O O . ILE A 1 210 ? -1.652 21.75 8.734 1 37.12 210 ILE A O 1
ATOM 1680 N N . GLN A 1 211 ? -0.814 21.328 6.645 1 33.53 211 GLN A N 1
ATOM 1681 C CA . GLN A 1 211 ? 0.536 21.672 7.078 1 33.53 211 GLN A CA 1
ATOM 1682 C C . GLN A 1 211 ? 0.7 23.188 7.211 1 33.53 211 GLN A C 1
ATOM 1684 O O . GLN A 1 211 ? 1.35 23.656 8.141 1 33.53 211 GLN A O 1
ATOM 1689 N N . SER A 1 212 ? 0.196 23.953 6.176 1 33.31 212 SER A N 1
ATOM 1690 C CA . SER A 1 212 ? 0.382 25.406 6.172 1 33.31 212 SER A CA 1
ATOM 1691 C C . SER A 1 212 ? -0.465 26.078 7.25 1 33.31 212 SER A C 1
ATOM 1693 O O . SER A 1 212 ? -0.072 27.094 7.805 1 33.31 212 SER A O 1
ATOM 1695 N N . ARG A 1 213 ? -1.729 25.688 7.391 1 37.06 213 ARG A N 1
ATOM 1696 C CA . ARG A 1 213 ? -2.555 26.312 8.414 1 37.06 213 ARG A CA 1
ATOM 1697 C C . ARG A 1 213 ? -1.998 26.047 9.812 1 37.06 213 ARG A C 1
ATOM 1699 O O . ARG A 1 213 ? -2.203 26.844 10.727 1 37.06 213 ARG A O 1
ATOM 1706 N N . ALA A 1 214 ? -1.288 24.953 10.047 1 33.59 214 ALA A N 1
ATOM 1707 C CA . ALA A 1 214 ? -0.539 24.812 11.289 1 33.59 214 ALA A CA 1
ATOM 1708 C C . ALA A 1 214 ? 0.563 25.859 11.391 1 33.59 214 ALA A C 1
ATOM 1710 O O . ALA A 1 214 ? 0.944 26.266 12.484 1 33.59 214 ALA A O 1
ATOM 1711 N N . ALA A 1 215 ? 1.097 26.25 10.234 1 32.22 215 ALA A N 1
ATOM 1712 C CA . ALA A 1 215 ? 2.068 27.344 10.297 1 32.22 215 ALA A CA 1
ATOM 1713 C C . ALA A 1 215 ? 1.371 28.688 10.484 1 32.22 215 ALA A C 1
ATOM 1715 O O . ALA A 1 215 ? 1.893 29.578 11.164 1 32.22 215 ALA A O 1
ATOM 1716 N N . ASN A 1 216 ? 0.432 29.047 9.602 1 29.42 216 ASN A N 1
ATOM 1717 C CA . ASN A 1 216 ? -0.099 30.391 9.75 1 29.42 216 ASN A CA 1
ATOM 1718 C C . ASN A 1 216 ? -1.03 30.5 10.953 1 29.42 216 ASN A C 1
ATOM 1720 O O . ASN A 1 216 ? -2.162 30.016 10.914 1 29.42 216 ASN A O 1
ATOM 1724 N N . HIS A 1 217 ? -0.667 30.234 12.195 1 29.39 217 HIS A N 1
ATOM 1725 C CA . HIS A 1 217 ? -1.355 30.781 13.367 1 29.39 217 HIS A CA 1
ATOM 1726 C C . HIS A 1 217 ? -1.881 32.188 13.102 1 29.39 217 HIS A C 1
ATOM 1728 O O . HIS A 1 217 ? -2.623 32.719 13.914 1 29.39 217 HIS A O 1
ATOM 1734 N N . THR A 1 218 ? -0.945 33.156 12.781 1 28.66 218 THR A N 1
ATOM 1735 C CA . THR A 1 218 ? -1.332 34.469 13.258 1 28.66 218 THR A CA 1
ATOM 1736 C C . THR A 1 218 ? -2.746 34.812 12.797 1 28.66 218 THR A C 1
ATOM 1738 O O . THR A 1 218 ? -3.545 35.344 13.578 1 28.66 218 THR A O 1
ATOM 1741 N N . THR A 1 219 ? -2.859 35.562 11.68 1 27.88 219 THR A N 1
ATOM 1742 C CA . THR A 1 219 ? -3.984 36.469 11.492 1 27.88 219 THR A CA 1
ATOM 1743 C C . THR A 1 219 ? -5.281 35.688 11.281 1 27.88 219 THR A C 1
ATOM 1745 O O . THR A 1 219 ? -5.414 34.938 10.305 1 27.88 219 THR A O 1
ATOM 1748 N N . PHE A 1 220 ? -6.074 35.188 12.352 1 30.3 220 PHE A N 1
ATOM 1749 C CA . PHE A 1 220 ? -7.492 34.969 12.633 1 30.3 220 PHE A CA 1
ATOM 1750 C C . PHE A 1 220 ? -8.352 35.781 11.672 1 30.3 220 PHE A C 1
ATOM 1752 O O . PHE A 1 220 ? -9.312 36.438 12.086 1 30.3 220 PHE A O 1
ATOM 1759 N N . SER A 1 221 ? -7.926 36.656 10.82 1 29.28 221 SER A N 1
ATOM 1760 C CA . SER A 1 221 ? -9.055 37.406 10.297 1 29.28 221 SER A CA 1
ATOM 1761 C C . SER A 1 221 ? -10.227 36.5 9.945 1 29.28 221 SER A C 1
ATOM 1763 O O . SER A 1 221 ? -10.023 35.312 9.602 1 29.28 221 SER A O 1
ATOM 1765 N N . SER A 1 222 ? -11.562 36.906 10.227 1 31.12 222 SER A N 1
ATOM 1766 C CA . SER A 1 222 ? -13.008 36.688 10.203 1 31.12 222 SER A CA 1
ATOM 1767 C C . SER A 1 222 ? -13.43 35.875 8.984 1 31.12 222 SER A C 1
ATOM 1769 O O . SER A 1 222 ? -14.609 35.562 8.82 1 31.12 222 SER A O 1
ATOM 1771 N N . ASN A 1 223 ? -12.883 36.094 7.836 1 31.62 223 ASN A N 1
ATOM 1772 C CA . ASN A 1 223 ? -13.766 35.719 6.738 1 31.62 223 ASN A CA 1
ATOM 1773 C C . ASN A 1 223 ? -14.148 34.25 6.824 1 31.62 223 ASN A C 1
ATOM 1775 O O . ASN A 1 223 ? -13.289 33.375 6.734 1 31.62 223 ASN A O 1
ATOM 1779 N N . SER A 1 224 ? -15.203 33.781 7.633 1 35.81 224 SER A N 1
ATOM 1780 C CA . SER A 1 224 ? -16.219 32.75 7.852 1 35.81 224 SER A CA 1
ATOM 1781 C C . SER A 1 224 ? -16.25 31.75 6.699 1 35.81 224 SER A C 1
ATOM 1783 O O . SER A 1 224 ? -16.891 30.688 6.805 1 35.81 224 SER A O 1
ATOM 1785 N N . SER A 1 225 ? -16.172 32.281 5.488 1 39.78 225 SER A N 1
ATOM 1786 C CA . SER A 1 225 ? -16.531 31.578 4.258 1 39.78 225 SER A CA 1
ATOM 1787 C C . SER A 1 225 ? -15.734 30.281 4.105 1 39.78 225 SER A C 1
ATOM 1789 O O . SER A 1 225 ? -16.031 29.469 3.244 1 39.78 225 SER A O 1
ATOM 1791 N N . GLN A 1 226 ? -14.609 29.938 4.816 1 45.97 226 GLN A N 1
ATOM 1792 C CA . GLN A 1 226 ? -13.453 29.219 4.289 1 45.97 226 GLN A CA 1
ATOM 1793 C C . GLN A 1 226 ? -13.5 27.75 4.688 1 45.97 226 GLN A C 1
ATOM 1795 O O . GLN A 1 226 ? -12.914 26.891 4.004 1 45.97 226 GLN A O 1
ATOM 1800 N N . PRO A 1 227 ? -13.992 27.406 5.93 1 50.53 227 PRO A N 1
ATOM 1801 C CA . PRO A 1 227 ? -13.969 25.969 6.238 1 50.53 227 PRO A CA 1
ATOM 1802 C C . PRO A 1 227 ? -14.883 25.156 5.324 1 50.53 227 PRO A C 1
ATOM 1804 O O . PRO A 1 227 ? -14.547 24.031 4.953 1 50.53 227 PRO A O 1
ATOM 1807 N N . TYR A 1 228 ? -16.109 25.719 4.992 1 53.34 228 TYR A N 1
ATOM 1808 C CA . TYR A 1 228 ? -17.062 25.031 4.145 1 53.34 228 TYR A CA 1
ATOM 1809 C C . TYR A 1 228 ? -16.5 24.812 2.746 1 53.34 228 TYR A C 1
ATOM 1811 O O . TYR A 1 228 ? -16.797 23.797 2.104 1 53.34 228 TYR A O 1
ATOM 1819 N N . SER A 1 229 ? -15.664 25.75 2.439 1 58.25 229 SER A N 1
ATOM 1820 C CA . SER A 1 229 ? -15.094 25.609 1.106 1 58.25 229 SER A CA 1
ATOM 1821 C C . SER A 1 229 ? -14.133 24.422 1.046 1 58.25 229 SER A C 1
ATOM 1823 O O . SER A 1 229 ? -14.102 23.703 0.056 1 58.25 229 SER A O 1
ATOM 1825 N N . ARG A 1 230 ? -13.508 24.156 2.148 1 59.25 230 ARG A N 1
ATOM 1826 C CA . ARG A 1 230 ? -12.578 23.031 2.197 1 59.25 230 ARG A CA 1
ATOM 1827 C C . ARG A 1 230 ? -13.32 21.703 2.221 1 59.25 230 ARG A C 1
ATOM 1829 O O . ARG A 1 230 ? -12.898 20.734 1.571 1 59.25 230 ARG A O 1
ATOM 1836 N N . LEU A 1 231 ? -14.445 21.734 2.883 1 62.47 231 LEU A N 1
ATOM 1837 C CA . LEU A 1 231 ? -15.258 20.531 2.967 1 62.47 231 LEU A CA 1
ATOM 1838 C C . LEU A 1 231 ? -15.867 20.188 1.611 1 62.47 231 LEU A C 1
ATOM 1840 O O . LEU A 1 231 ? -15.859 19.016 1.197 1 62.47 231 LEU A O 1
ATOM 1844 N N . VAL A 1 232 ? -16.25 21.234 0.986 1 65.06 232 VAL A N 1
ATOM 1845 C CA . VAL A 1 232 ? -16.891 21.016 -0.308 1 65.06 232 VAL A CA 1
ATOM 1846 C C . VAL A 1 232 ? -15.852 20.547 -1.327 1 65.06 232 VAL A C 1
ATOM 1848 O O . VAL A 1 232 ? -16.125 19.656 -2.133 1 65.06 232 VAL A O 1
ATOM 1851 N N . ARG A 1 233 ? -14.75 21.031 -1.213 1 65.25 233 ARG A N 1
ATOM 1852 C CA . ARG A 1 233 ? -13.695 20.625 -2.141 1 65.25 233 ARG A CA 1
ATOM 1853 C C . ARG A 1 233 ? -13.297 19.172 -1.935 1 65.25 233 ARG A C 1
ATOM 1855 O O . ARG A 1 233 ? -13.125 18.422 -2.902 1 65.25 233 ARG A O 1
ATOM 1862 N N . THR A 1 234 ? -13.203 18.766 -0.746 1 67.75 234 THR A N 1
ATOM 1863 C CA . THR A 1 234 ? -12.844 17.375 -0.445 1 67.75 234 THR A CA 1
ATOM 1864 C C . THR A 1 234 ? -13.938 16.422 -0.915 1 67.75 234 THR A C 1
ATOM 1866 O O . THR A 1 234 ? -13.648 15.344 -1.429 1 67.75 234 THR A O 1
ATOM 1869 N N . LEU A 1 235 ? -15.094 16.844 -0.823 1 69.19 235 LEU A N 1
ATOM 1870 C CA . LEU A 1 235 ? -16.219 16.016 -1.252 1 69.19 235 LEU A CA 1
ATOM 1871 C C . LEU A 1 235 ? -16.203 15.812 -2.766 1 69.19 235 LEU A C 1
ATOM 1873 O O . LEU A 1 235 ? -16.422 14.711 -3.256 1 69.19 235 LEU A O 1
ATOM 1877 N N . ILE A 1 236 ? -15.844 16.828 -3.377 1 67.88 236 ILE A N 1
ATOM 1878 C CA . ILE A 1 236 ? -15.82 16.781 -4.836 1 67.88 236 ILE A CA 1
ATOM 1879 C C . ILE A 1 236 ? -14.664 15.906 -5.305 1 67.88 236 ILE A C 1
ATOM 1881 O O . ILE A 1 236 ? -14.82 15.094 -6.215 1 67.88 236 ILE A O 1
ATOM 1885 N N . GLU A 1 237 ? -13.609 16.047 -4.672 1 69.81 237 GLU A N 1
ATOM 1886 C CA . GLU A 1 237 ? -12.43 15.281 -5.059 1 69.81 237 GLU A CA 1
ATOM 1887 C C . GLU A 1 237 ? -12.625 13.797 -4.777 1 69.81 237 GLU A C 1
ATOM 1889 O O . GLU A 1 237 ? -12.281 12.953 -5.605 1 69.81 237 GLU A O 1
ATOM 1894 N N . CYS A 1 238 ? -13.133 13.547 -3.678 1 73.62 238 CYS A N 1
ATOM 1895 C CA . CYS A 1 238 ? -13.383 12.148 -3.322 1 73.62 238 CYS A CA 1
ATOM 1896 C C . CYS A 1 238 ? -14.438 11.539 -4.238 1 73.62 238 CYS A C 1
ATOM 1898 O O . CYS A 1 238 ? -14.281 10.398 -4.688 1 73.62 238 CYS A O 1
ATOM 1900 N N . GLY A 1 239 ? -15.516 12.367 -4.438 1 74.25 239 GLY A N 1
ATOM 1901 C CA . GLY A 1 239 ? -16.547 11.891 -5.348 1 74.25 239 GLY A CA 1
ATOM 1902 C C . GLY A 1 239 ? -16.031 11.633 -6.75 1 74.25 239 GLY A C 1
ATOM 1903 O O . GLY A 1 239 ? -16.391 10.633 -7.375 1 74.25 239 GLY A O 1
ATOM 1904 N N . ALA A 1 240 ? -15.172 12.508 -7.18 1 76 240 ALA A N 1
ATOM 1905 C CA . ALA A 1 240 ? -14.609 12.367 -8.523 1 76 240 ALA A CA 1
ATOM 1906 C C . ALA A 1 240 ? -13.695 11.148 -8.602 1 76 240 ALA A C 1
ATOM 1908 O O . ALA A 1 240 ? -13.742 10.398 -9.586 1 76 240 ALA A O 1
ATOM 1909 N N . MET A 1 241 ? -12.898 10.977 -7.605 1 78.44 241 MET A N 1
ATOM 1910 C CA . MET A 1 241 ? -12 9.82 -7.574 1 78.44 241 MET A CA 1
ATOM 1911 C C . MET A 1 241 ? -12.789 8.516 -7.602 1 78.44 241 MET A C 1
ATOM 1913 O O . MET A 1 241 ? -12.453 7.598 -8.344 1 78.44 241 MET A O 1
ATOM 1917 N N . TYR A 1 242 ? -13.742 8.531 -6.848 1 81.94 242 TYR A N 1
ATOM 1918 C CA . TYR A 1 242 ? -14.547 7.316 -6.781 1 81.94 242 TYR A CA 1
ATOM 1919 C C . TYR A 1 242 ? -15.312 7.098 -8.078 1 81.94 242 TYR A C 1
ATOM 1921 O O . TYR A 1 242 ? -15.367 5.98 -8.602 1 81.94 242 TYR A O 1
ATOM 1929 N N . THR A 1 243 ? -15.844 8.156 -8.617 1 81.38 243 THR A N 1
ATOM 1930 C CA . THR A 1 243 ? -16.594 8.07 -9.867 1 81.38 243 THR A CA 1
ATOM 1931 C C . THR A 1 243 ? -15.688 7.598 -11 1 81.38 243 THR A C 1
ATOM 1933 O O . THR A 1 243 ? -16.078 6.742 -11.797 1 81.38 243 THR A O 1
ATOM 1936 N N . LEU A 1 244 ? -14.57 8.125 -11.031 1 83.5 244 LEU A N 1
ATOM 1937 C CA . LEU A 1 244 ? -13.633 7.715 -12.062 1 83.5 244 LEU A CA 1
ATOM 1938 C C . LEU A 1 244 ? -13.305 6.23 -11.945 1 83.5 244 LEU A C 1
ATOM 1940 O O . LEU A 1 244 ? -13.203 5.531 -12.953 1 83.5 244 LEU A O 1
ATOM 1944 N N . SER A 1 245 ? -13.117 5.832 -10.773 1 87.69 245 SER A N 1
ATOM 1945 C CA . SER A 1 245 ? -12.812 4.422 -10.562 1 87.69 245 SER A CA 1
ATOM 1946 C C . SER A 1 245 ? -13.953 3.529 -11.023 1 87.69 245 SER A C 1
ATOM 1948 O O . SER A 1 245 ? -13.727 2.469 -11.609 1 87.69 245 SER A O 1
ATOM 1950 N N . ILE A 1 246 ? -15.156 3.996 -10.812 1 87.06 246 ILE A N 1
ATOM 1951 C CA . ILE A 1 246 ? -16.312 3.213 -11.211 1 87.06 246 ILE A CA 1
ATOM 1952 C C . ILE A 1 246 ? -16.453 3.23 -12.727 1 87.06 246 ILE A C 1
ATOM 1954 O O . ILE A 1 246 ? -16.828 2.227 -13.336 1 87.06 246 ILE A O 1
ATOM 1958 N N . VAL A 1 247 ? -16.156 4.289 -13.328 1 87.56 247 VAL A N 1
ATOM 1959 C CA . VAL A 1 247 ? -16.219 4.395 -14.781 1 87.56 247 VAL A CA 1
ATOM 1960 C C . VAL A 1 247 ? -15.227 3.422 -15.414 1 87.56 247 VAL A C 1
ATOM 1962 O O . VAL A 1 247 ? -15.547 2.73 -16.375 1 87.56 247 VAL A O 1
ATOM 1965 N N . ILE A 1 248 ? -14.078 3.377 -14.828 1 88.5 248 ILE A N 1
ATOM 1966 C CA . ILE A 1 248 ? -13.07 2.455 -15.328 1 88.5 248 ILE A CA 1
ATOM 1967 C C . ILE A 1 248 ? -13.539 1.015 -15.141 1 88.5 248 ILE A C 1
ATOM 1969 O O . ILE A 1 248 ? -13.383 0.179 -16.031 1 88.5 248 ILE A O 1
ATOM 1973 N N . LEU A 1 249 ? -14.07 0.753 -14.031 1 90.06 249 LEU A N 1
ATOM 1974 C CA . LEU A 1 249 ? -14.602 -0.577 -13.75 1 90.06 249 LEU A CA 1
ATOM 1975 C C . LEU A 1 249 ? -15.688 -0.949 -14.758 1 90.06 249 LEU A C 1
ATOM 1977 O O . LEU A 1 249 ? -15.688 -2.061 -15.297 1 90.06 249 LEU A O 1
ATOM 1981 N N . PHE A 1 250 ? -16.5 0.006 -15.016 1 86.19 250 PHE A N 1
ATOM 1982 C CA . PHE A 1 250 ? -17.594 -0.21 -15.953 1 86.19 250 PHE A CA 1
ATOM 1983 C C . PHE A 1 250 ? -17.062 -0.422 -17.359 1 86.19 250 PHE A C 1
ATOM 1985 O O . PHE A 1 250 ? -17.547 -1.287 -18.094 1 86.19 250 PHE A O 1
ATOM 1992 N N . ALA A 1 251 ? -16.109 0.277 -17.734 1 87.12 251 ALA A N 1
ATOM 1993 C CA . ALA A 1 251 ? -15.477 0.129 -19.047 1 87.12 251 ALA A CA 1
ATOM 1994 C C . ALA A 1 251 ? -14.859 -1.255 -19.203 1 87.12 251 ALA A C 1
ATOM 1996 O O . ALA A 1 251 ? -14.977 -1.879 -20.25 1 87.12 251 ALA A O 1
ATOM 1997 N N . CYS A 1 252 ? -14.258 -1.696 -18.156 1 88 252 CYS A N 1
ATOM 1998 C CA . CYS A 1 252 ? -13.664 -3.027 -18.203 1 88 252 CYS A CA 1
ATOM 1999 C C . CYS A 1 252 ? -14.742 -4.102 -18.281 1 88 252 CYS A C 1
ATOM 2001 O O . CYS A 1 252 ? -14.555 -5.121 -18.953 1 88 252 CYS A O 1
ATOM 2003 N N . TYR A 1 253 ? -15.781 -3.879 -17.609 1 85.56 253 TYR A N 1
ATOM 2004 C CA . TYR A 1 253 ? -16.891 -4.824 -17.641 1 85.56 253 TYR A CA 1
ATOM 2005 C C . TYR A 1 253 ? -17.5 -4.914 -19.031 1 85.56 253 TYR A C 1
ATOM 2007 O O . TYR A 1 253 ? -17.734 -6.012 -19.531 1 85.56 253 TYR A O 1
ATOM 2015 N N . LEU A 1 254 ? -17.719 -3.797 -19.688 1 84.62 254 LEU A N 1
ATOM 2016 C CA . LEU A 1 254 ? -18.312 -3.758 -21.016 1 84.62 254 LEU A CA 1
ATOM 2017 C C . LEU A 1 254 ? -17.359 -4.375 -22.047 1 84.62 254 LEU A C 1
ATOM 2019 O O . LEU A 1 254 ? -17.812 -4.977 -23.031 1 84.62 254 LEU A O 1
ATOM 2023 N N . ALA A 1 255 ? -16.047 -4.305 -21.781 1 84.88 255 ALA A N 1
ATOM 2024 C CA . ALA A 1 255 ? -15.047 -4.848 -22.688 1 84.88 255 ALA A CA 1
ATOM 2025 C C . ALA A 1 255 ? -14.828 -6.336 -22.438 1 84.88 255 ALA A C 1
ATOM 2027 O O . ALA A 1 255 ? -14.086 -6.992 -23.172 1 84.88 255 ALA A O 1
ATOM 2028 N N . ASP A 1 256 ? -15.5 -6.805 -21.453 1 84.25 256 ASP A N 1
ATOM 2029 C CA . ASP A 1 256 ? -15.344 -8.211 -21.094 1 84.25 256 ASP A CA 1
ATOM 2030 C C . ASP A 1 256 ? -13.875 -8.57 -20.906 1 84.25 256 ASP A C 1
ATOM 2032 O O . ASP A 1 256 ? -13.398 -9.57 -21.438 1 84.25 256 ASP A O 1
ATOM 2036 N N . SER A 1 257 ? -13.172 -7.707 -20.375 1 85.75 257 SER A N 1
ATOM 2037 C CA . SER A 1 257 ? -11.758 -7.91 -20.109 1 85.75 257 SER A CA 1
ATOM 2038 C C . SER A 1 257 ? -11.531 -8.422 -18.688 1 85.75 257 SER A C 1
ATOM 2040 O O . SER A 1 257 ? -12.227 -8.008 -17.75 1 85.75 257 SER A O 1
ATOM 2042 N N . ASN A 1 258 ? -10.555 -9.258 -18.562 1 88.06 258 ASN A N 1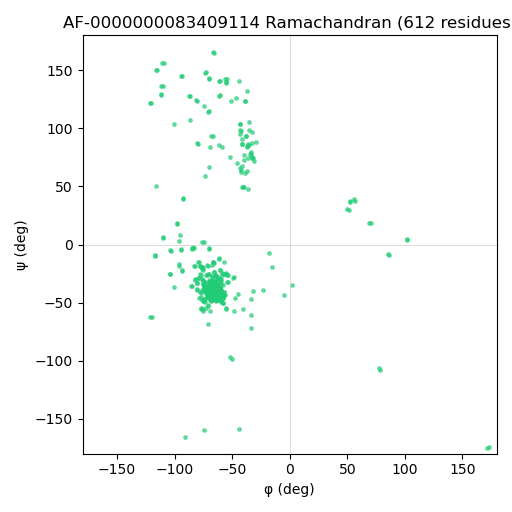
ATOM 2043 C CA . ASN A 1 258 ? -10.211 -9.781 -17.234 1 88.06 258 ASN A CA 1
ATOM 2044 C C . ASN A 1 258 ? -9.586 -8.703 -16.359 1 88.06 258 ASN A C 1
ATOM 2046 O O . ASN A 1 258 ? -9.383 -8.914 -15.156 1 88.06 258 ASN A O 1
ATOM 2050 N N . ALA A 1 259 ? -9.406 -7.605 -16.953 1 86.94 259 ALA A N 1
ATOM 2051 C CA . ALA A 1 259 ? -8.875 -6.484 -16.188 1 86.94 259 ALA A CA 1
ATOM 2052 C C . ALA A 1 259 ? -9.867 -6.027 -15.125 1 86.94 259 ALA A 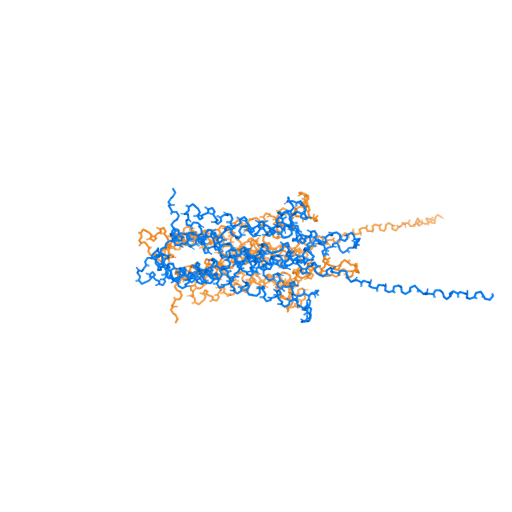C 1
ATOM 2054 O O . ALA A 1 259 ? -9.492 -5.332 -14.18 1 86.94 259 ALA A O 1
ATOM 2055 N N . ILE A 1 260 ? -11.07 -6.457 -15.242 1 86.06 260 ILE A N 1
ATOM 2056 C CA . ILE A 1 260 ? -12.125 -6.082 -14.305 1 86.06 260 ILE A CA 1
ATOM 2057 C C . ILE A 1 260 ? -11.773 -6.59 -12.906 1 86.06 260 ILE A C 1
ATOM 2059 O O . ILE A 1 260 ? -12.125 -5.961 -11.906 1 86.06 260 ILE A O 1
ATOM 2063 N N . LEU A 1 261 ? -11.055 -7.68 -12.867 1 85.69 261 LEU A N 1
ATOM 2064 C CA . LEU A 1 261 ? -10.711 -8.273 -11.578 1 85.69 261 LEU A CA 1
ATOM 2065 C C . LEU A 1 261 ? -9.727 -7.391 -10.82 1 85.69 261 LEU A C 1
ATOM 2067 O O . LEU A 1 261 ? -9.875 -7.184 -9.617 1 85.69 261 LEU A O 1
ATOM 2071 N N . GLY A 1 262 ? -8.812 -6.844 -11.5 1 87.25 262 GLY A N 1
ATOM 2072 C CA . GLY A 1 262 ? -7.863 -5.938 -10.875 1 87.25 262 GLY A CA 1
ATOM 2073 C C . GLY A 1 262 ? -8.477 -4.605 -10.484 1 87.25 262 GLY A C 1
ATOM 2074 O O . GLY A 1 262 ? -8.234 -4.105 -9.383 1 87.25 262 GLY A O 1
ATOM 2075 N N . VAL A 1 263 ? -9.281 -4.152 -11.352 1 89.31 263 VAL A N 1
ATOM 2076 C CA . VAL A 1 263 ? -9.875 -2.842 -11.125 1 89.31 263 VAL A CA 1
ATOM 2077 C C . VAL A 1 263 ? -10.914 -2.928 -10.008 1 89.31 263 VAL A C 1
ATOM 2079 O O . VAL A 1 263 ? -10.977 -2.049 -9.148 1 89.31 263 VAL A O 1
ATOM 2082 N N . SER A 1 264 ? -11.664 -3.992 -10.008 1 87.81 264 SER A N 1
ATOM 2083 C CA . SER A 1 264 ? -12.688 -4.16 -8.977 1 87.81 264 SER A CA 1
ATOM 2084 C C . SER A 1 264 ? -12.055 -4.246 -7.586 1 87.81 264 SER A C 1
ATOM 2086 O O . SER A 1 264 ? -12.562 -3.643 -6.637 1 87.81 264 SER A O 1
ATOM 2088 N N . ASN A 1 265 ? -10.945 -4.887 -7.488 1 89.31 265 ASN A N 1
ATOM 2089 C CA . ASN A 1 265 ? -10.234 -5.008 -6.223 1 89.31 265 ASN A CA 1
ATOM 2090 C C . ASN A 1 265 ? -9.68 -3.662 -5.754 1 89.31 265 ASN A C 1
ATOM 2092 O O . ASN A 1 265 ? -9.664 -3.377 -4.555 1 89.31 265 ASN A O 1
ATOM 2096 N N . SER A 1 266 ? -9.328 -2.93 -6.715 1 90.56 266 SER A N 1
ATOM 2097 C CA . SER A 1 266 ? -8.773 -1.618 -6.398 1 90.56 266 SER A CA 1
ATOM 2098 C C . SER A 1 266 ? -9.859 -0.648 -5.953 1 90.56 266 SER A C 1
ATOM 2100 O O . SER A 1 266 ? -9.641 0.165 -5.051 1 90.56 266 SER A O 1
ATOM 2102 N N . VAL A 1 267 ? -11 -0.749 -6.535 1 89.5 267 VAL A N 1
ATOM 2103 C CA . VAL A 1 267 ? -12.094 0.174 -6.27 1 89.5 267 VAL A CA 1
ATOM 2104 C C . VAL A 1 267 ? -12.555 0.023 -4.82 1 89.5 267 VAL A C 1
ATOM 2106 O O . VAL A 1 267 ? -12.914 1.009 -4.172 1 89.5 267 VAL A O 1
ATOM 2109 N N . SER A 1 268 ? -12.555 -1.16 -4.324 1 88.5 268 SER A N 1
ATOM 2110 C CA . SER A 1 268 ? -12.953 -1.397 -2.941 1 88.5 268 SER A CA 1
ATOM 2111 C C . SER A 1 268 ? -12.102 -0.586 -1.972 1 88.5 268 SER A C 1
ATOM 2113 O O . SER A 1 268 ? -12.625 0.004 -1.023 1 88.5 268 SER A O 1
ATOM 2115 N N . HIS A 1 269 ? -10.852 -0.518 -2.238 1 91.69 269 HIS A N 1
ATOM 2116 C CA . HIS A 1 269 ? -9.969 0.215 -1.342 1 91.69 269 HIS A CA 1
ATOM 2117 C C . HIS A 1 269 ? -10 1.711 -1.635 1 91.69 269 HIS A C 1
ATOM 2119 O O . HIS A 1 269 ? -9.859 2.529 -0.724 1 91.69 269 HIS A O 1
ATOM 2125 N N . ILE A 1 270 ? -10.234 2.008 -2.877 1 88.81 270 ILE A N 1
ATOM 2126 C CA . ILE A 1 270 ? -10.391 3.418 -3.219 1 88.81 270 ILE A CA 1
ATOM 2127 C C . ILE A 1 270 ? -11.602 3.992 -2.486 1 88.81 270 ILE A C 1
ATOM 2129 O O . ILE A 1 270 ? -11.562 5.121 -1.993 1 88.81 270 ILE A O 1
ATOM 2133 N N . ASN A 1 271 ? -12.633 3.23 -2.426 1 87.5 271 ASN A N 1
ATOM 2134 C CA . ASN A 1 271 ? -13.805 3.611 -1.646 1 87.5 271 ASN A CA 1
ATOM 2135 C C . ASN A 1 271 ? -13.445 3.879 -0.187 1 87.5 271 ASN A C 1
ATOM 2137 O O . ASN A 1 271 ? -13.906 4.863 0.399 1 87.5 271 ASN A O 1
ATOM 2141 N N . GLY A 1 272 ? -12.641 3.021 0.322 1 87.62 272 GLY A N 1
ATOM 2142 C CA . GLY A 1 272 ? -12.203 3.221 1.693 1 87.62 272 GLY A CA 1
ATOM 2143 C C . GLY A 1 272 ? -11.359 4.473 1.872 1 87.62 272 GLY A C 1
ATOM 2144 O O . GLY A 1 272 ? -11.508 5.188 2.863 1 87.62 272 GLY A O 1
ATOM 2145 N N . ILE A 1 273 ? -10.531 4.676 0.955 1 86.94 273 ILE A N 1
ATOM 2146 C CA . ILE A 1 273 ? -9.672 5.852 0.994 1 86.94 273 ILE A CA 1
ATOM 2147 C C . ILE A 1 273 ? -10.523 7.121 0.955 1 86.94 273 ILE A C 1
ATOM 2149 O O . ILE A 1 273 ? -10.328 8.031 1.761 1 86.94 273 ILE A O 1
ATOM 2153 N N . THR A 1 274 ? -11.453 7.184 0.065 1 84 274 THR A N 1
ATOM 2154 C CA . THR A 1 274 ? -12.336 8.336 -0.07 1 84 274 THR A CA 1
ATOM 2155 C C . THR A 1 274 ? -13.164 8.531 1.196 1 84 274 THR A C 1
ATOM 2157 O O . THR A 1 274 ? -13.383 9.664 1.633 1 84 274 THR A O 1
ATOM 2160 N N . PHE A 1 275 ? -13.555 7.457 1.755 1 83.75 275 PHE A N 1
ATOM 2161 C CA . PHE A 1 275 ? -14.297 7.488 3.008 1 83.75 275 PHE A CA 1
ATOM 2162 C C . PHE A 1 275 ? -13.477 8.133 4.113 1 83.75 275 PHE A C 1
ATOM 2164 O O . PHE A 1 275 ? -13.961 9.023 4.812 1 83.75 275 PHE A O 1
ATOM 2171 N N . ASN A 1 276 ? -12.32 7.766 4.227 1 83.06 276 ASN A N 1
ATOM 2172 C CA . ASN A 1 276 ? -11.445 8.297 5.266 1 83.06 276 ASN A CA 1
ATOM 2173 C C . ASN A 1 276 ? -11.148 9.781 5.047 1 83.06 276 ASN A C 1
ATOM 2175 O O . ASN A 1 276 ? -11.102 10.555 6.004 1 83.06 276 ASN A O 1
ATOM 2179 N N . LEU A 1 277 ? -10.992 10.047 3.82 1 76.62 277 LEU A N 1
ATOM 2180 C CA . LEU A 1 277 ? -10.719 11.445 3.504 1 76.62 277 LEU A CA 1
ATOM 2181 C C . LEU A 1 277 ? -11.922 12.32 3.816 1 76.62 277 LEU A C 1
ATOM 2183 O O . LEU A 1 277 ? -11.773 13.453 4.27 1 76.62 277 LEU A O 1
ATOM 2187 N N . LEU A 1 278 ? -13.07 11.797 3.635 1 76.62 278 LEU A N 1
ATOM 2188 C CA . LEU A 1 278 ? -14.297 12.523 3.941 1 76.62 278 LEU A CA 1
ATOM 2189 C C . LEU A 1 278 ? -14.438 12.75 5.445 1 76.62 278 LEU A C 1
ATOM 2191 O O . LEU A 1 278 ? -14.805 13.844 5.883 1 76.62 278 LEU A O 1
ATOM 2195 N N . ILE A 1 279 ? -14.109 11.766 6.199 1 75.38 279 ILE A N 1
ATOM 2196 C CA . ILE A 1 279 ? -14.219 11.852 7.652 1 75.38 279 ILE A CA 1
ATOM 2197 C C . ILE A 1 279 ? -13.195 12.859 8.188 1 75.38 279 ILE A C 1
ATOM 2199 O O . ILE A 1 279 ? -13.5 13.633 9.094 1 75.38 279 ILE A O 1
ATOM 2203 N N . LEU A 1 280 ? -12.07 12.883 7.672 1 68.69 280 LEU A N 1
ATOM 2204 C CA . LEU A 1 280 ? -11.008 13.789 8.094 1 68.69 280 LEU A CA 1
ATOM 2205 C C . LEU A 1 280 ? -11.43 15.242 7.918 1 68.69 280 LEU A C 1
ATOM 2207 O O . LEU A 1 280 ? -11.133 16.094 8.766 1 68.69 280 LEU A O 1
ATOM 2211 N N . ASN A 1 281 ? -12.164 15.492 7.008 1 62.28 281 ASN A N 1
ATOM 2212 C CA . ASN A 1 281 ? -12.57 16.859 6.73 1 62.28 281 ASN A CA 1
ATOM 2213 C C . ASN A 1 281 ? -13.773 17.281 7.574 1 62.28 281 ASN A C 1
ATOM 2215 O O . ASN A 1 281 ? -13.906 18.438 7.938 1 62.28 281 ASN A O 1
ATOM 2219 N N . ILE A 1 282 ? -14.625 16.375 7.805 1 61.56 282 ILE A N 1
ATOM 2220 C CA . ILE A 1 282 ? -15.789 16.672 8.633 1 61.56 282 ILE A CA 1
ATOM 2221 C C . ILE A 1 282 ? -15.336 17.031 10.047 1 61.56 282 ILE A C 1
ATOM 2223 O O . ILE A 1 282 ? -15.859 17.984 10.641 1 61.56 282 ILE A O 1
ATOM 2227 N N . ASP A 1 283 ? -14.469 16.312 10.555 1 57.94 283 ASP A N 1
ATOM 2228 C CA . ASP A 1 283 ? -14.016 16.531 11.922 1 57.94 283 ASP A CA 1
ATOM 2229 C C . ASP A 1 283 ? -13.266 17.859 12.047 1 57.94 283 ASP A C 1
ATOM 2231 O O . ASP A 1 283 ? -13.398 18.562 13.039 1 57.94 283 ASP A O 1
ATOM 2235 N N . ARG A 1 284 ? -12.664 18.172 11 1 53.53 284 ARG A N 1
ATOM 2236 C CA . ARG A 1 284 ? -11.945 19.438 11.023 1 53.53 284 ARG A CA 1
ATOM 2237 C C . ARG A 1 284 ? -12.914 20.625 10.93 1 53.53 284 ARG A C 1
ATOM 2239 O O . ARG A 1 284 ? -12.656 21.688 11.492 1 53.53 284 ARG A O 1
ATOM 2246 N N . GLY A 1 285 ? -14.023 20.391 10.195 1 50.47 285 GLY A N 1
ATOM 2247 C CA . GLY A 1 285 ? -15.039 21.422 10.078 1 50.47 285 GLY A CA 1
ATOM 2248 C C . GLY A 1 285 ? -15.891 21.562 11.32 1 50.47 285 GLY A C 1
ATOM 2249 O O . GLY A 1 285 ? -16.281 22.672 11.688 1 50.47 285 GLY A O 1
ATOM 2250 N N . THR A 1 286 ? -16.391 20.5 11.859 1 48.03 286 THR A N 1
ATOM 2251 C CA . THR A 1 286 ? -17.219 20.609 13.062 1 48.03 286 THR A CA 1
ATOM 2252 C C . THR A 1 286 ? -16.422 21.266 14.195 1 48.03 286 THR A C 1
ATOM 2254 O O . THR A 1 286 ? -17 21.891 15.086 1 48.03 286 THR A O 1
ATOM 2257 N N . ALA A 1 287 ? -15.156 21.172 14.211 1 43.28 287 ALA A N 1
ATOM 2258 C CA . ALA A 1 287 ? -14.391 21.859 15.242 1 43.28 287 ALA A CA 1
ATOM 2259 C C . ALA A 1 287 ? -14.508 23.375 15.086 1 43.28 287 ALA A C 1
ATOM 2261 O O . ALA A 1 287 ? -14.32 24.125 16.047 1 43.28 287 ALA A O 1
ATOM 2262 N N . ILE A 1 288 ? -14.945 23.719 13.969 1 37.47 288 ILE A N 1
ATOM 2263 C CA . ILE A 1 288 ? -15.047 25.156 13.766 1 37.47 288 ILE A CA 1
ATOM 2264 C C . ILE A 1 288 ? -16.484 25.625 14.062 1 37.47 288 ILE A C 1
ATOM 2266 O O . ILE A 1 288 ? -16.812 26.797 13.867 1 37.47 288 ILE A O 1
ATOM 2270 N N . HIS A 1 289 ? -17.375 24.859 14.469 1 36.72 289 HIS A N 1
ATOM 2271 C CA . HIS A 1 289 ? -18.641 25.5 14.82 1 36.72 289 HIS A CA 1
ATOM 2272 C C . HIS A 1 289 ? -18.422 26.672 15.758 1 36.72 289 HIS A C 1
ATOM 2274 O O . HIS A 1 289 ? -17.641 26.578 16.703 1 36.72 289 HIS A O 1
ATOM 2280 N N . PRO A 1 290 ? -18.922 27.891 15.328 1 33.72 290 PRO A N 1
ATOM 2281 C CA . PRO A 1 290 ? -18.953 29.109 16.141 1 33.72 290 PRO A CA 1
ATOM 2282 C C . PRO A 1 290 ? -19.406 28.844 17.578 1 33.72 290 PRO A C 1
ATOM 2284 O O . PRO A 1 290 ? -20.406 28.172 17.797 1 33.72 290 PRO A O 1
ATOM 2287 N N . VAL A 1 291 ? -18.547 28.734 18.484 1 33.25 291 VAL A N 1
ATOM 2288 C CA . VAL A 1 291 ? -19.062 29.094 19.812 1 33.25 291 VAL A CA 1
ATOM 2289 C C . VAL A 1 291 ? -20.031 30.266 19.688 1 33.25 291 VAL A C 1
ATOM 2291 O O . VAL A 1 291 ? -19.672 31.344 19.188 1 33.25 291 VAL A O 1
ATOM 2294 N N . SER A 1 292 ? -21.281 30.047 19.375 1 32.19 292 SER A N 1
ATOM 2295 C CA . SER A 1 292 ? -22.234 31.109 19.672 1 32.19 292 SER A CA 1
ATOM 2296 C C . SER A 1 292 ? -21.844 31.891 20.922 1 32.19 292 SER A C 1
ATOM 2298 O O . SER A 1 292 ? -21.797 31.328 22.016 1 32.19 292 SER A O 1
ATOM 2300 N N . THR A 1 293 ? -20.859 32.719 20.828 1 32.34 293 THR A N 1
ATOM 2301 C CA . THR A 1 293 ? -20.859 33.781 21.844 1 32.34 293 THR A CA 1
ATOM 2302 C C . THR A 1 293 ? -22.281 34.312 22.062 1 32.34 293 THR A C 1
ATOM 2304 O O . THR A 1 293 ? -22.828 35 21.203 1 32.34 293 THR A O 1
ATOM 2307 N N . THR A 1 294 ? -23.234 33.594 22.609 1 32.94 294 THR A N 1
ATOM 2308 C CA . THR A 1 294 ? -24.312 34.25 23.328 1 32.94 294 THR A CA 1
ATOM 2309 C C . THR A 1 294 ? -23.766 35.406 24.188 1 32.94 294 THR A C 1
ATOM 2311 O O . THR A 1 294 ? -23.203 35.156 25.25 1 32.94 294 THR A O 1
ATOM 2314 N N . SER A 1 295 ? -22.938 36.312 23.625 1 31.34 295 SER A N 1
ATOM 2315 C CA . SER A 1 295 ? -22.891 37.594 24.344 1 31.34 295 SER A CA 1
ATOM 2316 C C . SER A 1 295 ? -24.297 38.062 24.688 1 31.34 295 SER A C 1
ATOM 2318 O O . SER A 1 295 ? -25.078 38.438 23.812 1 31.34 295 SER A O 1
ATOM 2320 N N . ASN A 1 296 ? -25 37.406 25.625 1 31.69 296 ASN A N 1
ATOM 2321 C CA . ASN A 1 296 ? -26.016 38.125 26.391 1 31.69 296 ASN A CA 1
ATOM 2322 C C . ASN A 1 296 ? -25.562 39.531 26.75 1 31.69 296 ASN A C 1
ATOM 2324 O O . ASN A 1 296 ? -24.719 39.719 27.625 1 31.69 296 ASN A O 1
ATOM 2328 N N . SER A 1 297 ? -25.062 40.281 25.734 1 33.94 297 SER A N 1
ATOM 2329 C CA . SER A 1 297 ? -25.031 41.719 26 1 33.94 297 SER A CA 1
ATOM 2330 C C . SER A 1 297 ? -26.328 42.188 26.672 1 33.94 297 SER A C 1
ATOM 2332 O O . SER A 1 297 ? -27.375 42.281 26 1 33.94 297 SER A O 1
ATOM 2334 N N . ALA A 1 298 ? -26.562 41.719 27.906 1 38.19 298 ALA A N 1
ATOM 2335 C CA . ALA A 1 298 ? -27.453 42.438 28.828 1 38.19 298 ALA A CA 1
ATOM 2336 C C . ALA A 1 298 ? -27.25 43.938 28.734 1 38.19 298 ALA A C 1
ATOM 2338 O O . ALA A 1 298 ? -26.188 44.438 29.078 1 38.19 298 ALA A O 1
ATOM 2339 N N . TYR A 1 299 ? -27.703 44.625 27.625 1 35.59 299 TYR A N 1
ATOM 2340 C CA . TYR A 1 299 ? -27.922 46.062 27.656 1 35.59 299 TYR A CA 1
ATOM 2341 C C . TYR A 1 299 ? -28.5 46.5 29 1 35.59 299 TYR A C 1
ATOM 2343 O O . TYR A 1 299 ? -29.516 45.969 29.453 1 35.59 299 TYR A O 1
ATOM 2351 N N . PRO A 1 300 ? -27.578 46.875 29.875 1 36.94 300 PRO A N 1
ATOM 2352 C CA . PRO A 1 300 ? -28.141 47.438 31.125 1 36.94 300 PRO A CA 1
ATOM 2353 C C . PRO A 1 300 ? -29.328 48.375 30.875 1 36.94 300 PRO A C 1
ATOM 2355 O O . PRO A 1 300 ? -29.312 49.156 29.938 1 36.94 300 PRO A O 1
ATOM 2358 N N . SER A 1 301 ? -30.547 47.812 30.875 1 37.53 301 SER A N 1
ATOM 2359 C CA . SER A 1 301 ? -31.75 48.625 30.859 1 37.53 301 SER A CA 1
ATOM 2360 C C . SER A 1 301 ? -31.547 49.906 31.656 1 37.53 301 SER A C 1
ATOM 2362 O O . SER A 1 301 ? -31.203 49.875 32.844 1 37.53 301 SER A O 1
ATOM 2364 N N . SER A 1 302 ? -30.828 50.938 31.047 1 37.12 302 SER A N 1
ATOM 2365 C CA . SER A 1 302 ? -30.781 52.25 31.656 1 37.12 302 SER A CA 1
ATOM 2366 C C . SER A 1 302 ? -32.094 52.594 32.344 1 37.12 302 SER A C 1
ATOM 2368 O O . SER A 1 302 ? -33.156 52.438 31.766 1 37.12 302 SER A O 1
ATOM 2370 N N . PRO A 1 303 ? -32.156 52.406 33.719 1 39.22 303 PRO A N 1
ATOM 2371 C CA . PRO A 1 303 ? -33.375 52.844 34.406 1 39.22 303 PRO A CA 1
ATOM 2372 C C . PRO A 1 303 ? -33.875 54.188 33.938 1 39.22 303 PRO A C 1
ATOM 2374 O O . PRO A 1 303 ? -33.094 55.094 33.594 1 39.22 303 PRO A O 1
ATOM 2377 N N . GLN A 1 304 ? -34.844 54.219 32.969 1 39.25 304 GLN A N 1
ATOM 2378 C CA . GLN A 1 304 ? -35.594 55.406 32.562 1 39.25 304 GLN A CA 1
ATOM 2379 C C . GLN A 1 304 ? -35.719 56.375 33.75 1 39.25 304 GLN A C 1
ATOM 2381 O O . GLN A 1 304 ? -36.219 55.969 34.812 1 39.25 304 GLN A O 1
ATOM 2386 N N . ARG A 1 305 ? -34.656 57.312 33.906 1 40.5 305 ARG A N 1
ATOM 2387 C CA . ARG A 1 305 ? -34.844 58.375 34.906 1 40.5 305 ARG A CA 1
ATOM 2388 C C . ARG A 1 305 ? -36.312 58.844 34.938 1 40.5 305 ARG A C 1
ATOM 2390 O O . ARG A 1 305 ? -36.875 59.25 33.906 1 40.5 305 ARG A O 1
ATOM 2397 N N . ARG A 1 306 ? -37.188 58.156 35.75 1 40.56 306 ARG A N 1
ATOM 2398 C CA . ARG A 1 306 ? -38.469 58.719 36.125 1 40.56 306 ARG A CA 1
ATOM 2399 C C . ARG A 1 306 ? -38.375 60.219 36.312 1 40.56 306 ARG A C 1
ATOM 2401 O O . ARG A 1 306 ? -37.594 60.688 37.156 1 40.56 306 ARG A O 1
ATOM 2408 N N . SER A 1 307 ? -38.5 61.125 35.312 1 31.17 307 SER A N 1
ATOM 2409 C CA . SER A 1 307 ? -38.875 62.531 35.531 1 31.17 307 SER A CA 1
ATOM 2410 C C . SER A 1 307 ? -39.844 62.656 36.719 1 31.17 307 SER A C 1
ATOM 2412 O O . SER A 1 307 ? -40.938 62.094 36.719 1 31.17 307 SER A O 1
ATOM 2414 N N . ALA A 1 308 ? -39.219 62.781 37.906 1 26.06 308 ALA A N 1
ATOM 2415 C CA . ALA A 1 308 ? -39.812 63.875 38.656 1 26.06 308 ALA A CA 1
ATOM 2416 C C . ALA A 1 308 ? -39.406 65.25 38.094 1 26.06 308 ALA A C 1
ATOM 2418 O O . ALA A 1 308 ? -38.281 65.375 37.625 1 26.06 308 ALA A O 1
ATOM 2419 N N . MET B 1 1 ? 2.75 -28.031 11.219 1 34.34 1 MET B N 1
ATOM 2420 C CA . MET B 1 1 ? 2.279 -26.922 10.391 1 34.34 1 MET B CA 1
ATOM 2421 C C . MET B 1 1 ? 2.832 -27.016 8.977 1 34.34 1 MET B C 1
ATOM 2423 O O . MET B 1 1 ? 3.99 -27.391 8.781 1 34.34 1 MET B O 1
ATOM 2427 N N . PRO B 1 2 ? 2.086 -27.391 8.023 1 47.22 2 PRO B N 1
ATOM 2428 C CA . PRO B 1 2 ? 2.682 -27.594 6.699 1 47.22 2 PRO B CA 1
ATOM 2429 C C . PRO B 1 2 ? 3.736 -26.547 6.363 1 47.22 2 PRO B C 1
ATOM 2431 O O . PRO B 1 2 ? 3.686 -25.422 6.879 1 47.22 2 PRO B O 1
ATOM 2434 N N . GLU B 1 3 ? 4.953 -27 6.047 1 62.66 3 GLU B N 1
ATOM 2435 C CA . GLU B 1 3 ? 6.168 -26.25 5.723 1 62.66 3 GLU B CA 1
ATOM 2436 C C . GLU B 1 3 ? 5.867 -25.094 4.785 1 62.66 3 GLU B C 1
ATOM 2438 O O . GLU B 1 3 ? 5.117 -25.25 3.82 1 62.66 3 GLU B O 1
ATOM 2443 N N . PHE B 1 4 ? 5.84 -23.891 5.316 1 76.81 4 PHE B N 1
ATOM 2444 C CA . PHE B 1 4 ? 5.75 -22.672 4.52 1 76.81 4 PHE B CA 1
ATOM 2445 C C . PHE B 1 4 ? 6.641 -22.766 3.287 1 76.81 4 PHE B C 1
ATOM 2447 O O . PHE B 1 4 ? 7.84 -22.484 3.355 1 76.81 4 PHE B O 1
ATOM 2454 N N . GLY B 1 5 ? 5.98 -23.375 2.242 1 84.88 5 GLY B N 1
ATOM 2455 C CA . GLY B 1 5 ? 6.73 -23.641 1.024 1 84.88 5 GLY B CA 1
ATOM 2456 C C . GLY B 1 5 ? 7.16 -22.375 0.305 1 84.88 5 GLY B C 1
ATOM 2457 O O . GLY B 1 5 ? 6.676 -21.281 0.616 1 84.88 5 GLY B O 1
ATOM 2458 N N . ILE B 1 6 ? 8.078 -22.562 -0.583 1 85.44 6 ILE B N 1
ATOM 2459 C CA . ILE B 1 6 ? 8.664 -21.438 -1.318 1 85.44 6 ILE B CA 1
ATOM 2460 C C . ILE B 1 6 ? 7.586 -20.75 -2.156 1 85.44 6 ILE B C 1
ATOM 2462 O O . ILE B 1 6 ? 7.59 -19.531 -2.303 1 85.44 6 ILE B O 1
ATOM 2466 N N . THR B 1 7 ? 6.621 -21.531 -2.668 1 88.31 7 THR B N 1
ATOM 2467 C CA . THR B 1 7 ? 5.578 -20.953 -3.518 1 88.31 7 THR B CA 1
ATOM 2468 C C . THR B 1 7 ? 4.637 -20.078 -2.703 1 88.31 7 THR B C 1
ATOM 2470 O O . THR B 1 7 ? 4.285 -18.984 -3.129 1 88.31 7 THR B O 1
ATOM 2473 N N . GLU B 1 8 ? 4.324 -20.562 -1.5 1 89.81 8 GLU B N 1
ATOM 2474 C CA . GLU B 1 8 ? 3.5 -19.766 -0.6 1 89.81 8 GLU B CA 1
ATOM 2475 C C . GLU B 1 8 ? 4.23 -18.5 -0.163 1 89.81 8 GLU B C 1
ATOM 2477 O O . GLU B 1 8 ? 3.637 -17.422 -0.105 1 89.81 8 GLU B O 1
ATOM 2482 N N . ALA B 1 9 ? 5.426 -18.672 0.052 1 89.12 9 ALA B N 1
ATOM 2483 C CA . ALA B 1 9 ? 6.234 -17.562 0.544 1 89.12 9 ALA B CA 1
ATOM 2484 C C . ALA B 1 9 ? 6.359 -16.469 -0.512 1 89.12 9 ALA B C 1
ATOM 2486 O O . ALA B 1 9 ? 6.387 -15.273 -0.184 1 89.12 9 ALA B O 1
ATOM 2487 N N . GLN B 1 10 ? 6.41 -16.828 -1.717 1 90.19 10 GLN B N 1
ATOM 2488 C CA . GLN B 1 10 ? 6.562 -15.859 -2.795 1 90.19 10 GLN B CA 1
ATOM 2489 C C . GLN B 1 10 ? 5.285 -15.047 -2.996 1 90.19 10 GLN B C 1
ATOM 2491 O O . GLN B 1 10 ? 5.34 -13.844 -3.25 1 90.19 10 GLN B O 1
ATOM 2496 N N . ILE B 1 11 ? 4.176 -15.695 -2.824 1 91.19 11 ILE B N 1
ATOM 2497 C CA . ILE B 1 11 ? 2.902 -15 -2.973 1 91.19 11 ILE B CA 1
ATOM 2498 C C . ILE B 1 11 ? 2.689 -14.055 -1.793 1 91.19 11 ILE B C 1
ATOM 2500 O O . ILE B 1 11 ? 2.354 -12.883 -1.98 1 91.19 11 ILE B O 1
ATOM 2504 N N . VAL B 1 12 ? 2.963 -14.586 -0.643 1 91.5 12 VAL B N 1
ATOM 2505 C CA . VAL B 1 12 ? 2.812 -13.758 0.552 1 91.5 12 VAL B CA 1
ATOM 2506 C C . VAL B 1 12 ? 3.844 -12.633 0.536 1 91.5 12 VAL B C 1
ATOM 2508 O O . VAL B 1 12 ? 3.557 -11.516 0.963 1 91.5 12 VAL B O 1
ATOM 2511 N N . GLY B 1 13 ? 4.988 -12.953 0.041 1 92.75 13 GLY B N 1
ATOM 2512 C CA . GLY B 1 13 ? 6.02 -11.938 -0.087 1 92.75 13 GLY B CA 1
ATOM 2513 C C . GLY B 1 13 ? 5.621 -10.797 -1.015 1 92.75 13 GLY B C 1
ATOM 2514 O O . GLY B 1 13 ? 5.855 -9.633 -0.708 1 92.75 13 GLY B O 1
ATOM 2515 N N . LEU B 1 14 ? 5.055 -11.156 -2.105 1 93.06 14 LEU B N 1
ATOM 2516 C CA . LEU B 1 14 ? 4.598 -10.125 -3.033 1 93.06 14 LEU B CA 1
ATOM 2517 C C . LEU B 1 14 ? 3.477 -9.297 -2.416 1 93.06 14 LEU B C 1
ATOM 2519 O O . LEU B 1 14 ? 3.418 -8.086 -2.611 1 93.06 14 LEU B O 1
ATOM 2523 N N . PHE B 1 15 ? 2.627 -10 -1.725 1 93.75 15 PHE B N 1
ATOM 2524 C CA . PHE B 1 15 ? 1.542 -9.32 -1.028 1 93.75 15 PHE B CA 1
ATOM 2525 C C . PHE B 1 15 ? 2.09 -8.289 -0.048 1 93.75 15 PHE B C 1
ATOM 2527 O O . PHE B 1 15 ? 1.694 -7.125 -0.079 1 93.75 15 PHE B O 1
ATOM 2534 N N . MET B 1 16 ? 2.963 -8.68 0.72 1 93.31 16 MET B N 1
ATOM 2535 C CA . MET B 1 16 ? 3.551 -7.785 1.716 1 93.31 16 MET B CA 1
ATOM 2536 C C . MET B 1 16 ? 4.312 -6.648 1.044 1 93.31 16 MET B C 1
ATOM 2538 O O . MET B 1 16 ? 4.203 -5.492 1.457 1 93.31 16 MET B O 1
ATOM 2542 N N . GLU B 1 17 ? 5.031 -6.977 0.086 1 94.94 17 GLU B N 1
ATOM 2543 C CA . GLU B 1 17 ? 5.797 -5.98 -0.655 1 94.94 17 GLU B CA 1
ATOM 2544 C C . GLU B 1 17 ? 4.883 -4.914 -1.252 1 94.94 17 GLU B C 1
ATOM 2546 O O . GLU B 1 17 ? 5.184 -3.721 -1.186 1 94.94 17 GLU B O 1
ATOM 2551 N N . SER B 1 18 ? 3.824 -5.375 -1.771 1 94.88 18 SER B N 1
ATOM 2552 C CA . SER B 1 18 ? 2.885 -4.465 -2.416 1 94.88 18 SER B CA 1
ATOM 2553 C C . SER B 1 18 ? 2.219 -3.545 -1.396 1 94.88 18 SER B C 1
ATOM 2555 O O . SER B 1 18 ? 2.025 -2.357 -1.658 1 94.88 18 SER B O 1
ATOM 2557 N N . VAL B 1 19 ? 1.901 -4.113 -0.275 1 93.62 19 VAL B N 1
ATOM 2558 C CA . VAL B 1 19 ? 1.293 -3.307 0.779 1 93.62 19 VAL B CA 1
ATOM 2559 C C . VAL B 1 19 ? 2.264 -2.213 1.219 1 93.62 19 VAL B C 1
ATOM 2561 O O . VAL B 1 19 ? 1.894 -1.039 1.291 1 93.62 19 VAL B O 1
ATOM 2564 N N . PHE B 1 20 ? 3.451 -2.59 1.428 1 93.69 20 PHE B N 1
ATOM 2565 C CA . PHE B 1 20 ? 4.445 -1.626 1.887 1 93.69 20 PHE B CA 1
ATOM 2566 C C . PHE B 1 20 ? 4.789 -0.635 0.781 1 93.69 20 PHE B C 1
ATOM 2568 O O . PHE B 1 20 ? 5.105 0.524 1.055 1 93.69 20 PHE B O 1
ATOM 2575 N N . TYR B 1 21 ? 4.75 -1.085 -0.455 1 94.44 21 TYR B N 1
ATOM 2576 C CA . TYR B 1 21 ? 4.961 -0.169 -1.57 1 94.44 21 TYR B CA 1
ATOM 2577 C C . TYR B 1 21 ? 3.893 0.919 -1.591 1 94.44 21 TYR B C 1
ATOM 2579 O O . TYR B 1 21 ? 4.188 2.082 -1.877 1 94.44 21 TYR B O 1
ATOM 2587 N N . GLY B 1 22 ? 2.666 0.521 -1.303 1 92.19 22 GLY B N 1
ATOM 2588 C CA . GLY B 1 22 ? 1.61 1.515 -1.188 1 92.19 22 GLY B CA 1
ATOM 2589 C C . GLY B 1 22 ? 1.886 2.559 -0.123 1 92.19 22 GLY B C 1
ATOM 2590 O O . GLY B 1 22 ? 1.732 3.758 -0.367 1 92.19 22 GLY B O 1
ATOM 2591 N N . ILE B 1 23 ? 2.318 2.08 0.951 1 87.19 23 ILE B N 1
ATOM 2592 C CA . ILE B 1 23 ? 2.668 2.986 2.039 1 87.19 23 ILE B CA 1
ATOM 2593 C C . ILE B 1 23 ? 3.832 3.877 1.615 1 87.19 23 ILE B C 1
ATOM 2595 O O . ILE B 1 23 ? 3.824 5.082 1.874 1 87.19 23 ILE B O 1
ATOM 2599 N N . TYR B 1 24 ? 4.789 3.309 0.949 1 91.25 24 TYR B N 1
ATOM 2600 C CA . TYR B 1 24 ? 5.965 4.027 0.468 1 91.25 24 TYR B CA 1
ATOM 2601 C C . TYR B 1 24 ? 5.566 5.137 -0.5 1 91.25 24 TYR B C 1
ATOM 2603 O O . TYR B 1 24 ? 6.109 6.242 -0.448 1 91.25 24 TYR B O 1
ATOM 2611 N N . LEU B 1 25 ? 4.582 4.875 -1.298 1 89.38 25 LEU B N 1
ATOM 2612 C CA . LEU B 1 25 ? 4.16 5.855 -2.295 1 89.38 25 LEU B CA 1
ATOM 2613 C C . LEU B 1 25 ? 3.576 7.094 -1.626 1 89.38 25 LEU B C 1
ATOM 2615 O O . LEU B 1 25 ? 3.861 8.219 -2.039 1 89.38 25 LEU B O 1
ATOM 2619 N N . ILE B 1 26 ? 2.844 6.848 -0.625 1 82.56 26 ILE B N 1
ATOM 2620 C CA . ILE B 1 26 ? 2.246 7.98 0.075 1 82.56 26 ILE B CA 1
ATOM 2621 C C . ILE B 1 26 ? 3.338 8.812 0.742 1 82.56 26 ILE B C 1
ATOM 2623 O O . ILE B 1 26 ? 3.314 10.039 0.682 1 82.56 26 ILE B O 1
ATOM 2627 N N . THR B 1 27 ? 4.262 8.125 1.357 1 82 27 THR B N 1
ATOM 2628 C CA . THR B 1 27 ? 5.34 8.859 2.014 1 82 27 THR B CA 1
ATOM 2629 C C . THR B 1 27 ? 6.211 9.578 0.987 1 82 27 THR B C 1
ATOM 2631 O O . THR B 1 27 ? 6.727 10.664 1.255 1 82 27 THR B O 1
ATOM 2634 N N . PHE B 1 28 ? 6.34 8.984 -0.187 1 89.19 28 PHE B N 1
ATOM 2635 C CA . PHE B 1 28 ? 7.125 9.609 -1.246 1 89.19 28 PHE B CA 1
ATOM 2636 C C . PHE B 1 28 ? 6.465 10.891 -1.731 1 89.19 28 PHE B C 1
ATOM 2638 O O . PHE B 1 28 ? 7.121 11.93 -1.841 1 89.19 28 PHE B O 1
ATOM 2645 N N . PHE B 1 29 ? 5.254 10.789 -1.939 1 81.06 29 PHE B N 1
ATOM 2646 C CA . PHE B 1 29 ? 4.562 11.961 -2.463 1 81.06 29 PHE B CA 1
ATOM 2647 C C . PHE B 1 29 ? 4.484 13.055 -1.408 1 81.06 29 PHE B C 1
ATOM 2649 O O . PHE B 1 29 ? 4.539 14.242 -1.733 1 81.06 29 PHE B O 1
ATOM 2656 N N . SER B 1 30 ? 4.367 12.602 -0.24 1 75.06 30 SER B N 1
ATOM 2657 C CA . SER B 1 30 ? 4.422 13.586 0.839 1 75.06 30 SER B CA 1
ATOM 2658 C C . SER B 1 30 ? 5.793 14.242 0.919 1 75.06 30 SER B C 1
ATOM 2660 O O . SER B 1 30 ? 5.895 15.461 1.107 1 75.06 30 SER B O 1
ATOM 2662 N N . CYS B 1 31 ? 6.758 13.477 0.785 1 78.75 31 CYS B N 1
ATOM 2663 C CA . CYS B 1 31 ? 8.125 13.969 0.837 1 78.75 31 CYS B CA 1
ATOM 2664 C C . CYS B 1 31 ? 8.414 14.914 -0.325 1 78.75 31 CYS B C 1
ATOM 2666 O O . CYS B 1 31 ? 8.93 16.016 -0.123 1 78.75 31 CYS B O 1
ATOM 2668 N N . ILE B 1 32 ? 8.016 14.523 -1.506 1 82.69 32 ILE B N 1
ATOM 2669 C CA . ILE B 1 32 ? 8.281 15.312 -2.703 1 82.69 32 ILE B CA 1
ATOM 2670 C C . ILE B 1 32 ? 7.492 16.625 -2.639 1 82.69 32 ILE B C 1
ATOM 2672 O O . ILE B 1 32 ? 7.977 17.672 -3.086 1 82.69 32 ILE B O 1
ATOM 2676 N N . SER B 1 33 ? 6.363 16.609 -2.068 1 75 33 SER B N 1
ATOM 2677 C CA . SER B 1 33 ? 5.551 17.812 -1.931 1 75 33 SER B CA 1
ATOM 2678 C C . SER B 1 33 ? 6.227 18.828 -1.018 1 75 33 SER B C 1
ATOM 2680 O O . SER B 1 33 ? 6.223 20.031 -1.306 1 75 33 SER B O 1
ATOM 2682 N N . VAL B 1 34 ? 6.789 18.344 -0.024 1 70.94 34 VAL B N 1
ATOM 2683 C CA . VAL B 1 34 ? 7.434 19.234 0.937 1 70.94 34 VAL B CA 1
ATOM 2684 C C . VAL B 1 34 ? 8.742 19.766 0.354 1 70.94 34 VAL B C 1
ATOM 2686 O O . VAL B 1 34 ? 9.125 20.906 0.608 1 70.94 34 VAL B O 1
ATOM 2689 N N . LEU B 1 35 ? 9.328 18.969 -0.417 1 78.12 35 LEU B N 1
ATOM 2690 C CA . LEU B 1 35 ? 10.594 19.375 -1.006 1 78.12 35 LEU B CA 1
ATOM 2691 C C . LEU B 1 35 ? 10.375 20.391 -2.129 1 78.12 35 LEU B C 1
ATOM 2693 O O . LEU B 1 35 ? 11.195 21.281 -2.334 1 78.12 35 LEU B O 1
ATOM 2697 N N . LEU B 1 36 ? 9.258 20.25 -2.76 1 81.06 36 LEU B N 1
ATOM 2698 C CA . LEU B 1 36 ? 9.055 21.062 -3.955 1 81.06 36 LEU B CA 1
ATOM 2699 C C . LEU B 1 36 ? 8.109 22.219 -3.67 1 81.06 36 LEU B C 1
ATOM 2701 O O . LEU B 1 36 ? 8.117 23.219 -4.387 1 81.06 36 LEU B O 1
ATOM 2705 N N . MET B 1 37 ? 7.27 22.062 -2.705 1 70.56 37 MET B N 1
ATOM 2706 C CA . MET B 1 37 ? 6.223 23.062 -2.504 1 70.56 37 MET B CA 1
ATOM 2707 C C . MET B 1 37 ? 6.453 23.844 -1.212 1 70.56 37 MET B C 1
ATOM 2709 O O . MET B 1 37 ? 6.887 23.281 -0.209 1 70.56 37 MET B O 1
ATOM 2713 N N . LYS B 1 38 ? 6.402 25.188 -1.36 1 62.09 38 LYS B N 1
ATOM 2714 C CA . LYS B 1 38 ? 6.395 26.094 -0.214 1 62.09 38 LYS B CA 1
ATOM 2715 C C . LYS B 1 38 ? 5.148 26.969 -0.217 1 62.09 38 LYS B C 1
ATOM 2717 O O . LYS B 1 38 ? 4.895 27.688 -1.184 1 62.09 38 LYS B O 1
ATOM 2722 N N . ASP B 1 39 ? 4.379 26.891 0.858 1 51.84 39 ASP B N 1
ATOM 2723 C CA . ASP B 1 39 ? 3.191 27.719 1.014 1 51.84 39 ASP B CA 1
ATOM 2724 C C . ASP B 1 39 ? 2.232 27.547 -0.161 1 51.84 39 ASP B C 1
ATOM 2726 O O . ASP B 1 39 ? 1.696 28.516 -0.69 1 51.84 39 ASP B O 1
ATOM 2730 N N . GLY B 1 40 ? 2.055 26.281 -0.7 1 54.41 40 GLY B N 1
ATOM 2731 C CA . GLY B 1 40 ? 1.106 26 -1.764 1 54.41 40 GLY B CA 1
ATOM 2732 C C . GLY B 1 40 ? 1.667 26.266 -3.148 1 54.41 40 GLY B C 1
ATOM 2733 O O . GLY B 1 40 ? 1.013 25.969 -4.152 1 54.41 40 GLY B O 1
ATOM 2734 N N . HIS B 1 41 ? 2.836 26.859 -3.176 1 62.31 41 HIS B N 1
ATOM 2735 C CA . HIS B 1 41 ? 3.467 27.156 -4.457 1 62.31 41 HIS B CA 1
ATOM 2736 C C . HIS B 1 41 ? 4.77 26.391 -4.621 1 62.31 41 HIS B C 1
ATOM 2738 O O . HIS B 1 41 ? 5.359 25.938 -3.637 1 62.31 41 HIS B O 1
ATOM 2744 N N . LEU B 1 42 ? 5.031 26.109 -5.914 1 76.69 42 LEU B N 1
ATOM 2745 C CA . LEU B 1 42 ? 6.301 25.453 -6.207 1 76.69 42 LEU B CA 1
ATOM 2746 C C . LEU B 1 42 ? 7.477 26.328 -5.773 1 76.69 42 LEU B C 1
ATOM 2748 O O . LEU B 1 42 ? 7.465 27.547 -5.984 1 76.69 42 LEU B O 1
ATOM 2752 N N . LYS B 1 43 ? 8.375 25.797 -5.031 1 77.12 43 LYS B N 1
ATOM 2753 C CA . LYS B 1 43 ? 9.57 26.516 -4.621 1 77.12 43 LYS B CA 1
ATOM 2754 C C . LYS B 1 43 ? 10.406 26.922 -5.836 1 77.12 43 LYS B C 1
ATOM 2756 O O . LYS B 1 43 ? 10.391 26.25 -6.863 1 77.12 43 LYS B O 1
ATOM 2761 N N . PRO B 1 44 ? 10.938 28.125 -5.73 1 77.19 44 PRO B N 1
ATOM 2762 C CA . PRO B 1 44 ? 11.867 28.5 -6.797 1 77.19 44 PRO B CA 1
ATOM 2763 C C . PRO B 1 44 ? 13 27.484 -6.965 1 77.19 44 PRO B C 1
ATOM 2765 O O . PRO B 1 44 ? 13.422 26.859 -5.992 1 77.19 44 PRO B O 1
ATOM 2768 N N . TRP B 1 45 ? 13.367 27.203 -8.211 1 80 45 TRP B N 1
ATOM 2769 C CA . TRP B 1 45 ? 14.375 26.219 -8.578 1 80 45 TRP B CA 1
ATOM 2770 C C . TRP B 1 45 ? 15.648 26.422 -7.766 1 80 45 TRP B C 1
ATOM 2772 O O . TRP B 1 45 ? 16.359 25.453 -7.453 1 80 45 TRP B O 1
ATOM 2782 N N . SER B 1 46 ? 15.914 27.688 -7.34 1 79.38 46 SER B N 1
ATOM 2783 C CA . SER B 1 46 ? 17.141 28.016 -6.625 1 79.38 46 SER B CA 1
ATOM 2784 C C . SER B 1 46 ? 17.062 27.578 -5.168 1 79.38 46 SER B C 1
ATOM 2786 O O . SER B 1 46 ? 18.094 27.328 -4.535 1 79.38 46 SER B O 1
ATOM 2788 N N . THR B 1 47 ? 15.867 27.344 -4.668 1 77.94 47 THR B N 1
ATOM 2789 C CA . THR B 1 47 ? 15.719 27.031 -3.25 1 77.94 47 THR B CA 1
ATOM 2790 C C . THR B 1 47 ? 15.492 25.531 -3.047 1 77.94 47 THR B C 1
ATOM 2792 O O . THR B 1 47 ? 15.578 25.031 -1.925 1 77.94 47 THR B O 1
ATOM 2795 N N . ILE B 1 48 ? 15.352 24.859 -4.16 1 80.44 48 ILE B N 1
ATOM 2796 C CA . ILE B 1 48 ? 15.062 23.438 -4.082 1 80.44 48 ILE B CA 1
ATOM 2797 C C . ILE B 1 48 ? 16.344 22.656 -3.824 1 80.44 48 ILE B C 1
ATOM 2799 O O . ILE B 1 48 ? 17.375 22.922 -4.457 1 80.44 48 ILE B O 1
ATOM 2803 N N . ASN B 1 49 ? 16.406 21.891 -2.805 1 79.88 49 ASN B N 1
ATOM 2804 C CA . ASN B 1 49 ? 17.531 20.984 -2.57 1 79.88 49 ASN B CA 1
ATOM 2805 C C . ASN B 1 49 ? 17.562 19.859 -3.609 1 79.88 49 ASN B C 1
ATOM 2807 O O . ASN B 1 49 ? 16.984 18.797 -3.396 1 79.88 49 ASN B O 1
ATOM 2811 N N . LYS B 1 50 ? 18.266 20.016 -4.633 1 84.25 50 LYS B N 1
ATOM 2812 C CA . LYS B 1 50 ? 18.297 19.109 -5.773 1 84.25 50 LYS B CA 1
ATOM 2813 C C . LYS B 1 50 ? 18.844 17.734 -5.379 1 84.25 50 LYS B C 1
ATOM 2815 O O . LYS B 1 50 ? 18.438 16.719 -5.938 1 84.25 50 LYS B O 1
ATOM 2820 N N . THR B 1 51 ? 19.766 17.734 -4.492 1 82.19 51 THR B N 1
ATOM 2821 C CA . THR B 1 51 ? 20.375 16.469 -4.074 1 82.19 51 THR B CA 1
ATOM 2822 C C . THR B 1 51 ? 19.359 15.578 -3.371 1 82.19 51 THR B C 1
ATOM 2824 O O . THR B 1 51 ? 19.297 14.375 -3.627 1 82.19 51 THR B O 1
ATOM 2827 N N . MET B 1 52 ? 18.547 16.219 -2.619 1 84.5 52 MET B N 1
ATOM 2828 C CA . MET B 1 52 ? 17.562 15.445 -1.888 1 84.5 52 MET B CA 1
ATOM 2829 C C . MET B 1 52 ? 16.438 14.977 -2.816 1 84.5 52 MET B C 1
ATOM 2831 O O . MET B 1 52 ? 15.922 13.875 -2.66 1 84.5 52 MET B O 1
ATOM 2835 N N . VAL B 1 53 ? 16.141 15.781 -3.742 1 88.56 53 VAL B N 1
ATOM 2836 C CA . VAL B 1 53 ? 15.102 15.414 -4.711 1 88.56 53 VAL B CA 1
ATOM 2837 C C . VAL B 1 53 ? 15.594 14.266 -5.582 1 88.56 53 VAL B C 1
ATOM 2839 O O . VAL B 1 53 ? 14.859 13.312 -5.836 1 88.56 53 VAL B O 1
ATOM 2842 N N . ALA B 1 54 ? 16.828 14.383 -5.938 1 89.81 54 ALA B N 1
ATOM 2843 C CA . ALA B 1 54 ? 17.406 13.32 -6.758 1 89.81 54 ALA B CA 1
ATOM 2844 C C . ALA B 1 54 ? 17.453 12 -5.996 1 89.81 54 ALA B C 1
ATOM 2846 O O . ALA B 1 54 ? 17.156 10.945 -6.555 1 89.81 54 ALA B O 1
ATOM 2847 N N . ALA B 1 55 ? 17.828 12.102 -4.777 1 89.12 55 ALA B N 1
ATOM 2848 C CA . ALA B 1 55 ? 17.906 10.898 -3.953 1 89.12 55 ALA B CA 1
ATOM 2849 C C . ALA B 1 55 ? 16.516 10.273 -3.779 1 89.12 55 ALA B C 1
ATOM 2851 O O . ALA B 1 55 ? 16.359 9.055 -3.85 1 89.12 55 ALA B O 1
ATOM 2852 N N . ALA B 1 56 ? 15.562 11.109 -3.615 1 90.94 56 ALA B N 1
ATOM 2853 C CA . ALA B 1 56 ? 14.188 10.625 -3.445 1 90.94 56 ALA B CA 1
ATOM 2854 C C . ALA B 1 56 ? 13.68 9.969 -4.723 1 90.94 56 ALA B C 1
ATOM 2856 O O . ALA B 1 56 ? 13.023 8.93 -4.672 1 90.94 56 ALA B O 1
ATOM 2857 N N . LEU B 1 57 ? 13.992 10.523 -5.84 1 93.12 57 LEU B N 1
ATOM 2858 C CA . LEU B 1 57 ? 13.555 9.977 -7.117 1 93.12 57 LEU B CA 1
ATOM 2859 C C . LEU B 1 57 ? 14.25 8.656 -7.41 1 93.12 57 LEU B C 1
ATOM 2861 O O . LEU B 1 57 ? 13.641 7.723 -7.934 1 93.12 57 LEU B O 1
ATOM 2865 N N . LEU B 1 58 ? 15.5 8.664 -7.07 1 93.19 58 LEU B N 1
ATOM 2866 C CA . LEU B 1 58 ? 16.234 7.422 -7.27 1 93.19 58 LEU B CA 1
ATOM 2867 C C . LEU B 1 58 ? 15.664 6.305 -6.406 1 93.19 58 LEU B C 1
ATOM 2869 O O . LEU B 1 58 ? 15.523 5.168 -6.867 1 93.19 58 LEU B O 1
ATOM 2873 N N . MET B 1 59 ? 15.336 6.633 -5.211 1 93.38 59 MET B N 1
ATOM 2874 C CA . MET B 1 59 ? 14.742 5.648 -4.312 1 93.38 59 MET B CA 1
ATOM 2875 C C . MET B 1 59 ? 13.406 5.148 -4.859 1 93.38 59 MET B C 1
ATOM 2877 O O . MET B 1 59 ? 13.086 3.965 -4.73 1 93.38 59 MET B O 1
ATOM 2881 N N . LEU B 1 60 ? 12.641 6.023 -5.461 1 94.5 60 LEU B N 1
ATOM 2882 C CA . LEU B 1 60 ? 11.367 5.641 -6.059 1 94.5 60 LEU B CA 1
ATOM 2883 C C . LEU B 1 60 ? 11.578 4.68 -7.223 1 94.5 60 LEU B C 1
ATOM 2885 O O . LEU B 1 60 ? 10.852 3.693 -7.355 1 94.5 60 LEU B O 1
ATOM 2889 N N . ILE B 1 61 ? 12.562 5.035 -7.984 1 94.38 61 ILE B N 1
ATOM 2890 C CA . ILE B 1 61 ? 12.828 4.219 -9.164 1 94.38 61 ILE B CA 1
ATOM 2891 C C . ILE B 1 61 ? 13.234 2.809 -8.734 1 94.38 61 ILE B C 1
ATOM 2893 O O . ILE B 1 61 ? 12.672 1.823 -9.227 1 94.38 61 ILE B O 1
ATOM 2897 N N . PHE B 1 62 ? 14.109 2.742 -7.836 1 94.25 62 PHE B N 1
ATOM 2898 C CA . PHE B 1 62 ? 14.578 1.432 -7.391 1 94.25 62 PHE B CA 1
ATOM 2899 C C . PHE B 1 62 ? 13.469 0.687 -6.656 1 94.25 62 PHE B C 1
ATOM 2901 O O . PHE B 1 62 ? 13.328 -0.53 -6.801 1 94.25 62 PHE B O 1
ATOM 2908 N N . GLY B 1 63 ? 12.734 1.381 -5.848 1 92.94 63 GLY B N 1
ATOM 2909 C CA . GLY B 1 63 ? 11.617 0.754 -5.16 1 92.94 63 GLY B CA 1
ATOM 2910 C C . GLY B 1 63 ? 10.547 0.243 -6.105 1 92.94 63 GLY B C 1
ATOM 2911 O O . GLY B 1 63 ? 10.008 -0.851 -5.914 1 92.94 63 GLY B O 1
ATOM 2912 N N . SER B 1 64 ? 10.281 1.002 -7.141 1 94.62 64 SER B N 1
ATOM 2913 C CA . SER B 1 64 ? 9.273 0.607 -8.117 1 94.62 64 SER B CA 1
ATOM 2914 C C . SER B 1 64 ? 9.758 -0.565 -8.969 1 94.62 64 SER B C 1
ATOM 2916 O O . SER B 1 64 ? 8.977 -1.458 -9.297 1 94.62 64 SER B O 1
ATOM 2918 N N . LEU B 1 65 ? 10.961 -0.481 -9.258 1 94.5 65 LEU B N 1
ATOM 2919 C CA . LEU B 1 65 ? 11.516 -1.591 -10.023 1 94.5 65 LEU B CA 1
ATOM 2920 C C . LEU B 1 65 ? 11.5 -2.877 -9.203 1 94.5 65 LEU B C 1
ATOM 2922 O O . LEU B 1 65 ? 11.234 -3.957 -9.742 1 94.5 65 LEU B O 1
ATOM 2926 N N . ASP B 1 66 ? 11.781 -2.768 -7.988 1 94.31 66 ASP B N 1
ATOM 2927 C CA . ASP B 1 66 ? 11.812 -3.934 -7.109 1 94.31 66 ASP B CA 1
ATOM 2928 C C . ASP B 1 66 ? 10.453 -4.633 -7.082 1 94.31 66 ASP B C 1
ATOM 2930 O O . ASP B 1 66 ? 10.367 -5.848 -7.273 1 94.31 66 ASP B O 1
ATOM 2934 N N . VAL B 1 67 ? 9.438 -3.873 -6.887 1 94.19 67 VAL B N 1
ATOM 2935 C CA . VAL B 1 67 ? 8.094 -4.449 -6.809 1 94.19 67 VAL B CA 1
ATOM 2936 C C . VAL B 1 67 ? 7.672 -4.953 -8.188 1 94.19 67 VAL B C 1
ATOM 2938 O O . VAL B 1 67 ? 7.016 -5.992 -8.297 1 94.19 67 VAL B O 1
ATOM 2941 N N . ALA B 1 68 ? 8.055 -4.242 -9.242 1 94.06 68 ALA B N 1
ATOM 2942 C CA . ALA B 1 68 ? 7.723 -4.66 -10.602 1 94.06 68 ALA B CA 1
ATOM 2943 C C . ALA B 1 68 ? 8.383 -5.992 -10.945 1 94.06 68 ALA B C 1
ATOM 2945 O O . ALA B 1 68 ? 7.758 -6.867 -11.547 1 94.06 68 ALA B O 1
ATOM 2946 N N . PHE B 1 69 ? 9.602 -6.105 -10.531 1 93.44 69 PHE B N 1
ATOM 2947 C CA . PHE B 1 69 ? 10.305 -7.352 -10.805 1 93.44 69 PHE B CA 1
ATOM 2948 C C . PHE B 1 69 ? 9.742 -8.484 -9.961 1 93.44 69 PHE B C 1
ATOM 2950 O O . PHE B 1 69 ? 9.711 -9.641 -10.398 1 93.44 69 PHE B O 1
ATOM 2957 N N . GLY B 1 70 ? 9.352 -8.148 -8.719 1 92.69 70 GLY B N 1
ATOM 2958 C CA . GLY B 1 70 ? 8.672 -9.156 -7.922 1 92.69 70 GLY B CA 1
ATOM 2959 C C . GLY B 1 70 ? 7.383 -9.648 -8.562 1 92.69 70 GLY B C 1
ATOM 2960 O O . GLY B 1 70 ? 7.105 -10.852 -8.562 1 92.69 70 GLY B O 1
ATOM 2961 N N . LEU B 1 71 ? 6.66 -8.734 -9.094 1 93.5 71 LEU B N 1
ATOM 2962 C CA . LEU B 1 71 ? 5.422 -9.086 -9.781 1 93.5 71 LEU B CA 1
ATOM 2963 C C . LEU B 1 71 ? 5.715 -9.914 -11.031 1 93.5 71 LEU B C 1
ATOM 2965 O O . LEU B 1 71 ? 5.059 -10.938 -11.266 1 93.5 71 LEU B O 1
ATOM 2969 N N . ARG B 1 72 ? 6.688 -9.484 -11.758 1 93.25 72 ARG B N 1
ATOM 2970 C CA . ARG B 1 72 ? 7.055 -10.203 -12.969 1 93.25 72 ARG B CA 1
ATOM 2971 C C . ARG B 1 72 ? 7.512 -11.625 -12.648 1 93.25 72 ARG B C 1
ATOM 2973 O O . ARG B 1 72 ? 7.18 -12.562 -13.375 1 93.25 72 ARG B O 1
ATOM 2980 N N . HIS B 1 73 ? 8.219 -11.719 -11.625 1 92.56 73 HIS B N 1
ATOM 2981 C CA . HIS B 1 73 ? 8.711 -13.031 -11.219 1 92.56 73 HIS B CA 1
ATOM 2982 C C . HIS B 1 73 ? 7.551 -13.969 -10.867 1 92.56 73 HIS B C 1
ATOM 2984 O O . HIS B 1 73 ? 7.562 -15.141 -11.242 1 92.56 73 HIS B O 1
ATOM 2990 N N . ASN B 1 74 ? 6.613 -13.5 -10.18 1 92.06 74 ASN B N 1
ATOM 2991 C CA . ASN B 1 74 ? 5.438 -14.297 -9.844 1 92.06 74 ASN B CA 1
ATOM 2992 C C . ASN B 1 74 ? 4.629 -14.664 -11.086 1 92.06 74 ASN B C 1
ATOM 2994 O O . ASN B 1 74 ? 4.141 -15.789 -11.203 1 92.06 74 ASN B O 1
ATOM 2998 N N . LEU B 1 75 ? 4.516 -13.789 -12.016 1 91.38 75 LEU B N 1
ATOM 2999 C CA . LEU B 1 75 ? 3.801 -14.055 -13.258 1 91.38 75 LEU B CA 1
ATOM 3000 C C . LEU B 1 75 ? 4.531 -15.102 -14.094 1 91.38 75 LEU B C 1
ATOM 3002 O O . LEU B 1 75 ? 3.904 -15.992 -14.672 1 91.38 75 LEU B O 1
ATOM 3006 N N . ASP B 1 76 ? 5.793 -14.961 -14.086 1 91 76 ASP B N 1
ATOM 3007 C CA . ASP B 1 76 ? 6.594 -15.922 -14.828 1 91 76 ASP B CA 1
ATOM 3008 C C . ASP B 1 76 ? 6.461 -17.328 -14.234 1 91 76 ASP B C 1
ATOM 3010 O O . ASP B 1 76 ? 6.312 -18.297 -14.969 1 91 76 ASP B O 1
ATOM 3014 N N . ALA B 1 77 ? 6.453 -17.422 -12.961 1 89.5 77 ALA B N 1
ATOM 3015 C CA . ALA B 1 77 ? 6.461 -18.719 -12.289 1 89.5 77 ALA B CA 1
ATOM 3016 C C . ALA B 1 77 ? 5.074 -19.359 -12.312 1 89.5 77 ALA B C 1
ATOM 3018 O O . ALA B 1 77 ? 4.941 -20.547 -12.586 1 89.5 77 ALA B O 1
ATOM 3019 N N . PHE B 1 78 ? 4.062 -18.547 -12.102 1 89.31 78 PHE B N 1
ATOM 3020 C CA . PHE B 1 78 ? 2.736 -19.125 -11.906 1 89.31 78 PHE B CA 1
ATOM 3021 C C . PHE B 1 78 ? 1.951 -19.125 -13.211 1 89.31 78 PHE B C 1
ATOM 3023 O O . PHE B 1 78 ? 0.962 -19.844 -13.352 1 89.31 78 PHE B O 1
ATOM 3030 N N . VAL B 1 79 ? 2.352 -18.344 -14.219 1 87.88 79 VAL B N 1
ATOM 3031 C CA . VAL B 1 79 ? 1.54 -18.25 -15.43 1 87.88 79 VAL B CA 1
ATOM 3032 C C . VAL B 1 79 ? 2.365 -18.688 -16.641 1 87.88 79 VAL B C 1
ATOM 3034 O O . VAL B 1 79 ? 2.1 -19.734 -17.219 1 87.88 79 VAL B O 1
ATOM 3037 N N . TYR B 1 80 ? 3.438 -17.984 -16.938 1 86.12 80 TYR B N 1
ATOM 3038 C CA . TYR B 1 80 ? 4.133 -18.141 -18.219 1 86.12 80 TYR B CA 1
ATOM 3039 C C . TYR B 1 80 ? 4.918 -19.453 -18.25 1 86.12 80 TYR B C 1
ATOM 3041 O O . TYR B 1 80 ? 4.812 -20.219 -19.203 1 86.12 80 TYR B O 1
ATOM 3049 N N . GLN B 1 81 ? 5.617 -19.688 -17.234 1 83.94 81 GLN B N 1
ATOM 3050 C CA . GLN B 1 81 ? 6.41 -20.906 -17.203 1 83.94 81 GLN B CA 1
ATOM 3051 C C . GLN B 1 81 ? 5.547 -22.125 -16.844 1 83.94 81 GLN B C 1
ATOM 3053 O O . GLN B 1 81 ? 5.809 -23.234 -17.297 1 83.94 81 GLN B O 1
ATOM 3058 N N . PHE B 1 82 ? 4.586 -21.828 -16.141 1 80.38 82 PHE B N 1
ATOM 3059 C CA . PHE B 1 82 ? 3.639 -22.891 -15.82 1 80.38 82 PHE B CA 1
ATOM 3060 C C . PHE B 1 82 ? 2.979 -23.422 -17.094 1 80.38 82 PHE B C 1
ATOM 3062 O O . PHE B 1 82 ? 2.807 -24.625 -17.25 1 80.38 82 PHE B O 1
ATOM 3069 N N . ALA B 1 83 ? 2.637 -22.516 -17.906 1 78.06 83 ALA B N 1
ATOM 3070 C CA . ALA B 1 83 ? 2.025 -22.891 -19.172 1 78.06 83 ALA B CA 1
ATOM 3071 C C . ALA B 1 83 ? 2.973 -23.75 -20 1 78.06 83 ALA B C 1
ATOM 3073 O O . ALA B 1 83 ? 2.529 -24.562 -20.828 1 78.06 83 ALA B O 1
ATOM 3074 N N . LYS B 1 84 ? 4.242 -23.688 -19.75 1 83.81 84 LYS B N 1
ATOM 3075 C CA . LYS B 1 84 ? 5.254 -24.453 -20.484 1 83.81 84 LYS B CA 1
ATOM 3076 C C . LYS B 1 84 ? 5.578 -25.75 -19.75 1 83.81 84 LYS B C 1
ATOM 3078 O O . LYS B 1 84 ? 6.434 -26.516 -20.203 1 83.81 84 LYS B O 1
ATOM 3083 N N . GLY B 1 85 ? 4.98 -25.922 -18.578 1 83.56 85 GLY B N 1
ATOM 3084 C CA . GLY B 1 85 ? 5.145 -27.188 -17.875 1 83.56 85 GLY B CA 1
ATOM 3085 C C . GLY B 1 85 ? 6.145 -27.109 -16.734 1 83.56 85 GLY B C 1
ATOM 3086 O O . GLY B 1 85 ? 6.465 -28.125 -16.109 1 83.56 85 GLY B O 1
ATOM 3087 N N . VAL B 1 86 ? 6.652 -26.031 -16.469 1 86 86 VAL B N 1
ATOM 3088 C CA . VAL B 1 86 ? 7.617 -25.859 -15.391 1 86 86 VAL B CA 1
ATOM 3089 C C . VAL B 1 86 ? 6.879 -25.594 -14.078 1 86 86 VAL B C 1
ATOM 3091 O O . VAL B 1 86 ? 5.996 -24.734 -14.023 1 86 86 VAL B O 1
ATOM 3094 N N . ARG B 1 87 ? 7.242 -26.375 -13.133 1 86.62 87 ARG B N 1
ATOM 3095 C CA . ARG B 1 87 ? 6.613 -26.172 -11.836 1 86.62 87 ARG B CA 1
ATOM 3096 C C . ARG B 1 87 ? 7.09 -24.875 -11.188 1 86.62 87 ARG B C 1
ATOM 3098 O O . ARG B 1 87 ? 8.266 -24.516 -11.297 1 86.62 87 ARG B O 1
ATOM 3105 N N . PRO B 1 88 ? 6.211 -24.188 -10.5 1 88.06 88 PRO B N 1
ATOM 3106 C CA . PRO B 1 88 ? 6.586 -22.906 -9.875 1 88.06 88 PRO B CA 1
ATOM 3107 C C . PRO B 1 88 ? 7.727 -23.062 -8.867 1 88.06 88 PRO B C 1
ATOM 3109 O O . PRO B 1 88 ? 8.586 -22.188 -8.766 1 88.06 88 PRO B O 1
ATOM 3112 N N . GLU B 1 89 ? 7.773 -24.109 -8.219 1 84.44 89 GLU B N 1
ATOM 3113 C CA . GLU B 1 89 ? 8.828 -24.328 -7.242 1 84.44 89 GLU B CA 1
ATOM 3114 C C . GLU B 1 89 ? 10.203 -24.391 -7.914 1 84.44 89 GLU B C 1
ATOM 3116 O O . GLU B 1 89 ? 11.188 -23.891 -7.359 1 84.44 89 GLU B O 1
ATOM 3121 N N . ASP B 1 90 ? 10.258 -24.938 -9.102 1 85.31 90 ASP B N 1
ATOM 3122 C CA . ASP B 1 90 ? 11.516 -25.047 -9.844 1 85.31 90 ASP B CA 1
ATOM 3123 C C . ASP B 1 90 ? 11.945 -23.688 -10.383 1 85.31 90 ASP B C 1
ATOM 3125 O O . ASP B 1 90 ? 13.141 -23.375 -10.43 1 85.31 90 ASP B O 1
ATOM 3129 N N . GLU B 1 91 ? 10.961 -22.969 -10.789 1 86.19 91 GLU B N 1
ATOM 3130 C CA . GLU B 1 91 ? 11.266 -21.625 -11.297 1 86.19 91 GLU B CA 1
ATOM 3131 C C . GLU B 1 91 ? 11.82 -20.734 -10.188 1 86.19 91 GLU B C 1
ATOM 3133 O O . GLU B 1 91 ? 12.781 -19.984 -10.406 1 86.19 91 GLU B O 1
ATOM 3138 N N . PHE B 1 92 ? 11.258 -20.906 -9.039 1 86.19 92 PHE B N 1
ATOM 3139 C CA . PHE B 1 92 ? 11.703 -20.078 -7.93 1 86.19 92 PHE B CA 1
ATOM 3140 C C . PHE B 1 92 ? 13.047 -20.562 -7.387 1 86.19 92 PHE B C 1
ATOM 3142 O O . PHE B 1 92 ? 13.773 -19.797 -6.746 1 86.19 92 PHE B O 1
ATOM 3149 N N . ALA B 1 93 ? 13.375 -21.734 -7.676 1 83.38 93 ALA B N 1
ATOM 3150 C CA . ALA B 1 93 ? 14.641 -22.297 -7.227 1 83.38 93 ALA B CA 1
ATOM 3151 C C . ALA B 1 93 ? 15.797 -21.828 -8.102 1 83.38 93 ALA B C 1
ATOM 3153 O O . ALA B 1 93 ? 16.969 -21.953 -7.727 1 83.38 93 ALA B O 1
ATOM 3154 N N . ARG B 1 94 ? 15.477 -21.266 -9.273 1 85.12 94 ARG B N 1
ATOM 3155 C CA . ARG B 1 94 ? 16.5 -20.672 -10.133 1 85.12 94 ARG B CA 1
ATOM 3156 C C . ARG B 1 94 ? 16.891 -19.281 -9.656 1 85.12 94 ARG B C 1
ATOM 3158 O O . ARG B 1 94 ? 16.406 -18.281 -10.188 1 85.12 94 ARG B O 1
ATOM 3165 N N . ILE B 1 95 ? 17.781 -19.203 -8.797 1 82.81 95 ILE B N 1
ATOM 3166 C CA . ILE B 1 95 ? 18.156 -17.969 -8.117 1 82.81 95 ILE B CA 1
ATOM 3167 C C . ILE B 1 95 ? 18.969 -17.078 -9.055 1 82.81 95 ILE B C 1
ATOM 3169 O O . ILE B 1 95 ? 19.016 -15.859 -8.891 1 82.81 95 ILE B O 1
ATOM 3173 N N . SER B 1 96 ? 19.547 -17.703 -10.094 1 86.94 96 SER B N 1
ATOM 3174 C CA . SER B 1 96 ? 20.391 -16.938 -11 1 86.94 96 SER B CA 1
ATOM 3175 C C . SER B 1 96 ? 19.562 -16.219 -12.062 1 86.94 96 SER B C 1
ATOM 3177 O O . SER B 1 96 ? 20.109 -15.508 -12.906 1 86.94 96 SER B O 1
ATOM 3179 N N . LYS B 1 97 ? 18.344 -16.453 -12 1 89.06 97 LYS B N 1
ATOM 3180 C CA . LYS B 1 97 ? 17.484 -15.719 -12.938 1 89.06 97 LYS B CA 1
ATOM 3181 C C . LYS B 1 97 ? 17.703 -14.211 -12.812 1 89.06 97 LYS B C 1
ATOM 3183 O O . LYS B 1 97 ? 17.859 -13.688 -11.711 1 89.06 97 LYS B O 1
ATOM 3188 N N . TRP B 1 98 ? 17.672 -13.508 -13.867 1 89.31 98 TRP B N 1
ATOM 3189 C CA . TRP B 1 98 ? 17.984 -12.078 -13.914 1 89.31 98 TRP B CA 1
ATOM 3190 C C . TRP B 1 98 ? 17.031 -11.289 -13.031 1 89.31 98 TRP B C 1
ATOM 3192 O O . TRP B 1 98 ? 17.406 -10.266 -12.453 1 89.31 98 TRP B O 1
ATOM 3202 N N . LEU B 1 99 ? 15.82 -11.789 -12.875 1 90.62 99 LEU B N 1
ATOM 3203 C CA . LEU B 1 99 ? 14.836 -11.086 -12.055 1 90.62 99 LEU B CA 1
ATOM 3204 C C . LEU B 1 99 ? 15.258 -11.07 -10.586 1 90.62 99 LEU B C 1
ATOM 3206 O O . LEU B 1 99 ? 15.133 -10.047 -9.914 1 90.62 99 LEU B O 1
ATOM 3210 N N . ASN B 1 100 ? 15.773 -12.141 -10.164 1 88.12 100 ASN B N 1
ATOM 3211 C CA . ASN B 1 100 ? 16.234 -12.234 -8.781 1 88.12 100 ASN B CA 1
ATOM 3212 C C . ASN B 1 100 ? 17.484 -11.391 -8.539 1 88.12 100 ASN B C 1
ATOM 3214 O O . ASN B 1 100 ? 17.594 -10.719 -7.516 1 88.12 100 ASN B O 1
ATOM 3218 N N . VAL B 1 101 ? 18.328 -11.422 -9.508 1 89 101 VAL B N 1
ATOM 3219 C CA . VAL B 1 101 ? 19.562 -10.656 -9.398 1 89 101 VAL B CA 1
ATOM 3220 C C . VAL B 1 101 ? 19.25 -9.164 -9.367 1 89 101 VAL B C 1
ATOM 3222 O O . VAL B 1 101 ? 19.812 -8.422 -8.555 1 89 101 VAL B O 1
ATOM 3225 N N . MET B 1 102 ? 18.359 -8.781 -10.172 1 91.44 102 MET B N 1
ATOM 3226 C CA . MET B 1 102 ? 18 -7.367 -10.227 1 91.44 102 MET B CA 1
ATOM 3227 C C . MET B 1 102 ? 17.281 -6.938 -8.953 1 91.44 102 MET B C 1
ATOM 3229 O O . MET B 1 102 ? 17.438 -5.805 -8.492 1 91.44 102 MET B O 1
ATOM 3233 N N . LYS B 1 103 ? 16.484 -7.781 -8.438 1 90.75 103 LYS B N 1
ATOM 3234 C CA . LYS B 1 103 ? 15.805 -7.465 -7.184 1 90.75 103 LYS B CA 1
ATOM 3235 C C . LYS B 1 103 ? 16.812 -7.219 -6.062 1 90.75 103 LYS B C 1
ATOM 3237 O O . LYS B 1 103 ? 16.656 -6.273 -5.285 1 90.75 103 LYS B O 1
ATOM 3242 N N . PHE B 1 104 ? 17.812 -8.016 -6.043 1 88.75 104 PHE B N 1
ATOM 3243 C CA . PHE B 1 104 ? 18.844 -7.836 -5.027 1 88.75 104 PHE B CA 1
ATOM 3244 C C . PHE B 1 104 ? 19.656 -6.57 -5.301 1 88.75 104 PHE B C 1
ATOM 3246 O O . PHE B 1 104 ? 20.031 -5.859 -4.367 1 88.75 104 PHE B O 1
ATOM 3253 N N . ALA B 1 105 ? 19.891 -6.406 -6.527 1 90.5 105 ALA B N 1
ATOM 3254 C CA . ALA B 1 105 ? 20.625 -5.191 -6.902 1 90.5 105 ALA B CA 1
ATOM 3255 C C . ALA B 1 105 ? 19.844 -3.943 -6.5 1 90.5 105 ALA B C 1
ATOM 3257 O O . ALA B 1 105 ? 20.422 -2.963 -6.027 1 90.5 105 ALA B O 1
ATOM 3258 N N . ASN B 1 106 ? 18.578 -4.008 -6.699 1 91.75 106 ASN B N 1
ATOM 3259 C CA . ASN B 1 106 ? 17.734 -2.889 -6.305 1 91.75 106 ASN B CA 1
ATOM 3260 C C . ASN B 1 106 ? 17.75 -2.684 -4.789 1 91.75 106 ASN B C 1
ATOM 3262 O O . ASN B 1 106 ? 17.812 -1.55 -4.312 1 91.75 106 ASN B O 1
ATOM 3266 N N . TYR B 1 107 ? 17.641 -3.762 -4.094 1 88.12 107 TYR B N 1
ATOM 3267 C CA . TYR B 1 107 ? 17.703 -3.699 -2.639 1 88.12 107 TYR B CA 1
ATOM 3268 C C . TYR B 1 107 ? 19.016 -3.08 -2.174 1 88.12 107 TYR B C 1
ATOM 3270 O O . TYR B 1 107 ? 19.031 -2.215 -1.294 1 88.12 107 TYR B O 1
ATOM 3278 N N . SER B 1 108 ? 20.047 -3.51 -2.781 1 89.31 108 SER B N 1
ATOM 3279 C CA . SER B 1 108 ? 21.375 -3.01 -2.422 1 89.31 108 SER B CA 1
ATOM 3280 C C . SER B 1 108 ? 21.5 -1.521 -2.732 1 89.31 108 SER B C 1
ATOM 3282 O O . SER B 1 108 ? 22.062 -0.762 -1.935 1 89.31 108 SER B O 1
ATOM 3284 N N . ALA B 1 109 ? 21 -1.19 -3.84 1 91.12 109 ALA B N 1
ATOM 3285 C CA . ALA B 1 109 ? 21.062 0.215 -4.23 1 91.12 109 ALA B CA 1
ATOM 3286 C C . ALA B 1 109 ? 20.25 1.087 -3.281 1 91.12 109 ALA B C 1
ATOM 3288 O O . ALA B 1 109 ? 20.703 2.158 -2.871 1 91.12 109 ALA B O 1
ATOM 3289 N N . GLN B 1 110 ? 19.141 0.618 -2.912 1 90.38 110 GLN B N 1
ATOM 3290 C CA . GLN B 1 110 ? 18.297 1.36 -1.986 1 90.38 110 GLN B CA 1
ATOM 3291 C C . GLN B 1 110 ? 18.953 1.49 -0.617 1 90.38 110 GLN B C 1
ATOM 3293 O O . GLN B 1 110 ? 18.891 2.549 0.01 1 90.38 110 GLN B O 1
ATOM 3298 N N . THR B 1 111 ? 19.516 0.427 -0.237 1 86.12 111 THR B N 1
ATOM 3299 C CA . THR B 1 111 ? 20.203 0.439 1.053 1 86.12 111 THR B CA 1
ATOM 3300 C C . THR B 1 111 ? 21.391 1.4 1.028 1 86.12 111 THR B C 1
ATOM 3302 O O . THR B 1 111 ? 21.625 2.137 1.99 1 86.12 111 THR B O 1
ATOM 3305 N N . PHE B 1 112 ? 22.047 1.383 -0.061 1 88.88 112 PHE B N 1
ATOM 3306 C CA . PHE B 1 112 ? 23.203 2.256 -0.206 1 88.88 112 PHE B CA 1
ATOM 3307 C C . PHE B 1 112 ? 22.781 3.721 -0.136 1 88.88 112 PHE B C 1
ATOM 3309 O O . PHE B 1 112 ? 23.406 4.512 0.582 1 88.88 112 PHE B O 1
ATOM 3316 N N . ILE B 1 113 ? 21.766 4.008 -0.807 1 88 113 ILE B N 1
ATOM 3317 C CA . ILE B 1 113 ? 21.281 5.383 -0.831 1 88 113 ILE B CA 1
ATOM 3318 C C . ILE B 1 113 ? 20.703 5.75 0.534 1 88 113 ILE B C 1
ATOM 3320 O O . ILE B 1 113 ? 21 6.824 1.069 1 88 113 ILE B O 1
ATOM 3324 N N . GLY B 1 114 ? 19.891 4.871 1.029 1 83.56 114 GLY B N 1
ATOM 3325 C CA . GLY B 1 114 ? 19.281 5.125 2.32 1 83.56 114 GLY B CA 1
ATOM 3326 C C . GLY B 1 114 ? 20.281 5.344 3.434 1 83.56 114 GLY B C 1
ATOM 3327 O O . GLY B 1 114 ? 20.188 6.312 4.188 1 83.56 114 GLY B O 1
ATOM 3328 N N . ASP B 1 115 ? 21.25 4.5 3.488 1 82.44 115 ASP B N 1
ATOM 3329 C CA . ASP B 1 115 ? 22.281 4.621 4.512 1 82.44 115 ASP B CA 1
ATOM 3330 C C . ASP B 1 115 ? 23.141 5.867 4.285 1 82.44 115 ASP B C 1
ATOM 3332 O O . ASP B 1 115 ? 23.594 6.496 5.242 1 82.44 115 ASP B O 1
ATOM 3336 N N . GLY B 1 116 ? 23.312 6.176 3.082 1 82.75 116 GLY B N 1
ATOM 3337 C CA . GLY B 1 116 ? 24.062 7.379 2.775 1 82.75 116 GLY B CA 1
ATOM 3338 C C . GLY B 1 116 ? 23.438 8.641 3.326 1 82.75 116 GLY B C 1
ATOM 3339 O O . GLY B 1 116 ? 24.109 9.492 3.896 1 82.75 116 GLY B O 1
ATOM 3340 N N . ILE B 1 117 ? 22.188 8.688 3.189 1 78.12 117 ILE B N 1
ATOM 3341 C CA . ILE B 1 117 ? 21.469 9.867 3.664 1 78.12 117 ILE B CA 1
ATOM 3342 C C . ILE B 1 117 ? 21.438 9.875 5.191 1 78.12 117 ILE B C 1
ATOM 3344 O O . ILE B 1 117 ? 21.531 10.938 5.816 1 78.12 117 ILE B O 1
ATOM 3348 N N . LEU B 1 118 ? 21.312 8.719 5.672 1 77.19 118 LEU B N 1
ATOM 3349 C CA . LEU B 1 118 ? 21.344 8.609 7.125 1 77.19 118 LEU B CA 1
ATOM 3350 C C . LEU B 1 118 ? 22.688 9.109 7.668 1 77.19 118 LEU B C 1
ATOM 3352 O O . LEU B 1 118 ? 22.719 9.836 8.664 1 77.19 118 LEU B O 1
ATOM 3356 N N . LEU B 1 119 ? 23.734 8.758 7.016 1 78.69 119 LEU B N 1
ATOM 3357 C CA . LEU B 1 119 ? 25.078 9.188 7.41 1 78.69 119 LEU B CA 1
ATOM 3358 C C . LEU B 1 119 ? 25.25 10.688 7.223 1 78.69 119 LEU B C 1
ATOM 3360 O O . LEU B 1 119 ? 25.859 11.359 8.055 1 78.69 119 LEU B O 1
ATOM 3364 N N . PHE B 1 120 ? 24.672 11.148 6.23 1 75.81 120 PHE B N 1
ATOM 3365 C CA . PHE B 1 120 ? 24.75 12.578 5.945 1 75.81 120 PHE B CA 1
ATOM 3366 C C . PHE B 1 120 ? 24.047 13.383 7.023 1 75.81 120 PHE B C 1
ATOM 3368 O O . PHE B 1 120 ? 24.547 14.422 7.465 1 75.81 120 PHE B O 1
ATOM 3375 N N . ARG B 1 121 ? 22.969 12.953 7.402 1 68 121 ARG B N 1
ATOM 3376 C CA . ARG B 1 121 ? 22.219 13.633 8.445 1 68 121 ARG B CA 1
ATOM 3377 C C . ARG B 1 121 ? 22.984 13.617 9.773 1 68 121 ARG B C 1
ATOM 3379 O O . ARG B 1 121 ? 22.984 14.602 10.508 1 68 121 ARG B O 1
ATOM 3386 N N . CYS B 1 122 ? 23.531 12.492 9.977 1 70.75 122 CYS B N 1
ATOM 3387 C CA . CYS B 1 122 ? 24.328 12.375 11.195 1 70.75 122 CYS B CA 1
ATOM 3388 C C . CYS B 1 122 ? 25.531 13.328 11.148 1 70.75 122 CYS B C 1
ATOM 3390 O O . CYS B 1 122 ? 25.891 13.93 12.164 1 70.75 122 CYS B O 1
ATOM 3392 N N . TYR B 1 123 ? 26.031 13.484 10 1 72.88 123 TYR B N 1
ATOM 3393 C CA . TYR B 1 123 ? 27.156 14.391 9.812 1 72.88 123 TYR B CA 1
ATOM 3394 C C . TYR B 1 123 ? 26.75 15.828 10.078 1 72.88 123 TYR B C 1
ATOM 3396 O O . TYR B 1 123 ? 27.484 16.594 10.703 1 72.88 123 TYR B O 1
ATOM 3404 N N . ILE B 1 124 ? 25.547 16.156 9.695 1 66.81 124 ILE B N 1
ATOM 3405 C CA . ILE B 1 124 ? 25.047 17.516 9.852 1 66.81 124 ILE B CA 1
ATOM 3406 C C . ILE B 1 124 ? 24.688 17.781 11.312 1 66.81 124 ILE B C 1
ATOM 3408 O O . ILE B 1 124 ? 24.969 18.859 11.844 1 66.81 124 ILE B O 1
ATOM 3412 N N . ILE B 1 125 ? 24.156 16.891 11.922 1 64.25 125 ILE B N 1
ATOM 3413 C CA . ILE B 1 125 ? 23.688 17.047 13.297 1 64.25 125 ILE B CA 1
ATOM 3414 C C . ILE B 1 125 ? 24.891 17.156 14.234 1 64.25 125 ILE B C 1
ATOM 3416 O O . ILE B 1 125 ? 24.859 17.906 15.219 1 64.25 125 ILE B O 1
ATOM 3420 N N . TYR B 1 126 ? 25.984 16.422 13.867 1 66.06 126 TYR B N 1
ATOM 3421 C CA . TYR B 1 126 ? 27.156 16.453 14.727 1 66.06 126 TYR B CA 1
ATOM 3422 C C . TYR B 1 126 ? 28.125 17.547 14.281 1 66.06 126 TYR B C 1
ATOM 3424 O O . TYR B 1 126 ? 29.344 17.359 14.32 1 66.06 126 TYR B O 1
ATOM 3432 N N . ASN B 1 127 ? 27.5 18.562 13.922 1 62.44 127 ASN B N 1
ATOM 3433 C CA . ASN B 1 127 ? 28.234 19.781 13.602 1 62.44 127 ASN B CA 1
ATOM 3434 C C . ASN B 1 127 ? 29.359 19.516 12.617 1 62.44 127 ASN B C 1
ATOM 3436 O O . ASN B 1 127 ? 30.469 20.016 12.781 1 62.44 127 ASN B O 1
ATOM 3440 N N . ARG B 1 128 ? 29.172 18.469 11.719 1 68.44 128 ARG B N 1
ATOM 3441 C CA . ARG B 1 128 ? 30.062 18.188 10.594 1 68.44 128 ARG B CA 1
ATOM 3442 C C . ARG B 1 128 ? 31.406 17.656 11.086 1 68.44 128 ARG B C 1
ATOM 3444 O O . ARG B 1 128 ? 32.438 18.016 10.547 1 68.44 128 ARG B O 1
ATOM 3451 N N . ARG B 1 129 ? 31.312 17.203 12.336 1 65.44 129 ARG B N 1
ATOM 3452 C CA . ARG B 1 129 ? 32.531 16.531 12.82 1 65.44 129 ARG B CA 1
ATOM 3453 C C . ARG B 1 129 ? 32.719 15.195 12.125 1 65.44 129 ARG B C 1
ATOM 3455 O O . ARG B 1 129 ? 31.953 14.258 12.336 1 65.44 129 ARG B O 1
ATOM 3462 N N . TRP B 1 130 ? 33.75 15.023 11.328 1 73.19 130 TRP B N 1
ATOM 3463 C CA . TRP B 1 130 ? 34 13.891 10.445 1 73.19 130 TRP B CA 1
ATOM 3464 C C . TRP B 1 130 ? 34.375 12.648 11.234 1 73.19 130 TRP B C 1
ATOM 3466 O O . TRP B 1 130 ? 34.125 11.523 10.805 1 73.19 130 TRP B O 1
ATOM 3476 N N . TRP B 1 131 ? 34.938 12.852 12.445 1 71.19 131 TRP B N 1
ATOM 3477 C CA . TRP B 1 131 ? 35.438 11.695 13.18 1 71.19 131 TRP B CA 1
ATOM 3478 C C . TRP B 1 131 ? 34.281 10.828 13.688 1 71.19 131 TRP B C 1
ATOM 3480 O O . TRP B 1 131 ? 34.469 9.617 13.875 1 71.19 131 TRP B O 1
ATOM 3490 N N . VAL B 1 132 ? 33.188 11.383 13.867 1 68.75 132 VAL B N 1
ATOM 3491 C CA . VAL B 1 132 ? 32.062 10.648 14.414 1 68.75 132 VAL B CA 1
ATOM 3492 C C . VAL B 1 132 ? 31.453 9.75 13.336 1 68.75 132 VAL B C 1
ATOM 3494 O O . VAL B 1 132 ? 30.922 8.672 13.633 1 68.75 132 VAL B O 1
ATOM 3497 N N . VAL B 1 133 ? 31.75 10.125 12.016 1 76.31 133 VAL B N 1
ATOM 3498 C CA . VAL B 1 133 ? 31.047 9.391 10.969 1 76.31 133 VAL B CA 1
ATOM 3499 C C . VAL B 1 133 ? 32.031 8.492 10.219 1 76.31 133 VAL B C 1
ATOM 3501 O O . VAL B 1 133 ? 31.641 7.773 9.297 1 76.31 133 VAL B O 1
ATOM 3504 N N . VAL B 1 134 ? 33.25 8.398 10.672 1 81.31 134 VAL B N 1
ATOM 3505 C CA . VAL B 1 134 ? 34.25 7.629 9.938 1 81.31 134 VAL B CA 1
ATOM 3506 C C . VAL B 1 134 ? 33.938 6.141 10.016 1 81.31 134 VAL B C 1
ATOM 3508 O O . VAL B 1 134 ? 33.938 5.438 9.008 1 81.31 134 VAL B O 1
ATOM 3511 N N . LEU B 1 135 ? 33.625 5.641 11.164 1 81.94 135 LEU B N 1
ATOM 3512 C CA . LEU B 1 135 ? 33.344 4.223 11.344 1 81.94 135 LEU B CA 1
ATOM 3513 C C . LEU B 1 135 ? 32.062 3.826 10.578 1 81.94 135 LEU B C 1
ATOM 3515 O O . LEU B 1 135 ? 32.094 2.873 9.797 1 81.94 135 LEU B O 1
ATOM 3519 N N . PRO B 1 136 ? 31.078 4.652 10.75 1 83.88 136 PRO B N 1
ATOM 3520 C CA . PRO B 1 136 ? 29.875 4.297 9.992 1 83.88 136 PRO B CA 1
ATOM 3521 C C . PRO B 1 136 ? 30.078 4.371 8.484 1 83.88 136 PRO B C 1
ATOM 3523 O O . PRO B 1 136 ? 29.469 3.609 7.734 1 83.88 136 PRO B O 1
ATOM 3526 N N . VAL B 1 137 ? 30.953 5.164 8.031 1 87.12 137 VAL B N 1
ATOM 3527 C CA . VAL B 1 137 ? 31.219 5.277 6.602 1 87.12 137 VAL B CA 1
ATOM 3528 C C . VAL B 1 137 ? 31.969 4.039 6.117 1 87.12 137 VAL B C 1
ATOM 3530 O O . VAL B 1 137 ? 31.688 3.518 5.035 1 87.12 137 VAL B O 1
ATOM 3533 N N . LEU B 1 138 ? 32.875 3.619 6.887 1 89.62 138 LEU B N 1
ATOM 3534 C CA . LEU B 1 138 ? 33.594 2.41 6.531 1 89.62 138 LEU B CA 1
ATOM 3535 C C . LEU B 1 138 ? 32.656 1.202 6.484 1 89.62 138 LEU B C 1
ATOM 3537 O O . LEU B 1 138 ? 32.781 0.364 5.586 1 89.62 138 LEU B O 1
ATOM 3541 N N . MET B 1 139 ? 31.828 1.128 7.379 1 90.19 139 MET B N 1
ATOM 3542 C CA . MET B 1 139 ? 30.859 0.036 7.402 1 90.19 139 MET B CA 1
ATOM 3543 C C . MET B 1 139 ? 29.906 0.123 6.215 1 90.19 139 MET B C 1
ATOM 3545 O O . MET B 1 139 ? 29.516 -0.9 5.652 1 90.19 139 MET B O 1
ATOM 3549 N N . TRP B 1 140 ? 29.562 1.351 5.91 1 89.56 140 TRP B N 1
ATOM 3550 C CA . TRP B 1 140 ? 28.703 1.595 4.754 1 89.56 140 TRP B CA 1
ATOM 3551 C C . TRP B 1 140 ? 29.359 1.114 3.469 1 89.56 140 TRP B C 1
ATOM 3553 O O . TRP B 1 140 ? 28.734 0.442 2.65 1 89.56 140 TRP B O 1
ATOM 3563 N N . LEU B 1 141 ? 30.641 1.303 3.355 1 91.69 141 LEU B N 1
ATOM 3564 C CA . LEU B 1 141 ? 31.391 0.871 2.182 1 91.69 141 LEU B CA 1
ATOM 3565 C C . LEU B 1 141 ? 31.578 -0.644 2.18 1 91.69 141 LEU B C 1
ATOM 3567 O O . LEU B 1 141 ? 31.516 -1.277 1.122 1 91.69 141 LEU B O 1
ATOM 3571 N N . ALA B 1 142 ? 31.781 -1.122 3.312 1 91.62 142 ALA B N 1
ATOM 3572 C CA . ALA B 1 142 ? 31.891 -2.572 3.432 1 91.62 142 ALA B CA 1
ATOM 3573 C C . ALA B 1 142 ? 30.594 -3.262 3.051 1 91.62 142 ALA B C 1
ATOM 3575 O O . ALA B 1 142 ? 30.594 -4.309 2.4 1 91.62 142 ALA B O 1
ATOM 3576 N N . THR B 1 143 ? 29.516 -2.688 3.457 1 90.5 143 THR B N 1
ATOM 3577 C CA . THR B 1 143 ? 28.203 -3.23 3.104 1 90.5 143 THR B CA 1
ATOM 3578 C C . THR B 1 143 ? 28 -3.211 1.592 1 90.5 143 THR B C 1
ATOM 3580 O O . THR B 1 143 ? 27.484 -4.172 1.018 1 90.5 143 THR B O 1
ATOM 3583 N N . ALA B 1 144 ? 28.406 -2.15 0.981 1 91.25 144 ALA B N 1
ATOM 3584 C CA . ALA B 1 144 ? 28.297 -2.047 -0.471 1 91.25 144 ALA B CA 1
ATOM 3585 C C . ALA B 1 144 ? 29.141 -3.113 -1.165 1 91.25 144 ALA B C 1
ATOM 3587 O O . ALA B 1 144 ? 28.688 -3.73 -2.137 1 91.25 144 ALA B O 1
ATOM 3588 N N . ALA B 1 145 ? 30.266 -3.338 -0.626 1 91.75 145 ALA B N 1
ATOM 3589 C CA . ALA B 1 145 ? 31.172 -4.328 -1.209 1 91.75 145 ALA B CA 1
ATOM 3590 C C . ALA B 1 145 ? 30.609 -5.738 -1.062 1 91.75 145 ALA B C 1
ATOM 3592 O O . ALA B 1 145 ? 30.578 -6.504 -2.029 1 91.75 145 ALA B O 1
ATOM 3593 N N . THR B 1 146 ? 30.203 -6.039 0.096 1 91.06 146 THR B N 1
ATOM 3594 C CA . THR B 1 146 ? 29.656 -7.371 0.344 1 91.06 146 THR B CA 1
ATOM 3595 C C . THR B 1 146 ? 28.391 -7.598 -0.469 1 91.06 146 THR B C 1
ATOM 3597 O O . THR B 1 146 ? 28.156 -8.703 -0.972 1 91.06 146 THR B O 1
ATOM 3600 N N . SER B 1 147 ? 27.547 -6.605 -0.573 1 90.75 147 SER B N 1
ATOM 3601 C CA . SER B 1 147 ? 26.328 -6.727 -1.357 1 90.75 147 SER B CA 1
ATOM 3602 C C . SER B 1 147 ? 26.641 -6.93 -2.838 1 90.75 147 SER B C 1
ATOM 3604 O O . SER B 1 147 ? 25.953 -7.68 -3.525 1 90.75 147 SER B O 1
ATOM 3606 N N . THR B 1 148 ? 27.672 -6.277 -3.318 1 90.19 148 THR B N 1
ATOM 3607 C CA . THR B 1 148 ? 28.062 -6.426 -4.715 1 90.19 148 THR B CA 1
ATOM 3608 C C . THR B 1 148 ? 28.578 -7.84 -4.992 1 90.19 148 THR B C 1
ATOM 3610 O O . THR B 1 148 ? 28.25 -8.43 -6.02 1 90.19 148 THR B O 1
ATOM 3613 N N . VAL B 1 149 ? 29.312 -8.352 -4.062 1 89.88 149 VAL B N 1
ATOM 3614 C CA . VAL B 1 149 ? 29.812 -9.711 -4.215 1 89.88 149 VAL B CA 1
ATOM 3615 C C . VAL B 1 149 ? 28.656 -10.703 -4.172 1 89.88 149 VAL B C 1
ATOM 3617 O O . VAL B 1 149 ? 28.625 -11.672 -4.938 1 89.88 149 VAL B O 1
ATOM 3620 N N . THR B 1 150 ? 27.734 -10.461 -3.307 1 87.88 150 THR B N 1
ATOM 3621 C CA . THR B 1 150 ? 26.562 -11.32 -3.219 1 87.88 150 THR B CA 1
ATOM 3622 C C . THR B 1 150 ? 25.781 -11.312 -4.535 1 87.88 150 THR B C 1
ATOM 3624 O O . THR B 1 150 ? 25.312 -12.359 -4.988 1 87.88 150 THR B O 1
ATOM 3627 N N . CYS B 1 151 ? 25.641 -10.172 -5.121 1 88.81 151 CYS B N 1
ATOM 3628 C CA . CYS B 1 151 ? 24.953 -10.062 -6.406 1 88.81 151 CYS B CA 1
ATOM 3629 C C . CYS B 1 151 ? 25.688 -10.859 -7.477 1 88.81 151 CYS B C 1
ATOM 3631 O O . CYS B 1 151 ? 25.062 -11.523 -8.305 1 88.81 151 CYS B O 1
ATOM 3633 N N . TYR B 1 152 ? 26.984 -10.805 -7.414 1 88.5 152 TYR B N 1
ATOM 3634 C CA . TYR B 1 152 ? 27.797 -11.539 -8.383 1 88.5 152 TYR B CA 1
ATOM 3635 C C . TYR B 1 152 ? 27.609 -13.039 -8.211 1 88.5 152 TYR B C 1
ATOM 3637 O O . TYR B 1 152 ? 27.453 -13.766 -9.195 1 88.5 152 TYR B O 1
ATOM 3645 N N . ILE B 1 153 ? 27.656 -13.516 -7.031 1 87.25 153 ILE B N 1
ATOM 3646 C CA . ILE B 1 153 ? 27.484 -14.938 -6.754 1 87.25 153 ILE B CA 1
ATOM 3647 C C . ILE B 1 153 ? 26.078 -15.383 -7.176 1 87.25 153 ILE B C 1
ATOM 3649 O O . ILE B 1 153 ? 25.906 -16.453 -7.75 1 87.25 153 ILE B O 1
ATOM 3653 N N . GLU B 1 154 ? 25.125 -14.578 -6.926 1 87.25 154 GLU B N 1
ATOM 3654 C CA . GLU B 1 154 ? 23.75 -14.891 -7.309 1 87.25 154 GLU B CA 1
ATOM 3655 C C . GLU B 1 154 ? 23.625 -15.039 -8.82 1 87.25 154 GLU B C 1
ATOM 3657 O O . GLU B 1 154 ? 22.891 -15.906 -9.305 1 87.25 154 GLU B O 1
ATOM 3662 N N . ALA B 1 155 ? 24.297 -14.234 -9.516 1 88.5 155 ALA B N 1
ATOM 3663 C CA . ALA B 1 155 ? 24.203 -14.25 -10.977 1 88.5 155 ALA B CA 1
ATOM 3664 C C . ALA B 1 155 ? 24.859 -15.492 -11.562 1 88.5 155 ALA B C 1
ATOM 3666 O O . ALA B 1 155 ? 24.531 -15.906 -12.672 1 88.5 155 ALA B O 1
ATOM 3667 N N . THR B 1 156 ? 25.734 -16.172 -10.797 1 87.31 156 THR B N 1
ATOM 3668 C CA . THR B 1 156 ? 26.547 -17.234 -11.391 1 87.31 156 THR B CA 1
ATOM 3669 C C . THR B 1 156 ? 26.219 -18.594 -10.75 1 87.31 156 THR B C 1
ATOM 3671 O O . THR B 1 156 ? 26.562 -19.641 -11.297 1 87.31 156 THR B O 1
ATOM 3674 N N . ILE B 1 157 ? 25.5 -18.75 -9.758 1 81.38 157 ILE B N 1
ATOM 3675 C CA . ILE B 1 157 ? 25.344 -19.969 -8.969 1 81.38 157 ILE B CA 1
ATOM 3676 C C . ILE B 1 157 ? 24.328 -20.891 -9.633 1 81.38 157 ILE B C 1
ATOM 3678 O O . ILE B 1 157 ? 24.391 -22.109 -9.477 1 81.38 157 ILE B O 1
ATOM 3682 N N . GLY B 1 158 ? 23.5 -20.453 -10.508 1 79.25 158 GLY B N 1
ATOM 3683 C CA . GLY B 1 158 ? 22.484 -21.281 -11.141 1 79.25 158 GLY B CA 1
ATOM 3684 C C . GLY B 1 158 ? 21.266 -21.531 -10.258 1 79.25 158 GLY B C 1
ATOM 3685 O O . GLY B 1 158 ? 20.531 -20.594 -9.938 1 79.25 158 GLY B O 1
ATOM 3686 N N . SER B 1 159 ? 21.172 -22.859 -9.758 1 78.25 159 SER B N 1
ATOM 3687 C CA . SER B 1 159 ? 20 -23.188 -8.938 1 78.25 159 SER B CA 1
ATOM 3688 C C . SER B 1 159 ? 20.406 -23.406 -7.48 1 78.25 159 SER B C 1
ATOM 3690 O O . SER B 1 159 ? 21.547 -23.75 -7.188 1 78.25 159 SER B O 1
ATOM 3692 N N . GLY B 1 160 ? 19.641 -22.875 -6.57 1 70.44 160 GLY B N 1
ATOM 3693 C CA . GLY B 1 160 ? 19.906 -23.109 -5.16 1 70.44 160 GLY B CA 1
ATOM 3694 C C . GLY B 1 160 ? 19.031 -22.281 -4.242 1 70.44 160 GLY B C 1
ATOM 3695 O O . GLY B 1 160 ? 17.953 -21.844 -4.641 1 70.44 160 GLY B O 1
ATOM 3696 N N . ASN B 1 161 ? 19.391 -22.422 -2.934 1 68.19 161 ASN B N 1
ATOM 3697 C CA . ASN B 1 161 ? 18.703 -21.656 -1.9 1 68.19 161 ASN B CA 1
ATOM 3698 C C . ASN B 1 161 ? 19.625 -20.594 -1.301 1 68.19 161 ASN B C 1
ATOM 3700 O O . ASN B 1 161 ? 20.844 -20.641 -1.479 1 68.19 161 ASN B O 1
ATOM 3704 N N . LEU B 1 162 ? 19.031 -19.594 -0.77 1 66.25 162 LEU B N 1
ATOM 3705 C CA . LEU B 1 162 ? 19.75 -18.484 -0.174 1 66.25 162 LEU B CA 1
ATOM 3706 C C . LEU B 1 162 ? 20.609 -18.953 0.99 1 66.25 162 LEU B C 1
ATOM 3708 O O . LEU B 1 162 ? 21.531 -18.25 1.425 1 66.25 162 LEU B O 1
ATOM 3712 N N . ASN B 1 163 ? 20.422 -20.109 1.402 1 67.5 163 ASN B N 1
ATOM 3713 C CA . ASN B 1 163 ? 21.172 -20.641 2.541 1 67.5 163 ASN B CA 1
ATOM 3714 C C . ASN B 1 163 ? 22.359 -21.5 2.09 1 67.5 163 ASN B C 1
ATOM 3716 O O . ASN B 1 163 ? 22.953 -22.203 2.895 1 67.5 163 ASN B O 1
ATOM 3720 N N . GLN B 1 164 ? 22.719 -21.328 0.919 1 74.38 164 GLN B N 1
ATOM 3721 C CA . GLN B 1 164 ? 23.891 -22.062 0.421 1 74.38 164 GLN B CA 1
ATOM 3722 C C . GLN B 1 164 ? 25.188 -21.484 0.985 1 74.38 164 GLN B C 1
ATOM 3724 O O . GLN B 1 164 ? 25.266 -20.281 1.267 1 74.38 164 GLN B O 1
ATOM 3729 N N . THR B 1 165 ? 26.062 -22.281 1.159 1 74.94 165 THR B N 1
ATOM 3730 C CA . THR B 1 165 ? 27.328 -21.984 1.816 1 74.94 165 THR B CA 1
ATOM 3731 C C . THR B 1 165 ? 28.047 -20.828 1.124 1 74.94 165 THR B C 1
ATOM 3733 O O . THR B 1 165 ? 28.766 -20.062 1.766 1 74.94 165 THR B O 1
ATOM 3736 N N . GLN B 1 166 ? 27.766 -20.656 -0.045 1 75.88 166 GLN B N 1
ATOM 3737 C CA . GLN B 1 166 ? 28.453 -19.609 -0.798 1 75.88 166 GLN B CA 1
ATOM 3738 C C . GLN B 1 166 ? 27.875 -18.219 -0.463 1 75.88 166 GLN B C 1
ATOM 3740 O O . GLN B 1 166 ? 28.594 -17.219 -0.516 1 75.88 166 GLN B O 1
ATOM 3745 N N . PHE B 1 167 ? 26.594 -18.219 -0.015 1 81.25 167 PHE B N 1
ATOM 3746 C CA . PHE B 1 167 ? 25.922 -16.969 0.261 1 81.25 167 PHE B CA 1
ATOM 3747 C C . PHE B 1 167 ? 26.062 -16.578 1.73 1 81.25 167 PHE B C 1
ATOM 3749 O O . PHE B 1 167 ? 26.031 -15.398 2.078 1 81.25 167 PHE B O 1
ATOM 3756 N N . GLU B 1 168 ? 26.297 -17.5 2.516 1 81.94 168 GLU B N 1
ATOM 3757 C CA . GLU B 1 168 ? 26.109 -17.359 3.955 1 81.94 168 GLU B CA 1
ATOM 3758 C C . GLU B 1 168 ? 27.031 -16.281 4.527 1 81.94 168 GLU B C 1
ATOM 3760 O O . GLU B 1 168 ? 26.594 -15.383 5.238 1 81.94 168 GLU B O 1
ATOM 3765 N N . PRO B 1 169 ? 28.344 -16.312 4.141 1 84.5 169 PRO B N 1
ATOM 3766 C CA . PRO B 1 169 ? 29.203 -15.297 4.754 1 84.5 169 PRO B CA 1
ATOM 3767 C C . PRO B 1 169 ? 28.891 -13.883 4.273 1 84.5 169 PRO B C 1
ATOM 3769 O O . PRO B 1 169 ? 28.969 -12.93 5.047 1 84.5 169 PRO B O 1
ATOM 3772 N N . PHE B 1 170 ? 28.5 -13.742 3.137 1 85.94 170 PHE B N 1
ATOM 3773 C CA . PHE B 1 170 ? 28.281 -12.422 2.568 1 85.94 170 PHE B CA 1
ATOM 3774 C C . PHE B 1 170 ? 26.938 -11.859 3.006 1 85.94 170 PHE B C 1
ATOM 3776 O O . PHE B 1 170 ? 26.828 -10.68 3.348 1 85.94 170 PHE B O 1
ATOM 3783 N N . ILE B 1 171 ? 25.938 -12.703 3.07 1 83.62 171 ILE B N 1
ATOM 3784 C CA . ILE B 1 171 ? 24.625 -12.266 3.514 1 83.62 171 ILE B CA 1
ATOM 3785 C C . ILE B 1 171 ? 24.672 -11.922 5 1 83.62 171 ILE B C 1
ATOM 3787 O O . ILE B 1 171 ? 24.141 -10.883 5.418 1 83.62 171 ILE B O 1
ATOM 3791 N N . THR B 1 172 ? 25.312 -12.719 5.699 1 85.62 172 THR B N 1
ATOM 3792 C CA . THR B 1 172 ? 25.438 -12.477 7.129 1 85.62 172 THR B CA 1
ATOM 3793 C C . THR B 1 172 ? 26.234 -11.195 7.398 1 85.62 172 THR B C 1
ATOM 3795 O O . THR B 1 172 ? 25.844 -10.383 8.234 1 85.62 172 THR B O 1
ATOM 3798 N N . SER B 1 173 ? 27.297 -11.078 6.68 1 87.94 173 SER B N 1
ATOM 3799 C CA . SER B 1 173 ? 28.109 -9.867 6.832 1 87.94 173 SER B CA 1
ATOM 3800 C C . SER B 1 173 ? 27.297 -8.617 6.492 1 87.94 173 SER B C 1
ATOM 3802 O O . SER B 1 173 ? 27.359 -7.613 7.203 1 87.94 173 SER B O 1
ATOM 3804 N N . THR B 1 174 ? 26.578 -8.695 5.469 1 85.5 174 THR B N 1
ATOM 3805 C CA . THR B 1 174 ? 25.766 -7.555 5.047 1 85.5 174 THR B CA 1
ATOM 3806 C C . THR B 1 174 ? 24.734 -7.195 6.113 1 85.5 174 THR B C 1
ATOM 3808 O O . THR B 1 174 ? 24.578 -6.02 6.449 1 85.5 174 THR B O 1
ATOM 3811 N N . LEU B 1 175 ? 24.109 -8.188 6.676 1 85.56 175 LEU B N 1
ATOM 3812 C CA . LEU B 1 175 ? 23.062 -7.961 7.676 1 85.56 175 LEU B CA 1
ATOM 3813 C C . LEU B 1 175 ? 23.672 -7.422 8.969 1 85.56 175 LEU B C 1
ATOM 3815 O O . LEU B 1 175 ? 23.141 -6.484 9.562 1 85.56 175 LEU B O 1
ATOM 3819 N N . VAL B 1 176 ? 24.766 -7.918 9.289 1 86.88 176 VAL B N 1
ATOM 3820 C CA . VAL B 1 176 ? 25.438 -7.496 10.516 1 86.88 176 VAL B CA 1
ATOM 3821 C C . VAL B 1 176 ? 25.969 -6.074 10.359 1 86.88 176 VAL B C 1
ATOM 3823 O O . VAL B 1 176 ? 25.828 -5.25 11.266 1 86.88 176 VAL B O 1
ATOM 3826 N N . LEU B 1 177 ? 26.547 -5.812 9.266 1 87.19 177 LEU B N 1
ATOM 3827 C CA . LEU B 1 177 ? 27.078 -4.48 9 1 87.19 177 LEU B CA 1
ATOM 3828 C C . LEU B 1 177 ? 25.953 -3.445 8.961 1 87.19 177 LEU B C 1
ATOM 3830 O O . LEU B 1 177 ? 26.109 -2.346 9.5 1 87.19 177 LEU B O 1
ATOM 3834 N N . THR B 1 178 ? 24.922 -3.803 8.375 1 83.75 178 THR B N 1
ATOM 3835 C CA . THR B 1 178 ? 23.766 -2.904 8.305 1 83.75 178 THR B CA 1
ATOM 3836 C C . THR B 1 178 ? 23.188 -2.66 9.703 1 83.75 178 THR B C 1
ATOM 3838 O O . THR B 1 178 ? 22.875 -1.523 10.055 1 83.75 178 THR B O 1
ATOM 3841 N N . LEU B 1 179 ? 23.094 -3.705 10.406 1 83.25 179 LEU B N 1
ATOM 3842 C CA . LEU B 1 179 ? 22.594 -3.586 11.766 1 83.25 179 LEU B CA 1
ATOM 3843 C C . LEU B 1 179 ? 23.516 -2.717 12.609 1 83.25 179 LEU B C 1
ATOM 3845 O O . LEU B 1 179 ? 23.062 -1.83 13.336 1 83.25 179 LEU B O 1
ATOM 3849 N N . ALA B 1 180 ? 24.734 -2.943 12.469 1 82.94 180 ALA B N 1
ATOM 3850 C CA . ALA B 1 180 ? 25.734 -2.193 13.227 1 82.94 180 ALA B CA 1
ATOM 3851 C C . ALA B 1 180 ? 25.734 -0.718 12.836 1 82.94 180 ALA B C 1
ATOM 3853 O O . ALA B 1 180 ? 25.766 0.161 13.703 1 82.94 180 ALA B O 1
ATOM 3854 N N . THR B 1 181 ? 25.719 -0.481 11.602 1 81.25 181 THR B N 1
ATOM 3855 C CA . THR B 1 181 ? 25.719 0.893 11.117 1 81.25 181 THR B CA 1
ATOM 3856 C C . THR B 1 181 ? 24.484 1.638 11.625 1 81.25 181 THR B C 1
ATOM 3858 O O . THR B 1 181 ? 24.594 2.773 12.094 1 81.25 181 THR B O 1
ATOM 3861 N N . ASN B 1 182 ? 23.328 1.04 11.625 1 78.31 182 ASN B N 1
ATOM 3862 C CA . ASN B 1 182 ? 22.078 1.674 12.062 1 78.31 182 ASN B CA 1
ATOM 3863 C C . ASN B 1 182 ? 22.062 1.866 13.57 1 78.31 182 ASN B C 1
ATOM 3865 O O . ASN B 1 182 ? 21.594 2.902 14.062 1 78.31 182 ASN B O 1
ATOM 3869 N N . LEU B 1 183 ? 22.547 0.884 14.195 1 76.88 183 LEU B N 1
ATOM 3870 C CA . LEU B 1 183 ? 22.594 0.989 15.648 1 76.88 183 LEU B CA 1
ATOM 3871 C C . LEU B 1 183 ? 23.531 2.102 16.094 1 76.88 183 LEU B C 1
ATOM 3873 O O . LEU B 1 183 ? 23.203 2.885 16.984 1 76.88 183 LEU B O 1
ATOM 3877 N N . ILE B 1 184 ? 24.656 2.211 15.477 1 75.69 184 ILE B N 1
ATOM 3878 C CA . ILE B 1 184 ? 25.656 3.221 15.82 1 75.69 184 ILE B CA 1
ATOM 3879 C C . ILE B 1 184 ? 25.125 4.609 15.469 1 75.69 184 ILE B C 1
ATOM 3881 O O . ILE B 1 184 ? 25.25 5.547 16.266 1 75.69 184 ILE B O 1
ATOM 3885 N N . THR B 1 185 ? 24.5 4.711 14.422 1 73.19 185 THR B N 1
ATOM 3886 C CA . THR B 1 185 ? 23.984 6.008 13.984 1 73.19 185 THR B CA 1
ATOM 3887 C C . THR B 1 185 ? 22.781 6.426 14.82 1 73.19 185 THR B C 1
ATOM 3889 O O . THR B 1 185 ? 22.609 7.613 15.117 1 73.19 185 THR B O 1
ATOM 3892 N N . THR B 1 186 ? 21.906 5.457 15.148 1 68.88 186 THR B N 1
ATOM 3893 C CA . THR B 1 186 ? 20.734 5.75 15.969 1 68.88 186 THR B CA 1
ATOM 3894 C C . THR B 1 186 ? 21.156 6.066 17.406 1 68.88 186 THR B C 1
ATOM 3896 O O . THR B 1 186 ? 20.609 6.973 18.031 1 68.88 186 THR B O 1
ATOM 3899 N N . PHE B 1 187 ? 22.047 5.336 17.922 1 63.81 187 PHE B N 1
ATOM 3900 C CA . PHE B 1 187 ? 22.469 5.547 19.297 1 63.81 187 PHE B CA 1
ATOM 3901 C C . PHE B 1 187 ? 23.328 6.809 19.422 1 63.81 187 PHE B C 1
ATOM 3903 O O . PHE B 1 187 ? 23.25 7.516 20.422 1 63.81 187 PHE B O 1
ATOM 3910 N N . CYS B 1 188 ? 24.125 7 18.469 1 57.03 188 CYS B N 1
ATOM 3911 C CA . CYS B 1 188 ? 24.875 8.258 18.469 1 57.03 188 CYS B CA 1
ATOM 3912 C C . CYS B 1 188 ? 23.922 9.445 18.578 1 57.03 188 CYS B C 1
ATOM 3914 O O . CYS B 1 188 ? 24.219 10.422 19.266 1 57.03 188 CYS B O 1
ATOM 3916 N N . ASP B 1 189 ? 22.781 9.234 18 1 52.16 189 ASP B N 1
ATOM 3917 C CA . ASP B 1 189 ? 21.766 10.297 18.047 1 52.16 189 ASP B CA 1
ATOM 3918 C C . ASP B 1 189 ? 21.141 10.383 19.438 1 52.16 189 ASP B C 1
ATOM 3920 O O . ASP B 1 189 ? 20.891 11.477 19.953 1 52.16 189 ASP B O 1
ATOM 3924 N N . ILE B 1 190 ? 20.75 9.203 19.938 1 49.12 190 ILE B N 1
ATOM 3925 C CA . ILE B 1 190 ? 20.156 9.156 21.266 1 49.12 190 ILE B CA 1
ATOM 3926 C C . ILE B 1 190 ? 21.109 9.789 22.281 1 49.12 190 ILE B C 1
ATOM 3928 O O . ILE B 1 190 ? 20.672 10.516 23.188 1 49.12 190 ILE B O 1
ATOM 3932 N N . SER B 1 191 ? 22.359 9.305 22.344 1 43.28 191 SER B N 1
ATOM 3933 C CA . SER B 1 191 ? 23.312 9.82 23.328 1 43.28 191 SER B CA 1
ATOM 3934 C C . SER B 1 191 ? 23.312 11.344 23.328 1 43.28 191 SER B C 1
ATOM 3936 O O . SER B 1 191 ? 23.5 11.961 24.391 1 43.28 191 SER B O 1
ATOM 3938 N N . SER B 1 192 ? 23.344 11.766 22.188 1 38.88 192 SER B N 1
ATOM 3939 C CA . SER B 1 192 ? 23.297 13.219 22.312 1 38.88 192 SER B CA 1
ATOM 3940 C C . SER B 1 192 ? 21.938 13.688 22.812 1 38.88 192 SER B C 1
ATOM 3942 O O . SER B 1 192 ? 21.828 14.789 23.359 1 38.88 192 SER B O 1
ATOM 3944 N N . GLY B 1 193 ? 20.703 13.312 22.047 1 35.44 193 GLY B N 1
ATOM 3945 C CA . GLY B 1 193 ? 19.406 13.805 22.5 1 35.44 193 GLY B CA 1
ATOM 3946 C C . GLY B 1 193 ? 18.719 12.875 23.469 1 35.44 193 GLY B C 1
ATOM 3947 O O . GLY B 1 193 ? 19.156 11.742 23.672 1 35.44 193 GLY B O 1
ATOM 3948 N N . LEU B 1 194 ? 17.203 13.172 23.719 1 32.56 194 LEU B N 1
ATOM 3949 C CA . LEU B 1 194 ? 16.25 12.891 24.781 1 32.56 194 LEU B CA 1
ATOM 3950 C C . LEU B 1 194 ? 15.828 11.43 24.766 1 32.56 194 LEU B C 1
ATOM 3952 O O . LEU B 1 194 ? 16.031 10.734 23.766 1 32.56 194 LEU B O 1
ATOM 3956 N N . THR B 1 195 ? 14.469 10.953 25.469 1 29.5 195 THR B N 1
ATOM 3957 C CA . THR B 1 195 ? 13.68 9.891 26.078 1 29.5 195 THR B CA 1
ATOM 3958 C C . THR B 1 195 ? 13.141 8.938 25.016 1 29.5 195 THR B C 1
ATOM 3960 O O . THR B 1 195 ? 12.578 9.375 24.016 1 29.5 195 THR B O 1
ATOM 3963 N N . ALA B 1 196 ? 13.43 7.625 24.969 1 31.16 196 ALA B N 1
ATOM 3964 C CA . ALA B 1 196 ? 13.148 6.379 24.266 1 31.16 196 ALA B CA 1
ATOM 3965 C C . ALA B 1 196 ? 11.664 6.254 23.938 1 31.16 196 ALA B C 1
ATOM 3967 O O . ALA B 1 196 ? 11.297 5.715 22.891 1 31.16 196 ALA B O 1
ATOM 3968 N N . HIS B 1 197 ? 10.758 6.348 24.922 1 31.02 197 HIS B N 1
ATOM 3969 C CA . HIS B 1 197 ? 9.328 6.055 24.938 1 31.02 197 HIS B CA 1
ATOM 3970 C C . HIS B 1 197 ? 8.586 6.828 23.859 1 31.02 197 HIS B C 1
ATOM 3972 O O . HIS B 1 197 ? 7.414 6.551 23.578 1 31.02 197 HIS B O 1
ATOM 3978 N N . ARG B 1 198 ? 9.18 7.98 23.438 1 32.5 198 ARG B N 1
ATOM 3979 C CA . ARG B 1 198 ? 8.523 8.977 22.609 1 32.5 198 ARG B CA 1
ATOM 3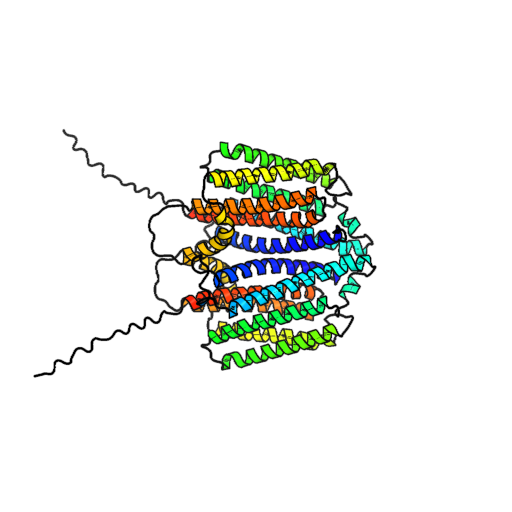980 C C . ARG B 1 198 ? 8.453 8.523 21.156 1 32.5 198 ARG B C 1
ATOM 3982 O O . ARG B 1 198 ? 7.918 9.234 20.297 1 32.5 198 ARG B O 1
ATOM 3989 N N . PHE B 1 199 ? 8.93 7.316 20.875 1 31.22 199 PHE B N 1
ATOM 3990 C CA . PHE B 1 199 ? 9.156 6.902 19.5 1 31.22 199 PHE B CA 1
ATOM 3991 C C . PHE B 1 199 ? 7.844 6.578 18.797 1 31.22 199 PHE B C 1
ATOM 3993 O O . PHE B 1 199 ? 7.594 7.039 17.688 1 31.22 199 PHE B O 1
ATOM 4000 N N . LEU B 1 200 ? 7.125 5.668 19.438 1 31.11 200 LEU B N 1
ATOM 4001 C CA . LEU B 1 200 ? 5.855 5.25 18.859 1 31.11 200 LEU B CA 1
ATOM 4002 C C . LEU B 1 200 ? 4.871 6.418 18.812 1 31.11 200 LEU B C 1
ATOM 4004 O O . LEU B 1 200 ? 4.125 6.566 17.844 1 31.11 200 LEU B O 1
ATOM 4008 N N . ALA B 1 201 ? 4.926 7.211 19.906 1 30.64 201 ALA B N 1
ATOM 4009 C CA . ALA B 1 201 ? 4.082 8.391 20.078 1 30.64 201 ALA B CA 1
ATOM 4010 C C . ALA B 1 201 ? 4.43 9.469 19.047 1 30.64 201 ALA B C 1
ATOM 4012 O O . ALA B 1 201 ? 3.564 10.242 18.641 1 30.64 201 ALA B O 1
ATOM 4013 N N . LEU B 1 202 ? 5.598 9.344 18.609 1 31.81 202 LEU B N 1
ATOM 4014 C CA . LEU B 1 202 ? 6.125 10.406 17.766 1 31.81 202 LEU B CA 1
ATOM 4015 C C . LEU B 1 202 ? 5.621 10.273 16.328 1 31.81 202 LEU B C 1
ATOM 4017 O O . LEU B 1 202 ? 5.352 11.273 15.664 1 31.81 202 LEU B O 1
ATOM 4021 N N . ILE B 1 203 ? 5.449 9.07 15.938 1 33.72 203 ILE B N 1
ATOM 4022 C CA . ILE B 1 203 ? 4.887 8.961 14.602 1 33.72 203 ILE B CA 1
ATOM 4023 C C . ILE B 1 203 ? 3.475 9.547 14.586 1 33.72 203 ILE B C 1
ATOM 4025 O O . ILE B 1 203 ? 3.127 10.328 13.695 1 33.72 203 ILE B O 1
ATOM 4029 N N . VAL B 1 204 ? 2.637 9.141 15.586 1 34.81 204 VAL B N 1
ATOM 4030 C CA . VAL B 1 204 ? 1.296 9.695 15.758 1 34.81 204 VAL B CA 1
ATOM 4031 C C . VAL B 1 204 ? 1.389 11.172 16.141 1 34.81 204 VAL B C 1
ATOM 4033 O O . VAL B 1 204 ? 0.613 11.992 15.648 1 34.81 204 VAL B O 1
ATOM 4036 N N . TYR B 1 205 ? 2.404 11.5 16.969 1 34.59 205 TYR B N 1
ATOM 4037 C CA . TYR B 1 205 ? 2.611 12.867 17.438 1 34.59 205 TYR B CA 1
ATOM 4038 C C . TYR B 1 205 ? 3.062 13.773 16.297 1 34.59 205 TYR B C 1
ATOM 4040 O O . TYR B 1 205 ? 2.594 14.906 16.156 1 34.59 205 TYR B O 1
ATOM 4048 N N . ARG B 1 206 ? 3.928 13.234 15.508 1 34.88 206 ARG B N 1
ATOM 4049 C CA . ARG B 1 206 ? 4.457 14.039 14.414 1 34.88 206 ARG B CA 1
ATOM 4050 C C . ARG B 1 206 ? 3.373 14.344 13.383 1 34.88 206 ARG B C 1
ATOM 4052 O O . ARG B 1 206 ? 3.279 15.469 12.891 1 34.88 206 ARG B O 1
ATOM 4059 N N . ILE B 1 207 ? 2.584 13.383 13.125 1 35.19 207 ILE B N 1
ATOM 4060 C CA . ILE B 1 207 ? 1.388 13.656 12.336 1 35.19 207 ILE B CA 1
ATOM 4061 C C . ILE B 1 207 ? 0.514 14.68 13.062 1 35.19 207 ILE B C 1
ATOM 4063 O O . ILE B 1 207 ? -0 15.617 12.445 1 35.19 207 ILE B O 1
ATOM 4067 N N . TYR B 1 208 ? 0.509 14.5 14.445 1 33.97 208 TYR B N 1
ATOM 4068 C CA . TYR B 1 208 ? -0.244 15.398 15.312 1 33.97 208 TYR B CA 1
ATOM 4069 C C . TYR B 1 208 ? 0.419 16.766 15.375 1 33.97 208 TYR B C 1
ATOM 4071 O O . TYR B 1 208 ? -0.262 17.797 15.344 1 33.97 208 TYR B O 1
ATOM 4079 N N . ARG B 1 209 ? 1.699 16.766 15.688 1 36.5 209 ARG B N 1
ATOM 4080 C CA . ARG B 1 209 ? 2.416 18.031 15.883 1 36.5 209 ARG B CA 1
ATOM 4081 C C . ARG B 1 209 ? 2.424 18.859 14.602 1 36.5 209 ARG B C 1
ATOM 4083 O O . ARG B 1 209 ? 2.285 20.078 14.648 1 36.5 209 ARG B O 1
ATOM 4090 N N . ILE B 1 210 ? 2.549 18.25 13.555 1 37.03 210 ILE B N 1
ATOM 4091 C CA . ILE B 1 210 ? 2.441 18.969 12.289 1 37.03 210 ILE B CA 1
ATOM 4092 C C . ILE B 1 210 ? 1.04 19.562 12.141 1 37.03 210 ILE B C 1
ATOM 4094 O O . ILE B 1 210 ? 0.881 20.703 11.711 1 37.03 210 ILE B O 1
ATOM 4098 N N . GLN B 1 211 ? 0.105 18.797 12.703 1 33.53 211 GLN B N 1
ATOM 4099 C CA . GLN B 1 211 ? -1.263 19.297 12.703 1 33.53 211 GLN B CA 1
ATOM 4100 C C . GLN B 1 211 ? -1.455 20.344 13.797 1 33.53 211 GLN B C 1
ATOM 4102 O O . GLN B 1 211 ? -2.139 21.359 13.586 1 33.53 211 GLN B O 1
ATOM 4107 N N . SER B 1 212 ? -0.945 20.047 15.031 1 33.25 212 SER B N 1
ATOM 4108 C CA . SER B 1 212 ? -1.167 20.938 16.156 1 33.25 212 SER B CA 1
ATOM 4109 C C . SER B 1 212 ? -0.388 22.234 16 1 33.25 212 SER B C 1
ATOM 4111 O O . SER B 1 212 ? -0.834 23.297 16.453 1 33.25 212 SER B O 1
ATOM 4113 N N . ARG B 1 213 ? 0.881 22.188 15.586 1 37.06 213 ARG B N 1
ATOM 4114 C CA . ARG B 1 213 ? 1.635 23.422 15.438 1 37.06 213 ARG B CA 1
ATOM 4115 C C . ARG B 1 213 ? 1.026 24.312 14.359 1 37.06 213 ARG B C 1
ATOM 4117 O O . ARG B 1 213 ? 1.178 25.531 14.391 1 37.06 213 ARG B O 1
ATOM 4124 N N . ALA B 1 214 ? 0.314 23.781 13.359 1 33.25 214 ALA B N 1
ATOM 4125 C CA . ALA B 1 214 ? -0.473 24.625 12.477 1 33.25 214 ALA B CA 1
ATOM 4126 C C . ALA B 1 214 ? -1.611 25.312 13.227 1 33.25 214 ALA B C 1
ATOM 4128 O O . ALA B 1 214 ? -2.057 26.391 12.844 1 33.25 214 ALA B O 1
ATOM 4129 N N . ALA B 1 215 ? -2.156 24.656 14.242 1 32.41 215 ALA B N 1
ATOM 4130 C CA . ALA B 1 215 ? -3.182 25.344 15.023 1 32.41 215 ALA B CA 1
ATOM 4131 C C . ALA B 1 215 ? -2.559 26.391 15.945 1 32.41 215 ALA B C 1
ATOM 4133 O O . ALA B 1 215 ? -3.16 27.438 16.203 1 32.41 215 ALA B O 1
ATOM 4134 N N . ASN B 1 216 ? -1.647 26 16.812 1 29.34 216 ASN B N 1
ATOM 4135 C CA . ASN B 1 216 ? -1.19 27.016 17.75 1 29.34 216 ASN B CA 1
ATOM 4136 C C . ASN B 1 216 ? -0.347 28.078 17.047 1 29.34 216 ASN B C 1
ATOM 4138 O O . ASN B 1 216 ? 0.797 27.828 16.672 1 29.34 216 ASN B O 1
ATOM 4142 N N . HIS B 1 217 ? -0.877 28.922 16.125 1 28.89 217 HIS B N 1
ATOM 4143 C CA . HIS B 1 217 ? -0.313 30.234 15.789 1 28.89 217 HIS B CA 1
ATOM 4144 C C . HIS B 1 217 ? 0.324 30.891 17.016 1 28.89 217 HIS B C 1
ATOM 4146 O O . HIS B 1 217 ? 1.133 31.797 16.875 1 28.89 217 HIS B O 1
ATOM 4152 N N . THR B 1 218 ? -0.634 31.359 18 1 28.11 218 THR B N 1
ATOM 4153 C CA . THR B 1 218 ? -0.298 32.594 18.688 1 28.11 218 THR B CA 1
ATOM 4154 C C . THR B 1 218 ? 1.12 32.531 19.25 1 28.11 218 THR B C 1
ATOM 4156 O O . THR B 1 218 ? 1.871 33.5 19.172 1 28.11 218 THR B O 1
ATOM 4159 N N . THR B 1 219 ? 1.189 32.219 20.531 1 27.31 219 THR B N 1
ATOM 4160 C CA . THR B 1 219 ? 2.291 32.688 21.359 1 27.31 219 THR B CA 1
ATOM 4161 C C . THR B 1 219 ? 3.623 32.156 20.859 1 27.31 219 THR B C 1
ATOM 4163 O O . THR B 1 219 ? 3.828 30.922 20.844 1 27.31 219 THR B O 1
ATOM 4166 N N . PHE B 1 220 ? 4.34 32.812 19.859 1 29.69 220 PHE B N 1
ATOM 4167 C CA . PHE B 1 220 ? 5.75 33.031 19.547 1 29.69 220 PHE B CA 1
ATOM 4168 C C . PHE B 1 220 ? 6.621 32.719 20.75 1 29.69 220 PHE B C 1
ATOM 4170 O O . PHE B 1 220 ? 7.703 33.312 20.906 1 29.69 220 PHE B O 1
ATOM 4177 N N . SER B 1 221 ? 6.105 32.688 21.984 1 28.92 221 SER B N 1
ATOM 4178 C CA . SER B 1 221 ? 7.23 32.75 22.906 1 28.92 221 SER B CA 1
ATOM 4179 C C . SER B 1 221 ? 8.43 31.969 22.391 1 28.92 221 SER B C 1
ATOM 4181 O O . SER B 1 221 ? 8.266 30.969 21.672 1 28.92 221 SER B O 1
ATOM 4183 N N . SER B 1 222 ? 9.648 32.656 22.453 1 30.67 222 SER B N 1
ATOM 4184 C CA . SER B 1 222 ? 11.094 32.562 22.297 1 30.67 222 SER B CA 1
ATOM 4185 C C . SER B 1 222 ? 11.578 31.109 22.484 1 30.67 222 SER B C 1
ATOM 4187 O O . SER B 1 222 ? 12.773 30.844 22.375 1 30.67 222 SER B O 1
ATOM 4189 N N . ASN B 1 223 ? 10.898 30.547 23.469 1 29.78 223 ASN B N 1
ATOM 4190 C CA . ASN B 1 223 ? 11.836 29.484 23.812 1 29.78 223 ASN B CA 1
ATOM 4191 C C . ASN B 1 223 ? 12.242 28.672 22.594 1 29.78 223 ASN B C 1
ATOM 4193 O O . ASN B 1 223 ? 11.398 28.031 21.969 1 29.78 223 ASN B O 1
ATOM 4197 N N . SER B 1 224 ? 13.109 29.219 21.734 1 34 224 SER B N 1
ATOM 4198 C CA . SER B 1 224 ? 14.141 28.734 20.812 1 34 224 SER B CA 1
ATOM 4199 C C . SER B 1 224 ? 14.227 27.219 20.812 1 34 224 SER B C 1
ATOM 4201 O O . SER B 1 224 ? 15.07 26.641 20.141 1 34 224 SER B O 1
ATOM 4203 N N . SER B 1 225 ? 14.008 26.719 21.922 1 36.94 225 SER B N 1
ATOM 4204 C CA . SER B 1 225 ? 14.391 25.328 22.141 1 36.94 225 SER B CA 1
ATOM 4205 C C . SER B 1 225 ? 14 24.453 20.953 1 36.94 225 SER B C 1
ATOM 4207 O O . SER B 1 225 ? 13.188 24.859 20.125 1 36.94 225 SER B O 1
ATOM 4209 N N . GLN B 1 226 ? 13.711 22.875 20.609 1 43.47 226 GLN B N 1
ATOM 4210 C CA . GLN B 1 226 ? 14.469 21.734 20.109 1 43.47 226 GLN B CA 1
ATOM 4211 C C . GLN B 1 226 ? 13.938 21.266 18.766 1 43.47 226 GLN B C 1
ATOM 4213 O O . GLN B 1 226 ? 12.953 20.547 18.688 1 43.47 226 GLN B O 1
ATOM 4218 N N . PRO B 1 227 ? 13.758 22.219 17.734 1 48.69 227 PRO B N 1
ATOM 4219 C CA . PRO B 1 227 ? 13.727 21.578 16.406 1 48.69 227 PRO B CA 1
ATOM 4220 C C . PRO B 1 227 ? 14.648 20.359 16.312 1 48.69 227 PRO B C 1
ATOM 4222 O O . PRO B 1 227 ? 14.312 19.375 15.664 1 48.69 227 PRO B O 1
ATOM 4225 N N . TYR B 1 228 ? 15.867 20.609 16.812 1 53.09 228 TYR B N 1
ATOM 4226 C CA . TYR B 1 228 ? 16.828 19.5 16.844 1 53.09 228 TYR B CA 1
ATOM 4227 C C . TYR B 1 228 ? 16.25 18.297 17.562 1 53.09 228 TYR B C 1
ATOM 4229 O O . TYR B 1 228 ? 16.547 17.156 17.203 1 53.09 228 TYR B O 1
ATOM 4237 N N . SER B 1 229 ? 15.312 18.719 18.453 1 58.19 229 SER B N 1
ATOM 4238 C CA . SER B 1 229 ? 14.727 17.594 19.172 1 58.19 229 SER B CA 1
ATOM 4239 C C . SER B 1 229 ? 13.781 16.797 18.281 1 58.19 229 SER B C 1
ATOM 4241 O O . SER B 1 229 ? 13.758 15.562 18.344 1 58.19 229 SER B O 1
ATOM 4243 N N . ARG B 1 230 ? 13.141 17.469 17.391 1 59.66 230 ARG B N 1
ATOM 4244 C CA . ARG B 1 230 ? 12.234 16.781 16.484 1 59.66 230 ARG B CA 1
ATOM 4245 C C . ARG B 1 230 ? 13.008 15.977 15.445 1 59.66 230 ARG B C 1
ATOM 4247 O O . ARG B 1 230 ? 12.617 14.859 15.102 1 59.66 230 ARG B O 1
ATOM 4254 N N . LEU B 1 231 ? 14.102 16.531 15.047 1 62.72 231 LEU B N 1
ATOM 4255 C CA . LEU B 1 231 ? 14.953 15.859 14.078 1 62.72 231 LEU B CA 1
ATOM 4256 C C . LEU B 1 231 ? 15.578 14.609 14.688 1 62.72 231 LEU B C 1
ATOM 4258 O O . LEU B 1 231 ? 15.609 13.547 14.047 1 62.72 231 LEU B O 1
ATOM 4262 N N . VAL B 1 232 ? 15.922 14.805 15.906 1 65.06 232 VAL B N 1
ATOM 4263 C CA . VAL B 1 232 ? 16.562 13.688 16.578 1 65.06 232 VAL B CA 1
ATOM 4264 C C . VAL B 1 232 ? 15.555 12.586 16.844 1 65.06 232 VAL B C 1
ATOM 4266 O O . VAL B 1 232 ? 15.852 11.398 16.672 1 65.06 232 VAL B O 1
ATOM 4269 N N . ARG B 1 233 ? 14.43 12.953 17.125 1 65.31 233 ARG B N 1
ATOM 4270 C CA . ARG B 1 233 ? 13.391 11.961 17.406 1 65.31 233 ARG B CA 1
ATOM 4271 C C . ARG B 1 233 ? 13.031 11.18 16.141 1 65.31 233 ARG B C 1
ATOM 4273 O O . ARG B 1 233 ? 12.891 9.961 16.172 1 65.31 233 ARG B O 1
ATOM 4280 N N . THR B 1 234 ? 12.93 11.828 15.062 1 68 234 THR B N 1
ATOM 4281 C CA . THR B 1 234 ? 12.609 11.172 13.797 1 68 234 THR B CA 1
ATOM 4282 C C . THR B 1 234 ? 13.742 10.234 13.375 1 68 234 THR B C 1
ATOM 4284 O O . THR B 1 234 ? 13.484 9.141 12.867 1 68 234 THR B O 1
ATOM 4287 N N . LEU B 1 235 ? 14.883 10.609 13.664 1 69.5 235 LEU B N 1
ATOM 4288 C CA . LEU B 1 235 ? 16.031 9.781 13.32 1 69.5 235 LEU B CA 1
ATOM 4289 C C . LEU B 1 235 ? 16.047 8.492 14.141 1 69.5 235 LEU B C 1
ATOM 4291 O O . LEU B 1 235 ? 16.312 7.418 13.602 1 69.5 235 LEU B O 1
ATOM 4295 N N . ILE B 1 236 ? 15.656 8.664 15.305 1 68.38 236 ILE B N 1
ATOM 4296 C CA . ILE B 1 236 ? 15.656 7.512 16.203 1 68.38 236 ILE B CA 1
ATOM 4297 C C . ILE B 1 236 ? 14.523 6.559 15.805 1 68.38 236 ILE B C 1
ATOM 4299 O O . ILE B 1 236 ? 14.719 5.344 15.766 1 68.38 236 ILE B O 1
ATOM 4303 N N . GLU B 1 237 ? 13.461 7.102 15.508 1 69.94 237 GLU B N 1
ATOM 4304 C CA . GLU B 1 237 ? 12.305 6.285 15.141 1 69.94 237 GLU B CA 1
ATOM 4305 C C . GLU B 1 237 ? 12.539 5.559 13.82 1 69.94 237 GLU B C 1
ATOM 4307 O O . GLU B 1 237 ? 12.219 4.375 13.695 1 69.94 237 GLU B O 1
ATOM 4312 N N . CYS B 1 238 ? 13.023 6.27 12.93 1 73.69 238 CYS B N 1
ATOM 4313 C CA . CYS B 1 238 ? 13.312 5.664 11.641 1 73.69 238 CYS B CA 1
ATOM 4314 C C . CYS B 1 238 ? 14.391 4.594 11.766 1 73.69 238 CYS B C 1
ATOM 4316 O O . CYS B 1 238 ? 14.281 3.518 11.18 1 73.69 238 CYS B O 1
ATOM 4318 N N . GLY B 1 239 ? 15.461 5.004 12.547 1 74.44 239 GLY B N 1
ATOM 4319 C CA . GLY B 1 239 ? 16.516 4.027 12.773 1 74.44 239 GLY B CA 1
ATOM 4320 C C . GLY B 1 239 ? 16.016 2.77 13.469 1 74.44 239 GLY B C 1
ATOM 4321 O O . GLY B 1 239 ? 16.422 1.661 13.102 1 74.44 239 GLY B O 1
ATOM 4322 N N . ALA B 1 240 ? 15.141 2.969 14.406 1 76 240 ALA B N 1
ATOM 4323 C CA . ALA B 1 240 ? 14.602 1.833 15.148 1 76 240 ALA B CA 1
ATOM 4324 C C . ALA B 1 240 ? 13.719 0.964 14.25 1 76 240 ALA B C 1
ATOM 4326 O O . ALA B 1 240 ? 13.789 -0.266 14.305 1 76 240 ALA B O 1
ATOM 4327 N N . MET B 1 241 ? 12.922 1.591 13.484 1 78.75 241 MET B N 1
ATOM 4328 C CA . MET B 1 241 ? 12.062 0.852 12.57 1 78.75 241 MET B CA 1
ATOM 4329 C C . MET B 1 241 ? 12.883 0.02 11.594 1 78.75 241 MET B C 1
ATOM 4331 O O . MET B 1 241 ? 12.578 -1.15 11.359 1 78.75 241 MET B O 1
ATOM 4335 N N . TYR B 1 242 ? 13.82 0.635 11.125 1 81.94 242 TYR B N 1
ATOM 4336 C CA . TYR B 1 242 ? 14.664 -0.062 10.164 1 81.94 242 TYR B CA 1
ATOM 4337 C C . TYR B 1 242 ? 15.453 -1.177 10.836 1 81.94 242 TYR B C 1
ATOM 4339 O O . TYR B 1 242 ? 15.539 -2.289 10.312 1 81.94 242 TYR B O 1
ATOM 4347 N N . THR B 1 243 ? 15.961 -0.885 12.008 1 81.44 243 THR B N 1
ATOM 4348 C CA . THR B 1 243 ? 16.734 -1.883 12.742 1 81.44 243 THR B CA 1
ATOM 4349 C C . THR B 1 243 ? 15.852 -3.08 13.102 1 81.44 243 THR B C 1
ATOM 4351 O O . THR B 1 243 ? 16.281 -4.23 12.961 1 81.44 243 THR B O 1
ATOM 4354 N N . LEU B 1 244 ? 14.719 -2.805 13.5 1 83.5 244 LEU B N 1
ATOM 4355 C CA . LEU B 1 244 ? 13.805 -3.891 13.836 1 83.5 244 LEU B CA 1
ATOM 4356 C C . LEU B 1 244 ? 13.523 -4.762 12.617 1 83.5 244 LEU B C 1
ATOM 4358 O O . LEU B 1 244 ? 13.461 -5.988 12.719 1 83.5 244 LEU B O 1
ATOM 4362 N N . SER B 1 245 ? 13.328 -4.125 11.555 1 87.69 245 SER B N 1
ATOM 4363 C CA . SER B 1 245 ? 13.062 -4.875 10.328 1 87.69 245 SER B CA 1
ATOM 4364 C C . SER B 1 245 ? 14.242 -5.77 9.961 1 87.69 245 SER B C 1
ATOM 4366 O O . SER B 1 245 ? 14.055 -6.902 9.516 1 87.69 245 SER B O 1
ATOM 4368 N N . ILE B 1 246 ? 15.43 -5.258 10.203 1 86.88 246 ILE B N 1
ATOM 4369 C CA . ILE B 1 246 ? 16.625 -6.031 9.883 1 86.88 246 ILE B CA 1
ATOM 4370 C C . ILE B 1 246 ? 16.781 -7.18 10.867 1 86.88 246 ILE B C 1
ATOM 4372 O O . ILE B 1 246 ? 17.203 -8.281 10.5 1 86.88 246 ILE B O 1
ATOM 4376 N N . VAL B 1 247 ? 16.453 -6.965 12.062 1 87.62 247 VAL B N 1
ATOM 4377 C CA . VAL B 1 247 ? 16.531 -8.016 13.078 1 87.62 247 VAL B CA 1
ATOM 4378 C C . VAL B 1 247 ? 15.578 -9.148 12.719 1 87.62 247 VAL B C 1
ATOM 4380 O O . VAL B 1 247 ? 15.938 -10.328 12.812 1 87.62 247 VAL B O 1
ATOM 4383 N N . ILE B 1 248 ? 14.438 -8.773 12.289 1 88.62 248 ILE B N 1
ATOM 4384 C CA . ILE B 1 248 ? 13.461 -9.781 11.883 1 88.62 248 ILE B CA 1
ATOM 4385 C C . ILE B 1 248 ? 13.977 -10.539 10.664 1 88.62 248 ILE B C 1
ATOM 4387 O O . ILE B 1 248 ? 13.852 -11.766 10.594 1 88.62 248 ILE B O 1
ATOM 4391 N N . LEU B 1 249 ? 14.484 -9.844 9.773 1 89.94 249 LEU B N 1
ATOM 4392 C CA . LEU B 1 249 ? 15.055 -10.469 8.586 1 89.94 249 LEU B CA 1
ATOM 4393 C C . LEU B 1 249 ? 16.156 -11.445 8.961 1 89.94 249 LEU B C 1
ATOM 4395 O O . LEU B 1 249 ? 16.203 -12.562 8.445 1 89.94 249 LEU B O 1
ATOM 4399 N N . PHE B 1 250 ? 16.969 -11.008 9.883 1 86 250 PHE B N 1
ATOM 4400 C CA . PHE B 1 250 ? 18.078 -11.844 10.336 1 86 250 PHE B CA 1
ATOM 4401 C C . PHE B 1 250 ? 17.562 -13.078 11.07 1 86 250 PHE B C 1
ATOM 4403 O O . PHE B 1 250 ? 18.078 -14.18 10.875 1 86 250 PHE B O 1
ATOM 4410 N N . ALA B 1 251 ? 16.578 -12.938 11.812 1 87.06 251 ALA B N 1
ATOM 4411 C CA . ALA B 1 251 ? 15.977 -14.055 12.531 1 87.06 251 ALA B CA 1
ATOM 4412 C C . ALA B 1 251 ? 15.398 -15.086 11.562 1 87.06 251 ALA B C 1
ATOM 4414 O O . ALA B 1 251 ? 15.547 -16.297 11.766 1 87.06 251 ALA B O 1
ATOM 4415 N N . CYS B 1 252 ? 14.805 -14.578 10.555 1 87.81 252 CYS B N 1
ATOM 4416 C CA . CYS B 1 252 ? 14.25 -15.484 9.547 1 87.81 252 CYS B CA 1
ATOM 4417 C C . CYS B 1 252 ? 15.367 -16.203 8.789 1 87.81 252 CYS B C 1
ATOM 4419 O O . CYS B 1 252 ? 15.219 -17.375 8.43 1 87.81 252 CYS B O 1
ATOM 4421 N N . TYR B 1 253 ? 16.406 -15.516 8.547 1 85.25 253 TYR B N 1
ATOM 4422 C CA . TYR B 1 253 ? 17.547 -16.109 7.859 1 85.25 253 TYR B CA 1
ATOM 4423 C C . TYR B 1 253 ? 18.172 -17.219 8.695 1 85.25 253 TYR B C 1
ATOM 4425 O O . TYR B 1 253 ? 18.453 -18.297 8.188 1 85.25 253 TYR B O 1
ATOM 4433 N N . LEU B 1 254 ? 18.359 -17 9.977 1 84.56 254 LEU B N 1
ATOM 4434 C CA . LEU B 1 254 ? 18.969 -17.984 10.867 1 84.56 254 LEU B CA 1
ATOM 4435 C C . LEU B 1 254 ? 18.047 -19.188 11.039 1 84.56 254 LEU B C 1
ATOM 4437 O O . LEU B 1 254 ? 18.531 -20.312 11.211 1 84.56 254 LEU B O 1
ATOM 4441 N N . ALA B 1 255 ? 16.734 -18.984 10.891 1 84.75 255 ALA B N 1
ATOM 4442 C CA . ALA B 1 255 ? 15.75 -20.047 11.039 1 84.75 255 ALA B CA 1
ATOM 4443 C C . ALA B 1 255 ? 15.578 -20.828 9.734 1 84.75 255 ALA B C 1
ATOM 4445 O O . ALA B 1 255 ? 14.867 -21.828 9.695 1 84.75 255 ALA B O 1
ATOM 4446 N N . ASP B 1 256 ? 16.25 -20.359 8.758 1 83.88 256 ASP B N 1
ATOM 4447 C CA . ASP B 1 256 ? 16.141 -20.984 7.449 1 83.88 256 ASP B CA 1
ATOM 4448 C C . ASP B 1 256 ? 14.68 -21.109 7.02 1 83.88 256 ASP B C 1
ATOM 4450 O O . ASP B 1 256 ? 14.242 -22.172 6.586 1 83.88 256 ASP B O 1
ATOM 4454 N N . SER B 1 257 ? 13.945 -20.172 7.344 1 85.56 257 SER B N 1
ATOM 4455 C CA . SER B 1 257 ? 12.531 -20.141 6.988 1 85.56 257 SER B CA 1
ATOM 4456 C C . SER B 1 257 ? 12.305 -19.375 5.688 1 85.56 257 SER B C 1
ATOM 4458 O O . SER B 1 257 ? 12.969 -18.375 5.422 1 85.56 257 SER B O 1
ATOM 4460 N N . ASN B 1 258 ? 11.352 -19.844 4.934 1 87.94 258 ASN B N 1
ATOM 4461 C CA . ASN B 1 258 ? 11.016 -19.172 3.684 1 87.94 258 ASN B CA 1
ATOM 4462 C C . ASN B 1 258 ? 10.336 -17.828 3.939 1 87.94 258 ASN B C 1
ATOM 4464 O O . ASN B 1 258 ? 10.125 -17.047 3.008 1 87.94 258 ASN B O 1
ATOM 4468 N N . ALA B 1 259 ? 10.141 -17.594 5.168 1 86.88 259 ALA B N 1
ATOM 4469 C CA . ALA B 1 259 ? 9.562 -16.312 5.535 1 86.88 259 ALA B CA 1
ATOM 4470 C C . ALA B 1 259 ? 10.523 -15.164 5.215 1 86.88 259 ALA B C 1
ATOM 4472 O O . ALA B 1 259 ? 10.117 -14.008 5.137 1 86.88 259 ALA B O 1
ATOM 4473 N N . ILE B 1 260 ? 11.75 -15.492 4.98 1 85.75 260 ILE B N 1
ATOM 4474 C CA . ILE B 1 260 ? 12.773 -14.492 4.676 1 85.75 260 ILE B CA 1
ATOM 4475 C C . ILE B 1 260 ? 12.414 -13.758 3.387 1 85.75 260 ILE B C 1
ATOM 4477 O O . ILE B 1 260 ? 12.727 -12.578 3.232 1 85.75 260 ILE B O 1
ATOM 4481 N N . LEU B 1 261 ? 11.719 -14.453 2.521 1 85.31 261 LEU B N 1
ATOM 4482 C CA . LEU B 1 261 ? 11.375 -13.859 1.235 1 85.31 261 LEU B CA 1
ATOM 4483 C C . LEU B 1 261 ? 10.352 -12.75 1.41 1 85.31 261 LEU B C 1
ATOM 4485 O O . LEU B 1 261 ? 10.461 -11.688 0.788 1 85.31 261 LEU B O 1
ATOM 4489 N N . GLY B 1 262 ? 9.438 -12.938 2.256 1 87 262 GLY B N 1
ATOM 4490 C CA . GLY B 1 262 ? 8.453 -11.914 2.545 1 87 262 GLY B CA 1
ATOM 4491 C C . GLY B 1 262 ? 9.016 -10.734 3.318 1 87 262 GLY B C 1
ATOM 4492 O O . GLY B 1 262 ? 8.734 -9.586 2.994 1 87 262 GLY B O 1
ATOM 4493 N N . VAL B 1 263 ? 9.828 -11.086 4.223 1 89.25 263 VAL B N 1
ATOM 4494 C CA . VAL B 1 263 ? 10.375 -10.055 5.094 1 89.25 263 VAL B CA 1
ATOM 4495 C C . VAL B 1 263 ? 11.398 -9.219 4.328 1 89.25 263 VAL B C 1
ATOM 4497 O O . VAL B 1 263 ? 11.422 -7.992 4.449 1 89.25 263 VAL B O 1
ATOM 4500 N N . SER B 1 264 ? 12.188 -9.859 3.514 1 87.5 264 SER B N 1
ATOM 4501 C CA . SER B 1 264 ? 13.195 -9.141 2.74 1 87.5 264 SER B CA 1
ATOM 4502 C C . SER B 1 264 ? 12.547 -8.156 1.777 1 87.5 264 SER B C 1
ATOM 4504 O O . SER B 1 264 ? 13.023 -7.023 1.634 1 87.5 264 SER B O 1
ATOM 4506 N N . ASN B 1 265 ? 11.453 -8.523 1.212 1 89.19 265 ASN B N 1
ATOM 4507 C CA . ASN B 1 265 ? 10.719 -7.652 0.297 1 89.19 265 ASN B CA 1
ATOM 4508 C C . ASN B 1 265 ? 10.125 -6.449 1.024 1 89.19 265 ASN B C 1
ATOM 4510 O O . ASN B 1 265 ? 10.086 -5.348 0.476 1 89.19 265 ASN B O 1
ATOM 4514 N N . SER B 1 266 ? 9.766 -6.73 2.193 1 90.5 266 SER B N 1
ATOM 4515 C CA . SER B 1 266 ? 9.164 -5.664 2.988 1 90.5 266 SER B CA 1
ATOM 4516 C C . SER B 1 266 ? 10.219 -4.668 3.461 1 90.5 266 SER B C 1
ATOM 4518 O O . SER B 1 266 ? 9.961 -3.463 3.504 1 90.5 266 SER B O 1
ATOM 4520 N N . VAL B 1 267 ? 11.375 -5.145 3.77 1 89.5 267 VAL B N 1
ATOM 4521 C CA . VAL B 1 267 ? 12.438 -4.316 4.324 1 89.5 267 VAL B CA 1
ATOM 4522 C C . VAL B 1 267 ? 12.883 -3.281 3.291 1 89.5 267 VAL B C 1
ATOM 4524 O O . VAL B 1 267 ? 13.203 -2.143 3.639 1 89.5 267 VAL B O 1
ATOM 4527 N N . SER B 1 268 ? 12.906 -3.654 2.059 1 88.5 268 SER B N 1
ATOM 4528 C CA . SER B 1 268 ? 13.289 -2.727 1 1 88.5 268 SER B CA 1
ATOM 4529 C C . SER B 1 268 ? 12.398 -1.49 0.994 1 88.5 268 SER B C 1
ATOM 4531 O O . SER B 1 268 ? 12.883 -0.368 0.851 1 88.5 268 SER B O 1
ATOM 4533 N N . HIS B 1 269 ? 11.141 -1.688 1.195 1 91.56 269 HIS B N 1
ATOM 4534 C CA . HIS B 1 269 ? 10.219 -0.56 1.173 1 91.56 269 HIS B CA 1
ATOM 4535 C C . HIS B 1 269 ? 10.211 0.171 2.512 1 91.56 269 HIS B C 1
ATOM 4537 O O . HIS B 1 269 ? 10.031 1.39 2.557 1 91.56 269 HIS B O 1
ATOM 4543 N N . ILE B 1 270 ? 10.469 -0.583 3.543 1 88.81 270 ILE B N 1
ATOM 4544 C CA . ILE B 1 270 ? 10.594 0.06 4.848 1 88.81 270 ILE B CA 1
ATOM 4545 C C . ILE B 1 270 ? 11.773 1.026 4.84 1 88.81 270 ILE B C 1
ATOM 4547 O O . ILE B 1 270 ? 11.688 2.127 5.391 1 88.81 270 ILE B O 1
ATOM 4551 N N . ASN B 1 271 ? 12.82 0.615 4.23 1 87.5 271 ASN B N 1
ATOM 4552 C CA . ASN B 1 271 ? 13.969 1.492 4.039 1 87.5 271 ASN B CA 1
ATOM 4553 C C . ASN B 1 271 ? 13.586 2.773 3.307 1 87.5 271 ASN B C 1
ATOM 4555 O O . ASN B 1 271 ? 14.008 3.865 3.689 1 87.5 271 ASN B O 1
ATOM 4559 N N . GLY B 1 272 ? 12.797 2.598 2.311 1 87.75 272 GLY B N 1
ATOM 4560 C CA . GLY B 1 272 ? 12.328 3.764 1.58 1 87.75 272 GLY B CA 1
ATOM 4561 C C . GLY B 1 272 ? 11.445 4.676 2.412 1 87.75 272 GLY B C 1
ATOM 4562 O O . GLY B 1 272 ? 11.562 5.898 2.334 1 87.75 272 GLY B O 1
ATOM 4563 N N . ILE B 1 273 ? 10.633 4.07 3.145 1 87 273 ILE B N 1
ATOM 4564 C CA . ILE B 1 273 ? 9.727 4.828 4.012 1 87 273 ILE B CA 1
ATOM 4565 C C . ILE B 1 273 ? 10.539 5.629 5.023 1 87 273 ILE B C 1
ATOM 4567 O O . ILE B 1 273 ? 10.305 6.828 5.207 1 87 273 ILE B O 1
ATOM 4571 N N . THR B 1 274 ? 11.484 5.016 5.648 1 83.94 274 THR B N 1
ATOM 4572 C CA . THR B 1 274 ? 12.336 5.676 6.637 1 83.94 274 THR B CA 1
ATOM 4573 C C . THR B 1 274 ? 13.141 6.801 5.992 1 83.94 274 THR B C 1
ATOM 4575 O O . THR B 1 274 ? 13.312 7.867 6.586 1 83.94 274 THR B O 1
ATOM 4578 N N . PHE B 1 275 ? 13.547 6.551 4.816 1 83.81 275 PHE B N 1
ATOM 4579 C CA . PHE B 1 275 ? 14.273 7.555 4.051 1 83.81 275 PHE B CA 1
ATOM 4580 C C . PHE B 1 275 ? 13.414 8.797 3.828 1 83.81 275 PHE B C 1
ATOM 4582 O O . PHE B 1 275 ? 13.867 9.914 4.07 1 83.81 275 PHE B O 1
ATOM 4589 N N . ASN B 1 276 ? 12.266 8.609 3.451 1 83.12 276 ASN B N 1
ATOM 4590 C CA . ASN B 1 276 ? 11.359 9.727 3.182 1 83.12 276 ASN B CA 1
ATOM 4591 C C . ASN B 1 276 ? 11.023 10.492 4.457 1 83.12 276 ASN B C 1
ATOM 4593 O O . ASN B 1 276 ? 10.93 11.719 4.438 1 83.12 276 ASN B O 1
ATOM 4597 N N . LEU B 1 277 ? 10.875 9.727 5.438 1 76.81 277 LEU B N 1
ATOM 4598 C CA . LEU B 1 277 ? 10.562 10.367 6.707 1 76.81 277 LEU B CA 1
ATOM 4599 C C . LEU B 1 277 ? 11.734 11.203 7.203 1 76.81 277 LEU B C 1
ATOM 4601 O O . LEU B 1 277 ? 11.539 12.281 7.777 1 76.81 277 LEU B O 1
ATOM 4605 N N . LEU B 1 278 ? 12.898 10.773 6.941 1 76.62 278 LEU B N 1
ATOM 4606 C CA . LEU B 1 278 ? 14.102 11.508 7.324 1 76.62 278 LEU B CA 1
ATOM 4607 C C . LEU B 1 278 ? 14.219 12.805 6.535 1 76.62 278 LEU B C 1
ATOM 4609 O O . LEU B 1 278 ? 14.555 13.852 7.098 1 76.62 278 LEU B O 1
ATOM 4613 N N . ILE B 1 279 ? 13.898 12.734 5.293 1 75.44 279 ILE B N 1
ATOM 4614 C CA . ILE B 1 279 ? 13.992 13.906 4.43 1 75.44 279 ILE B CA 1
ATOM 4615 C C . ILE B 1 279 ? 12.938 14.938 4.844 1 75.44 279 ILE B C 1
ATOM 4617 O O . ILE B 1 279 ? 13.203 16.141 4.855 1 75.44 279 ILE B O 1
ATOM 4621 N N . LEU B 1 280 ? 11.805 14.531 5.172 1 68.31 280 LEU B N 1
ATOM 4622 C CA . LEU B 1 280 ? 10.719 15.414 5.586 1 68.31 280 LEU B CA 1
ATOM 4623 C C . LEU B 1 280 ? 11.109 16.219 6.82 1 68.31 280 LEU B C 1
ATOM 4625 O O . LEU B 1 280 ? 10.781 17.406 6.922 1 68.31 280 LEU B O 1
ATOM 4629 N N . ASN B 1 281 ? 11.859 15.695 7.598 1 62.41 281 ASN B N 1
ATOM 4630 C CA . ASN B 1 281 ? 12.234 16.375 8.836 1 62.41 281 ASN B CA 1
ATOM 4631 C C . ASN B 1 281 ? 13.414 17.312 8.625 1 62.41 281 ASN B C 1
ATOM 4633 O O . ASN B 1 281 ? 13.523 18.344 9.289 1 62.41 281 ASN B O 1
ATOM 4637 N N . ILE B 1 282 ? 14.289 16.922 7.801 1 61.88 282 ILE B N 1
ATOM 4638 C CA . ILE B 1 282 ? 15.43 17.781 7.492 1 61.88 282 ILE B CA 1
ATOM 4639 C C . ILE B 1 282 ? 14.945 19.094 6.875 1 61.88 282 ILE B C 1
ATOM 4641 O O . ILE B 1 282 ? 15.43 20.172 7.23 1 61.88 282 ILE B O 1
ATOM 4645 N N . ASP B 1 283 ? 14.07 18.984 5.992 1 58.06 283 ASP B N 1
ATOM 4646 C CA . ASP B 1 283 ? 13.586 20.172 5.285 1 58.06 283 ASP B CA 1
ATOM 4647 C C . ASP B 1 283 ? 12.797 21.094 6.219 1 58.06 283 ASP B C 1
ATOM 4649 O O . ASP B 1 283 ? 12.906 22.312 6.129 1 58.06 283 ASP B O 1
ATOM 4653 N N . ARG B 1 284 ? 12.203 20.469 7.125 1 53.94 284 ARG B N 1
ATOM 4654 C CA . ARG B 1 284 ? 11.445 21.281 8.078 1 53.94 284 ARG B CA 1
ATOM 4655 C C . ARG B 1 284 ? 12.383 21.984 9.055 1 53.94 284 ARG B C 1
ATOM 4657 O O . ARG B 1 284 ? 12.086 23.094 9.508 1 53.94 284 ARG B O 1
ATOM 4664 N N . GLY B 1 285 ? 13.484 21.297 9.391 1 50.47 285 GLY B N 1
ATOM 4665 C CA . GLY B 1 285 ? 14.477 21.891 10.273 1 50.47 285 GLY B CA 1
ATOM 4666 C C . GLY B 1 285 ? 15.305 22.969 9.602 1 50.47 285 GLY B C 1
ATOM 4667 O O . GLY B 1 285 ? 15.641 23.984 10.219 1 50.47 285 GLY B O 1
ATOM 4668 N N . THR B 1 286 ? 15.828 22.688 8.445 1 48.19 286 THR B N 1
ATOM 4669 C CA . THR B 1 286 ? 16.625 23.719 7.773 1 48.19 286 THR B CA 1
ATOM 4670 C C . THR B 1 286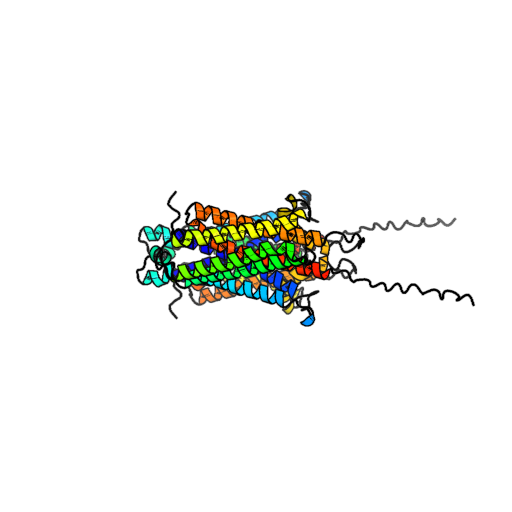 ? 15.805 24.969 7.523 1 48.19 286 THR B C 1
ATOM 4672 O O . THR B 1 286 ? 16.344 26.078 7.441 1 48.19 286 THR B O 1
ATOM 4675 N N . ALA B 1 287 ? 14.523 24.859 7.441 1 43.38 287 ALA B N 1
ATOM 4676 C CA . ALA B 1 287 ? 13.711 26.062 7.301 1 43.38 287 ALA B CA 1
ATOM 4677 C C . ALA B 1 287 ? 13.766 26.906 8.57 1 43.38 287 ALA B C 1
ATOM 4679 O O . ALA B 1 287 ? 13.531 28.125 8.523 1 43.38 287 ALA B O 1
ATOM 4680 N N . ILE B 1 288 ? 14.18 26.281 9.562 1 37.38 288 ILE B N 1
ATOM 4681 C CA . ILE B 1 288 ? 14.273 27.047 10.797 1 37.38 288 ILE B CA 1
ATOM 4682 C C . ILE B 1 288 ? 15.688 27.578 10.969 1 37.38 288 ILE B C 1
ATOM 4684 O O . ILE B 1 288 ? 16.047 28.078 12.039 1 37.38 288 ILE B O 1
ATOM 4688 N N . HIS B 1 289 ? 16.562 27.484 10.078 1 36.66 289 HIS B N 1
ATOM 4689 C CA . HIS B 1 289 ? 17.797 28.188 10.359 1 36.66 289 HIS B CA 1
ATOM 4690 C C . HIS B 1 289 ? 17.531 29.609 10.867 1 36.66 289 HIS B C 1
ATOM 4692 O O . HIS B 1 289 ? 16.656 30.312 10.336 1 36.66 289 HIS B O 1
ATOM 4698 N N . PRO B 1 290 ? 18.141 29.891 12.062 1 33.88 290 PRO B N 1
ATOM 4699 C CA . PRO B 1 290 ? 18.141 31.234 12.641 1 33.88 290 PRO B CA 1
ATOM 4700 C C . PRO B 1 290 ? 18.406 32.312 11.602 1 33.88 290 PRO B C 1
ATOM 4702 O O . PRO B 1 290 ? 19.344 32.219 10.812 1 33.88 290 PRO B O 1
ATOM 4705 N N . VAL B 1 291 ? 17.453 32.938 11.086 1 32.81 291 VAL B N 1
ATOM 4706 C CA . VAL B 1 291 ? 17.828 34.281 10.633 1 32.81 291 VAL B CA 1
ATOM 4707 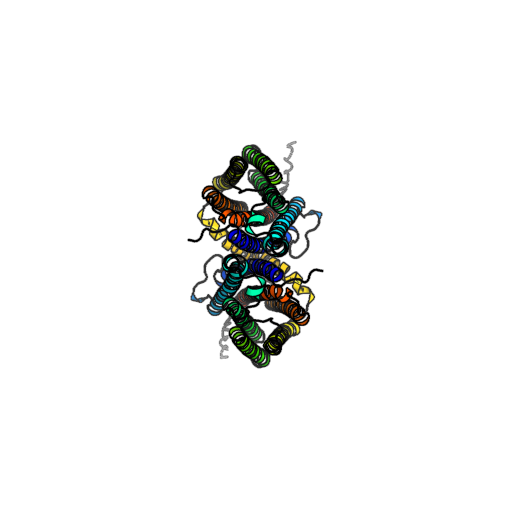C C . VAL B 1 291 ? 18.891 34.875 11.57 1 32.81 291 VAL B C 1
ATOM 4709 O O . VAL B 1 291 ? 18.656 35 12.766 1 32.81 291 VAL B O 1
ATOM 4712 N N . SER B 1 292 ? 20.109 34.5 11.406 1 31.94 292 SER B N 1
ATOM 4713 C CA . SER B 1 292 ? 21.094 35.406 12.008 1 31.94 292 SER B CA 1
ATOM 4714 C C . SER B 1 292 ? 20.609 36.844 12 1 31.94 292 SER B C 1
ATOM 4716 O O . SER B 1 292 ? 20.422 37.438 10.93 1 31.94 292 SER B O 1
ATOM 4718 N N . THR B 1 293 ? 19.641 37.156 12.828 1 31.89 293 THR B N 1
ATOM 4719 C CA . THR B 1 293 ? 19.609 38.562 13.125 1 31.89 293 THR B CA 1
ATOM 4720 C C . THR B 1 293 ? 21.031 39.125 13.273 1 31.89 293 THR B C 1
ATOM 4722 O O . THR B 1 293 ? 21.703 38.844 14.258 1 31.89 293 THR B O 1
ATOM 4725 N N . THR B 1 294 ? 21.875 39.094 12.266 1 32.34 294 THR B N 1
ATOM 4726 C CA . THR B 1 294 ? 22.906 40.125 12.297 1 32.34 294 THR B CA 1
ATOM 4727 C C . THR B 1 294 ? 22.328 41.469 12.758 1 32.34 294 THR B C 1
ATOM 4729 O O . THR B 1 294 ? 21.641 42.156 11.992 1 32.34 294 THR B O 1
ATOM 4732 N N . SER B 1 295 ? 21.578 41.469 13.883 1 30.8 295 SER B N 1
ATOM 4733 C CA . SER B 1 295 ? 21.578 42.781 14.516 1 30.8 295 SER B CA 1
ATOM 4734 C C . SER B 1 295 ? 22.969 43.406 14.523 1 30.8 295 SER B C 1
ATOM 4736 O O . SER B 1 295 ? 23.859 42.969 15.258 1 30.8 295 SER B O 1
ATOM 4738 N N . ASN B 1 296 ? 23.516 43.656 13.336 1 30.97 296 ASN B N 1
ATOM 4739 C CA . ASN B 1 296 ? 24.484 44.75 13.336 1 30.97 296 ASN B CA 1
ATOM 4740 C C . ASN B 1 296 ? 24.078 45.875 14.297 1 30.97 296 ASN B C 1
ATOM 4742 O O . ASN B 1 296 ? 23.203 46.656 13.984 1 30.97 296 ASN B O 1
ATOM 4746 N N . SER B 1 297 ? 23.703 45.469 15.547 1 32.53 297 SER B N 1
ATOM 4747 C CA . SER B 1 297 ? 23.781 46.531 16.531 1 32.53 297 SER B CA 1
ATOM 4748 C C . SER B 1 297 ? 25.062 47.344 16.344 1 32.53 297 SER B C 1
ATOM 4750 O O . SER B 1 297 ? 26.156 46.906 16.688 1 32.53 297 SER B O 1
ATOM 4752 N N . ALA B 1 298 ? 25.141 48 15.188 1 36.06 298 ALA B N 1
ATOM 4753 C CA . ALA B 1 298 ? 25.984 49.188 15.094 1 36.06 298 ALA B CA 1
ATOM 4754 C C . ALA B 1 298 ? 25.938 50 16.375 1 36.06 298 ALA B C 1
ATOM 4756 O O . ALA B 1 298 ? 24.906 50.625 16.688 1 36.06 298 ALA B O 1
ATOM 4757 N N . TYR B 1 299 ? 26.406 49.438 17.547 1 33.78 299 TYR B N 1
ATOM 4758 C CA . TYR B 1 299 ? 26.766 50.344 18.641 1 33.78 299 TYR B CA 1
ATOM 4759 C C . TYR B 1 299 ? 27.422 51.594 18.109 1 33.78 299 TYR B C 1
ATOM 4761 O O . TYR B 1 299 ? 28.375 51.531 17.328 1 33.78 299 TYR B O 1
ATOM 4769 N N . PRO B 1 300 ? 26.516 52.594 17.922 1 36.16 300 PRO B N 1
ATOM 4770 C CA . PRO B 1 300 ? 27.125 53.875 17.562 1 36.16 300 PRO B CA 1
ATOM 4771 C C . PRO B 1 300 ? 28.438 54.125 18.297 1 36.16 300 PRO B C 1
ATOM 4773 O O . PRO B 1 300 ? 28.531 53.906 19.5 1 36.16 300 PRO B O 1
ATOM 4776 N N . SER B 1 301 ? 29.547 53.562 17.703 1 35.88 301 SER B N 1
ATOM 4777 C CA . SER B 1 301 ? 30.844 53.969 18.234 1 35.88 301 SER B CA 1
ATOM 4778 C C . SER B 1 301 ? 30.812 55.406 18.734 1 35.88 301 SER B C 1
ATOM 4780 O O . SER B 1 301 ? 30.547 56.344 17.953 1 35.88 301 SER B O 1
ATOM 4782 N N . SER B 1 302 ? 30.141 55.594 19.938 1 35.25 302 SER B N 1
ATOM 4783 C CA . SER B 1 302 ? 30.297 56.938 20.531 1 35.25 302 SER B CA 1
ATOM 4784 C C . SER B 1 302 ? 31.688 57.5 20.266 1 35.25 302 SER B C 1
ATOM 4786 O O . SER B 1 302 ? 32.688 56.781 20.391 1 35.25 302 SER B O 1
ATOM 4788 N N . PRO B 1 303 ? 31.734 58.469 19.312 1 37.62 303 PRO B N 1
ATOM 4789 C CA . PRO B 1 303 ? 33 59.156 19.047 1 37.62 303 PRO B CA 1
ATOM 4790 C C . PRO B 1 303 ? 33.781 59.438 20.328 1 37.62 303 PRO B C 1
ATOM 4792 O O . PRO B 1 303 ? 33.25 60 21.281 1 37.62 303 PRO B O 1
ATOM 4795 N N . GLN B 1 304 ? 34.469 58.344 20.891 1 35.5 304 GLN B N 1
ATOM 4796 C CA . GLN B 1 304 ? 35.375 58.719 21.969 1 35.5 304 GLN B CA 1
ATOM 4797 C C . GLN B 1 304 ? 35.969 60.094 21.75 1 35.5 304 GLN B C 1
ATOM 4799 O O . GLN B 1 304 ? 36.469 60.406 20.672 1 35.5 304 GLN B O 1
ATOM 4804 N N . ARG B 1 305 ? 35.312 61.125 22.422 1 38.16 305 ARG B N 1
ATOM 4805 C CA . ARG B 1 305 ? 35.906 62.438 22.531 1 38.16 305 ARG B CA 1
ATOM 4806 C C . ARG B 1 305 ? 37.438 62.344 22.609 1 38.16 305 ARG B C 1
ATOM 4808 O O . ARG B 1 305 ? 37.969 61.75 23.531 1 38.16 305 ARG B O 1
ATOM 4815 N N . ARG B 1 306 ? 38.062 62.062 21.406 1 35.75 306 ARG B N 1
ATOM 4816 C CA . ARG B 1 306 ? 39.5 62.312 21.406 1 35.75 306 ARG B CA 1
ATOM 4817 C C . ARG B 1 306 ? 39.844 63.5 22.281 1 35.75 306 ARG B C 1
ATOM 4819 O O . ARG B 1 306 ? 39.375 64.625 22.016 1 35.75 306 ARG B O 1
ATOM 4826 N N . SER B 1 307 ? 39.875 63.312 23.609 1 28.5 307 SER B N 1
ATOM 4827 C CA . SER B 1 307 ? 40.594 64.312 24.359 1 28.5 307 SER B CA 1
ATOM 4828 C C . SER B 1 307 ? 41.844 64.812 23.594 1 28.5 307 SER B C 1
ATOM 4830 O O . SER B 1 307 ? 42.75 64 23.328 1 28.5 307 SER B O 1
ATOM 4832 N N . ALA B 1 308 ? 41.5 65.625 22.594 1 25.19 308 ALA B N 1
ATOM 4833 C CA . ALA B 1 308 ? 42.562 66.625 22.453 1 25.19 308 ALA B CA 1
ATOM 4834 C C . ALA B 1 308 ? 42.719 67.438 23.734 1 25.19 308 ALA B C 1
ATOM 4836 O O . ALA B 1 308 ? 41.719 67.75 24.391 1 25.19 308 ALA B O 1
#

Organism: Coprinellus micaceus (NCBI:txid71717)

Sequence (616 aa):
MPEFGITEAQIVGLFMESVFYGIYLITFFSCISVLLMKDGHLKPWSTINKTMVAAALLMLIFGSLDVAFGLRHNLDAFVYQFAKGVRPEDEFARISKWLNVMKFANYSAQTFIGDGILLFRCYIIYNRRWWVVVLPVLMWLATAATSTVTCYIEATIGSGNLNQTQFEPFITSTLVLTLATNLITTFCDISSGLTAHRFLALIVYRIYRIQSRAANHTTFSSNSSQPYSRLVRTLIECGAMYTLSIVILFACYLADSNAILGVSNSVSHINGITFNLLILNIDRGTAIHPVSTTSNSAYPSSPQRRSAMPEFGITEAQIVGLFMESVFYGIYLITFFSCISVLLMKDGHLKPWSTINKTMVAAALLMLIFGSLDVAFGLRHNLDAFVYQFAKGVRPEDEFARISKWLNVMKFANYSAQTFIGDGILLFRCYIIYNRRWWVVVLPVLMWLATAATSTVTCYIEATIGSGNLNQTQFEPFITSTLVLTLATNLITTFCDISSGLTAHRFLALIVYRIYRIQSRAANHTTFSSNSSQPYSRLVRTLIECGAMYTLSIVILFACYLADSNAILGVSNSVSHINGITFNLLILNIDRGTAIHPVSTTSNSAYPSSPQRRSA

Solvent-accessible surface area (backbone atoms only — not comparable to full-atom values): 32123 Å² total; per-residue (Å²): 122,83,75,71,40,67,62,57,23,51,55,53,10,46,43,43,24,24,21,38,44,20,40,28,49,54,42,44,52,52,30,52,45,59,60,41,36,51,87,78,33,74,48,56,78,87,74,39,60,60,68,59,50,49,52,50,52,50,43,48,51,36,52,50,47,33,54,50,38,50,50,48,50,52,44,39,24,69,44,60,37,33,75,74,68,42,53,43,62,61,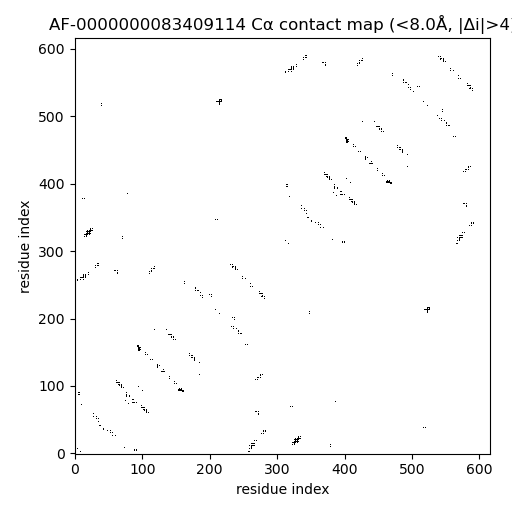52,67,30,36,42,26,38,67,56,52,32,48,38,50,48,28,43,47,51,43,49,51,52,42,51,47,51,51,51,49,50,52,30,58,73,51,72,61,42,63,79,79,46,48,64,49,49,53,39,52,50,48,30,53,50,32,45,52,51,46,44,52,49,36,54,67,62,44,65,55,61,81,78,35,78,84,40,43,65,36,53,50,48,31,51,50,34,49,46,48,39,38,49,52,55,26,44,58,41,33,75,72,55,72,83,71,83,53,34,73,53,34,59,60,34,46,62,38,44,48,44,41,43,6,63,61,24,61,89,73,74,73,81,78,72,54,61,62,50,52,44,44,46,50,46,37,36,36,32,48,54,47,43,52,46,49,50,51,34,49,52,25,54,77,64,69,38,42,60,30,54,23,42,50,43,31,43,51,31,47,45,49,36,36,42,30,54,50,52,48,40,49,57,61,42,64,69,56,56,72,72,73,73,76,70,74,70,70,68,74,75,71,75,72,76,71,81,122,122,84,76,68,39,66,62,56,24,51,53,51,10,48,43,44,25,25,21,38,43,20,40,27,49,54,42,44,52,52,29,51,44,59,59,40,37,51,94,88,33,73,48,55,79,87,73,40,60,59,69,59,50,50,51,52,50,50,46,49,52,35,53,50,47,33,54,50,38,50,51,48,50,50,43,38,25,69,44,60,37,32,73,73,68,43,54,43,62,61,52,65,28,37,42,27,40,66,56,53,33,49,37,50,49,28,43,46,50,45,49,53,52,39,50,48,51,52,51,48,51,51,29,57,74,52,73,60,43,61,77,78,46,46,63,50,49,52,38,52,50,49,31,52,50,32,46,50,50,46,44,52,49,36,55,66,63,43,66,54,62,83,79,36,80,83,39,42,64,37,53,49,48,31,54,49,35,51,47,48,39,39,49,52,56,26,45,57,43,41,74,72,49,85,77,79,81,50,40,74,52,33,60,61,30,48,60,32,44,46,43,36,46,6,60,62,25,65,88,67,72,68,80,76,69,62,61,66,48,54,44,47,48,49,46,36,38,34,32,48,54,48,43,51,47,49,50,51,35,49,51,25,54,76,63,69,38,43,57,30,55,23,43,50,44,30,41,51,30,47,45,49,36,36,43,30,56,50,51,49,41,48,58,60,45,63,69,56,54,72,72,73,71,71,66,72,70,70,64,74,73,67,73,69,74,70,80,119

Secondary structure (DSSP, 8-state):
-----HHHHHHHHHHHHHHHHHHHHHHHHHHHHHHHEETTEEPPTTTS-HHHHHHHHHHHHHHHHHHHHHHHHHHIIIIIHHHTT--HHHHHH-TTSHHHHHHHHHHHHHHHHHHHHHHHHHHHHTTT-HHHHHHHHHHHHHHHHHHHHHHHHHHHS-S--TTSTTTHHHHHHHHHHHHHHHHHHHHHHHHHS--TTHHHHHHHHHHHHHHHHHH--S-----TTHHHHHHHHHHHHHHHHHHHHHHHHHHHHHTT-THHHHHHHHHHHHHHHHHHHHHHHHHHHHTT--------------------/-----HHHHHHHHHHHHHHHHHHHHHHHHHHHHHHHEETTEEPPTTTS-HHHHHHHHHHHHHHHHHHHHHHHHHHIIIIIHHHTT--HHHHHH-TTSHHHHHHHHHHHHHHHHHHHHHHHHHHHHTTT-HHHHHHHHHHHHHHHHHHHHHHHHHHHS-S--TTSTTTHHHHHHHHHHHHHHHHHHHHHHHHHS--TTHHHHHHHHHHHHHHHHHH--S--------HHHHHHHHHHHHHHHHHHHHHHHHHHHHTT-THHHHHHHHHHHHHHHHHHHHHHHHHHHHTT--------------------